Protein AF-A0A8V5G3A1-F1 (afdb_monomer)

Foldseek 3Di:
DPDCPPPVDPPLVVLLVDDDDDDPCVVDDPVPDDPVNVVVNVVSVVVRVVSVVSNVVVVVVVVVVVVVVVVVVVVVVVVVVVVVVVVVVVVVVVVVVVVVVVVVVVVVVVLVVVLVVLVVVLVVLVVVLVVLVVVLVVLVVVLVVVLVVVCVVVVVDDPVVSVVVVVVLQDDDDDDDDDDDDDPPPPPPPPVVVVVVVVVVVVVLVVCLPCVVPDPPDDPVVSVVVSVVVVVVVVVVVVVVVVVVVSNVVSVVSVVSVVVSVVSVVVSVVSVVVSVVSVVVSVCSVVDDDDDDDDDPVVDPADDDVDDDCPVPDDDDVVVVVVVVVVVVVVVVVVVVVVVVVVVVVVVVVVVVVVVVVVVVVVVVVVVVVVVVVPPDCPPVNVCCVVVDPPPDPPDPVVVVVVVVVVPPPDPPVVPVVCVVVVVVVVVVVVVVVVVVVPDPPDDDDDDDDDD

Sequence (452 aa):
DDMMGGMLEVKKEDILKMDIPPPAFISKPEHIWTDEEKKIFRDYEKKVKKLNEEKENYRMSLEDELEKLEASIQETTQNFDETVHKLSEKKVKLEMVIYQEELKIVNLVYALMLDEELGTRENGLRNFLMKKEKEKVSCHLKCSNVESSFAREFADIPADLLEELLQLYRTPVKETVLDTANPYGKCLGSAEDNKGALTLLMKAMDELDSPEHMPDGLDLSIWESFCLARREKMENEELVKWKSKTLAEMQDFLQRRVDDSDVIDSDIEGIFQELTWLREEKKKLQLNLTIQFLLKQEQVELENTEIPEYSDAILISKSIIEELNRDIMAQGEEKIASMVEYKDFSKKIFQLEWEHRKMRMQIEDLQQKARDIVSLIISKDRQLVIRNQGFAATNRFFKSSTVISFKVKGLKCPHLVSHRNNIISAQGTKIEHSYRSLTEPCSLPFVDPVAE

Structure (mmCIF, N/CA/C/O backbone):
data_AF-A0A8V5G3A1-F1
#
_entry.id   AF-A0A8V5G3A1-F1
#
loop_
_atom_site.group_PDB
_atom_site.id
_atom_site.type_symbol
_atom_site.label_atom_id
_atom_site.label_alt_id
_atom_site.label_comp_id
_atom_site.label_asym_id
_atom_site.label_entity_id
_atom_site.label_seq_id
_atom_site.pdbx_PDB_ins_code
_atom_site.Cartn_x
_atom_site.Cartn_y
_atom_site.Cartn_z
_atom_site.occupancy
_atom_site.B_iso_or_equiv
_atom_site.auth_seq_id
_atom_site.auth_comp_id
_atom_site.auth_asym_id
_atom_site.auth_atom_id
_atom_site.pdbx_PDB_model_num
ATOM 1 N N . ASP A 1 1 ? -88.680 2.026 19.646 1.00 40.47 1 ASP A N 1
ATOM 2 C CA . ASP A 1 1 ? -88.059 1.029 20.536 1.00 40.47 1 ASP A CA 1
ATOM 3 C C . ASP A 1 1 ? -86.821 1.575 21.224 1.00 40.47 1 ASP A C 1
ATOM 5 O O . ASP A 1 1 ? -85.725 1.083 21.014 1.00 40.47 1 ASP A O 1
ATOM 9 N N . ASP A 1 2 ? -87.008 2.596 22.061 1.00 46.81 2 ASP A N 1
ATOM 10 C CA . ASP A 1 2 ? -85.943 3.211 22.860 1.00 46.81 2 ASP A CA 1
ATOM 11 C C . ASP A 1 2 ? -86.482 3.485 24.270 1.00 46.81 2 ASP A C 1
ATOM 13 O O . ASP A 1 2 ? -86.840 4.605 24.612 1.00 46.81 2 ASP A O 1
ATOM 17 N N . MET A 1 3 ? -86.715 2.417 25.040 1.00 46.47 3 MET A N 1
ATOM 18 C CA . MET A 1 3 ? -87.280 2.503 26.400 1.00 46.47 3 MET A CA 1
ATOM 19 C C . MET A 1 3 ? -86.674 1.470 27.358 1.00 46.47 3 MET A C 1
ATOM 21 O O . MET A 1 3 ? -87.335 1.033 28.292 1.00 46.47 3 MET A O 1
ATOM 25 N N . MET A 1 4 ? -85.418 1.069 27.151 1.00 48.53 4 MET A N 1
ATOM 26 C CA . MET A 1 4 ? -84.688 0.226 28.108 1.00 48.53 4 MET A CA 1
ATOM 27 C C . MET A 1 4 ? -83.240 0.704 28.244 1.00 48.53 4 MET A C 1
ATOM 29 O O . MET A 1 4 ? -82.297 -0.059 28.068 1.00 48.53 4 MET A O 1
ATOM 33 N N . GLY A 1 5 ? -83.058 1.971 28.624 1.00 46.78 5 GLY A N 1
ATOM 34 C CA . GLY A 1 5 ? -81.818 2.459 29.240 1.00 46.78 5 GLY A CA 1
ATOM 35 C C . GLY A 1 5 ? -81.664 1.920 30.666 1.00 46.78 5 GLY A C 1
ATOM 36 O O . GLY A 1 5 ? -81.456 2.680 31.608 1.00 46.78 5 GLY A O 1
ATOM 37 N N . GLY A 1 6 ? -81.859 0.611 30.845 1.00 46.09 6 GLY A N 1
ATOM 38 C CA . GLY A 1 6 ? -81.594 -0.073 32.097 1.00 46.09 6 GLY A CA 1
ATOM 39 C C . GLY A 1 6 ? -80.090 -0.081 32.313 1.00 46.09 6 GLY A C 1
ATOM 40 O O . GLY A 1 6 ? -79.386 -0.902 31.734 1.00 46.09 6 GLY A O 1
ATOM 41 N N . MET A 1 7 ? -79.603 0.849 33.130 1.00 46.59 7 MET A N 1
ATOM 42 C CA . MET A 1 7 ? -78.257 0.824 33.695 1.00 46.59 7 MET A CA 1
ATOM 43 C C . MET A 1 7 ? -78.190 -0.372 34.660 1.00 46.59 7 MET A C 1
ATOM 45 O O . MET A 1 7 ? -78.400 -0.234 35.860 1.00 46.59 7 MET A O 1
ATOM 49 N N . LEU A 1 8 ? -78.049 -1.577 34.100 1.00 51.81 8 LEU A N 1
ATOM 50 C CA . LEU A 1 8 ? -78.123 -2.845 34.835 1.00 51.81 8 LEU A CA 1
ATOM 51 C C . LEU A 1 8 ? -76.788 -3.242 35.475 1.00 51.81 8 LEU A C 1
ATOM 53 O O . LEU A 1 8 ? -76.741 -4.165 36.282 1.00 51.81 8 LEU A O 1
ATOM 57 N N . GLU A 1 9 ? -75.718 -2.525 35.149 1.00 50.81 9 GLU A N 1
ATOM 58 C CA . GLU A 1 9 ? -74.418 -2.668 35.781 1.00 50.81 9 GLU A CA 1
ATOM 59 C C . GLU A 1 9 ? -74.084 -1.326 36.416 1.00 50.81 9 GLU A C 1
ATOM 61 O O . GLU A 1 9 ? -73.818 -0.347 35.717 1.00 50.81 9 GLU A O 1
ATOM 66 N N . VAL A 1 10 ? -74.147 -1.269 37.749 1.00 55.81 10 VAL A N 1
ATOM 67 C CA . VAL A 1 10 ? -73.498 -0.196 38.505 1.00 55.81 10 VAL A CA 1
ATOM 68 C C . VAL A 1 10 ? -72.042 -0.223 38.061 1.00 55.81 10 VAL A C 1
ATOM 70 O O . VAL A 1 10 ? -71.320 -1.176 38.371 1.00 55.81 10 VAL A O 1
ATOM 73 N N . LYS A 1 11 ? -71.619 0.763 37.263 1.00 60.62 11 LYS A N 1
ATOM 74 C CA . LYS A 1 11 ? -70.223 0.828 36.844 1.00 60.62 11 LYS A CA 1
ATOM 75 C C . LYS A 1 11 ? -69.410 0.999 38.114 1.00 60.62 11 LYS A C 1
ATOM 77 O O . LYS A 1 11 ? -69.785 1.767 38.996 1.00 60.62 11 LYS A O 1
ATOM 82 N N . LYS A 1 12 ? -68.287 0.294 38.233 1.00 61.19 12 LYS A N 1
ATOM 83 C CA . LYS A 1 12 ? -67.431 0.409 39.424 1.00 61.19 12 LYS A CA 1
ATOM 84 C C . LYS A 1 12 ? -66.977 1.863 39.676 1.00 61.19 12 LYS A C 1
ATOM 86 O O . LYS A 1 12 ? -66.752 2.254 40.813 1.00 61.19 12 LYS A O 1
ATOM 91 N N . GLU A 1 13 ? -66.956 2.691 38.629 1.00 61.75 13 GLU A N 1
ATOM 92 C CA . GLU A 1 13 ? -66.755 4.147 38.673 1.00 61.75 13 GLU A CA 1
ATOM 93 C C . GLU A 1 13 ? -67.818 4.917 39.482 1.00 61.75 13 GLU A C 1
ATOM 95 O O . GLU A 1 13 ? -67.515 5.959 40.066 1.00 61.75 13 GLU A O 1
ATOM 100 N N . ASP A 1 14 ? -69.055 4.419 39.547 1.00 65.06 14 ASP A N 1
ATOM 101 C CA . ASP A 1 14 ? -70.154 5.052 40.283 1.00 65.06 14 ASP A CA 1
ATOM 102 C C . ASP A 1 14 ? -70.008 4.852 41.800 1.00 65.06 14 ASP A C 1
ATOM 104 O O . ASP A 1 14 ? -70.431 5.712 42.573 1.00 65.06 14 ASP A O 1
ATOM 108 N N . ILE A 1 15 ? -69.314 3.788 42.233 1.00 65.19 15 ILE A N 1
ATOM 109 C CA . ILE A 1 15 ? -69.010 3.497 43.647 1.00 65.19 15 ILE A CA 1
ATOM 110 C C . ILE A 1 15 ? -68.185 4.631 44.264 1.00 65.19 15 ILE A C 1
ATOM 112 O O . ILE A 1 15 ? -68.433 5.012 45.404 1.00 65.19 15 ILE A O 1
ATOM 116 N N . LEU A 1 16 ? -67.263 5.235 43.503 1.00 62.47 16 LEU A N 1
ATOM 117 C CA . LEU A 1 16 ? -66.441 6.369 43.952 1.00 62.47 16 LEU A CA 1
ATOM 118 C C . LEU A 1 16 ? -67.265 7.646 44.189 1.00 62.47 16 LEU A C 1
ATOM 120 O O . LEU A 1 16 ? -66.919 8.437 45.069 1.00 62.47 16 LEU A O 1
ATOM 124 N N . LYS A 1 17 ? -68.367 7.823 43.448 1.00 71.31 17 LYS A N 1
ATOM 125 C CA . LYS A 1 17 ? -69.253 9.001 43.503 1.00 71.31 17 LYS A CA 1
ATOM 126 C C . LYS A 1 17 ? -70.402 8.864 44.504 1.00 71.31 17 LYS A C 1
ATOM 128 O O . LYS A 1 17 ? -71.098 9.843 44.761 1.00 71.31 17 LYS A O 1
ATOM 133 N N . MET A 1 18 ? -70.640 7.668 45.042 1.00 71.19 18 MET A N 1
ATOM 134 C CA . MET A 1 18 ? -71.668 7.455 46.060 1.00 71.19 18 MET A CA 1
ATOM 135 C C . MET A 1 18 ? -71.215 8.039 47.396 1.00 71.19 18 MET A C 1
ATOM 137 O O . MET A 1 18 ? -70.153 7.676 47.885 1.00 71.19 18 MET A O 1
ATOM 141 N N . ASP A 1 19 ? -72.041 8.878 48.018 1.00 67.06 19 ASP A N 1
ATOM 142 C CA . ASP A 1 19 ? -71.842 9.362 49.386 1.00 67.06 19 ASP A CA 1
ATOM 143 C C . ASP A 1 19 ? -73.101 9.077 50.211 1.00 67.06 19 ASP A C 1
ATOM 145 O O . ASP A 1 19 ? -74.227 9.324 49.773 1.00 67.06 19 ASP A O 1
ATOM 149 N N . ILE A 1 20 ? -72.925 8.524 51.413 1.00 75.00 20 ILE A N 1
ATOM 150 C CA . ILE A 1 20 ? -74.043 8.241 52.319 1.00 75.00 20 ILE A CA 1
ATOM 151 C C . ILE A 1 20 ? -74.286 9.506 53.155 1.00 75.00 20 ILE A C 1
ATOM 153 O O . ILE A 1 20 ? -73.388 9.909 53.896 1.00 75.00 20 ILE A O 1
ATOM 157 N N . PRO A 1 21 ? -75.466 10.148 53.072 1.00 73.62 21 PRO A N 1
ATOM 158 C CA . PRO A 1 21 ? -75.720 11.399 53.778 1.00 73.62 21 PRO A CA 1
ATOM 159 C C . PRO A 1 21 ? -75.754 11.186 55.301 1.00 73.62 21 PRO A C 1
ATOM 161 O O . PRO A 1 21 ? -76.332 10.194 55.765 1.00 73.62 21 PRO A O 1
ATOM 164 N N . PRO A 1 22 ? -75.183 12.112 56.096 1.00 73.38 22 PRO A N 1
ATOM 165 C CA . PRO A 1 22 ? -75.154 11.984 57.544 1.00 73.38 22 PRO A CA 1
ATOM 166 C C . PRO A 1 22 ? -76.570 12.053 58.137 1.00 73.38 22 PRO A C 1
ATOM 168 O O . PRO A 1 22 ? -77.370 12.905 57.738 1.00 73.38 22 PRO A O 1
ATOM 171 N N . PRO A 1 23 ? -76.900 11.195 59.118 1.00 75.25 23 PRO A N 1
ATOM 172 C CA . PRO A 1 23 ? -78.153 11.278 59.853 1.00 75.25 23 PRO A CA 1
ATOM 173 C C . PRO A 1 23 ? -78.359 12.664 60.484 1.00 75.25 23 PRO A C 1
ATOM 175 O O . PRO A 1 23 ? -77.461 13.208 61.126 1.00 75.25 23 PRO A O 1
ATOM 178 N N . ALA A 1 24 ? -79.566 13.223 60.359 1.00 66.50 24 ALA A N 1
ATOM 179 C CA . ALA A 1 24 ? -79.887 14.606 60.740 1.00 66.50 24 ALA A CA 1
ATOM 180 C C . ALA A 1 24 ? -79.601 14.972 62.219 1.00 66.50 24 ALA A C 1
ATOM 182 O O . ALA A 1 24 ? -79.446 16.149 62.551 1.00 66.50 24 ALA A O 1
ATOM 183 N N . PHE A 1 25 ? -79.514 13.980 63.112 1.00 66.69 25 PHE A N 1
ATOM 184 C CA . PHE A 1 25 ? -79.311 14.158 64.555 1.00 66.69 25 PHE A CA 1
ATOM 185 C C . PHE A 1 25 ? -77.835 14.258 64.995 1.00 66.69 25 PHE A C 1
ATOM 187 O O . PHE A 1 25 ? -77.587 14.601 66.149 1.00 66.69 25 PHE A O 1
ATOM 194 N N . ILE A 1 26 ? -76.861 14.052 64.093 1.00 63.81 26 ILE A N 1
ATOM 195 C CA . ILE A 1 26 ? -75.409 14.226 64.351 1.00 63.81 26 ILE A CA 1
ATOM 196 C C . ILE A 1 26 ? -75.045 15.662 64.776 1.00 63.81 26 ILE A C 1
ATOM 198 O O . ILE A 1 26 ? -74.031 15.890 65.425 1.00 63.81 26 ILE A O 1
ATOM 202 N N . SER A 1 27 ? -75.892 16.638 64.449 1.00 66.75 27 SER A N 1
ATOM 203 C CA . SER A 1 27 ? -75.748 18.041 64.859 1.00 66.75 27 SER A CA 1
ATOM 204 C C . SER A 1 27 ? -76.021 18.292 66.356 1.00 66.75 27 SER A C 1
ATOM 206 O O . SER A 1 27 ? -75.741 19.386 66.847 1.00 66.75 27 SER A O 1
ATOM 208 N N . LYS A 1 28 ? -76.558 17.305 67.095 1.00 67.31 28 LYS A N 1
ATOM 209 C CA . LYS A 1 28 ? -76.860 17.380 68.539 1.00 67.31 28 LYS A CA 1
ATOM 210 C C . LYS A 1 28 ? -75.822 16.594 69.375 1.00 67.31 28 LYS A C 1
ATOM 212 O O . LYS A 1 28 ? -75.358 15.558 68.905 1.00 67.31 28 LYS A O 1
ATOM 217 N N . PRO A 1 29 ? -75.505 17.001 70.626 1.00 61.03 29 PRO A N 1
ATOM 218 C CA . PRO A 1 29 ? -74.489 16.340 71.463 1.00 61.03 29 PRO A CA 1
ATOM 219 C C . PRO A 1 29 ? -74.817 14.870 71.800 1.00 61.03 29 PRO A C 1
ATOM 221 O O . PRO A 1 29 ? -75.952 14.568 72.171 1.00 61.03 29 PRO A O 1
ATOM 224 N N . GLU A 1 30 ? -73.811 13.983 71.776 1.00 58.22 30 GLU A N 1
ATOM 225 C CA . GLU A 1 30 ? -73.929 12.514 71.968 1.00 58.22 30 GLU A CA 1
ATOM 226 C C . GLU A 1 30 ? -74.650 12.069 73.255 1.00 58.22 30 GLU A C 1
ATOM 228 O O . GLU A 1 30 ? -75.261 11.002 73.301 1.00 58.22 30 GLU A O 1
ATOM 233 N N . HIS A 1 31 ? -74.616 12.889 74.307 1.00 59.78 31 HIS A N 1
ATOM 234 C CA . HIS A 1 31 ? -75.265 12.609 75.593 1.00 59.78 31 HIS A CA 1
ATOM 235 C C . HIS A 1 31 ? -76.807 12.579 75.510 1.00 59.78 31 HIS A C 1
ATOM 237 O O . HIS A 1 31 ? -77.455 12.000 76.378 1.00 59.78 31 HIS A O 1
ATOM 243 N N . ILE A 1 32 ? -77.411 13.197 74.486 1.00 63.25 32 ILE A N 1
ATOM 244 C CA . ILE A 1 32 ? -78.875 13.350 74.352 1.00 63.25 32 ILE A CA 1
ATOM 245 C C . ILE A 1 32 ? -79.478 12.265 73.440 1.00 63.25 32 ILE A C 1
ATOM 247 O O . ILE A 1 32 ? -80.693 12.192 73.278 1.00 63.25 32 ILE A O 1
ATOM 251 N N . TRP A 1 33 ? -78.651 11.401 72.847 1.00 65.81 33 TRP A N 1
ATOM 252 C CA . TRP A 1 33 ? -79.136 10.394 71.907 1.00 65.81 33 TRP A CA 1
ATOM 253 C C . TRP A 1 33 ? -79.909 9.283 72.619 1.00 65.81 33 TRP A C 1
ATOM 255 O O . TRP A 1 33 ? -79.411 8.661 73.565 1.00 65.81 33 TRP A O 1
ATOM 265 N N . THR A 1 34 ? -81.102 8.992 72.106 1.00 67.81 34 THR A N 1
ATOM 266 C CA . THR A 1 34 ? -81.879 7.805 72.484 1.00 67.81 34 THR A CA 1
ATOM 267 C C . THR A 1 34 ? -81.181 6.523 72.013 1.00 67.81 34 THR A C 1
ATOM 269 O O . THR A 1 34 ? -80.380 6.531 71.074 1.00 67.81 34 THR A O 1
ATOM 272 N N . ASP A 1 35 ? -81.453 5.386 72.660 1.00 69.88 35 ASP A N 1
ATOM 273 C CA . ASP A 1 35 ? -80.784 4.114 72.330 1.00 69.88 35 ASP A CA 1
ATOM 274 C C . ASP A 1 35 ? -81.058 3.639 70.887 1.00 69.88 35 ASP A C 1
ATOM 276 O O . ASP A 1 35 ? -80.229 2.950 70.283 1.00 69.88 35 ASP A O 1
ATOM 280 N N . GLU A 1 36 ? -82.178 4.069 70.300 1.00 70.25 36 GLU A N 1
ATOM 281 C CA . GLU A 1 36 ? -82.529 3.852 68.893 1.00 70.25 36 GLU A CA 1
ATOM 282 C C . GLU A 1 36 ? -81.696 4.733 67.942 1.00 70.25 36 GLU A C 1
ATOM 284 O O . GLU A 1 36 ? -81.168 4.228 66.950 1.00 70.25 36 GLU A O 1
ATOM 289 N N . GLU A 1 37 ? -81.468 6.009 68.274 1.00 71.19 37 GLU A N 1
ATOM 290 C CA . GLU A 1 37 ? -80.593 6.921 67.513 1.00 71.19 37 GLU A CA 1
ATOM 291 C C . GLU A 1 37 ? -79.128 6.454 67.543 1.00 71.19 37 GLU A C 1
ATOM 293 O O . GLU A 1 37 ? -78.451 6.451 66.511 1.00 71.19 37 GLU A O 1
ATOM 298 N N . LYS A 1 38 ? -78.657 5.928 68.686 1.00 71.88 38 LYS A N 1
ATOM 299 C CA . LYS A 1 38 ? -77.338 5.273 68.796 1.00 71.88 38 LYS A CA 1
ATOM 300 C C . LYS A 1 38 ? -77.226 4.035 67.904 1.00 71.88 38 LYS A C 1
ATOM 302 O O . LYS A 1 38 ? -76.148 3.737 67.389 1.00 71.88 38 LYS A O 1
ATOM 307 N N . LYS A 1 39 ? -78.315 3.282 67.712 1.00 77.56 39 LYS A N 1
ATOM 308 C CA . LYS A 1 39 ? -78.343 2.116 66.814 1.00 77.56 39 LYS A CA 1
ATOM 309 C C . LYS A 1 39 ? -78.286 2.543 65.343 1.00 77.56 39 LYS A C 1
ATOM 311 O O . LYS A 1 39 ? -77.481 1.987 64.601 1.00 77.56 39 LYS A O 1
ATOM 316 N N . ILE A 1 40 ? -79.054 3.564 64.958 1.00 76.19 40 ILE A N 1
ATOM 317 C CA . ILE A 1 40 ? -79.060 4.131 63.598 1.00 76.19 40 ILE A CA 1
ATOM 318 C C . ILE A 1 40 ? -77.686 4.711 63.236 1.00 76.19 40 ILE A C 1
ATOM 320 O O . ILE A 1 40 ? -77.205 4.490 62.126 1.00 76.19 40 ILE A O 1
ATOM 324 N N . PHE A 1 41 ? -77.019 5.385 64.176 1.00 75.75 41 PHE A N 1
ATOM 325 C CA . PHE A 1 41 ? -75.661 5.892 63.974 1.00 75.75 41 PHE A CA 1
ATOM 326 C C . PHE A 1 41 ? -74.638 4.762 63.785 1.00 75.75 41 PHE A C 1
ATOM 328 O O . PHE A 1 41 ? -73.862 4.801 62.835 1.00 75.75 41 PHE A O 1
ATOM 335 N N . ARG A 1 42 ? -74.687 3.698 64.604 1.00 77.88 42 ARG A N 1
ATOM 336 C CA . ARG A 1 42 ? -73.813 2.519 64.424 1.00 77.88 42 ARG A CA 1
ATOM 337 C C . ARG A 1 42 ? -74.016 1.829 63.074 1.00 77.88 42 ARG A C 1
ATOM 339 O O . ARG A 1 42 ? -73.053 1.343 62.486 1.00 77.88 42 ARG A O 1
ATOM 346 N N . ASP A 1 43 ? -75.250 1.759 62.583 1.00 80.94 43 ASP A N 1
ATOM 347 C CA . ASP A 1 43 ? -75.546 1.169 61.274 1.00 80.94 43 ASP A CA 1
ATOM 348 C C . ASP A 1 43 ? -75.121 2.091 60.118 1.00 80.94 43 ASP A C 1
ATOM 350 O O . ASP A 1 43 ? -74.638 1.603 59.095 1.00 80.94 43 ASP A O 1
ATOM 354 N N . TYR A 1 44 ? -75.227 3.413 60.291 1.00 80.00 44 TYR A N 1
ATOM 355 C CA . TYR A 1 44 ? -74.670 4.409 59.373 1.00 80.00 44 TYR A CA 1
ATOM 356 C C . TYR A 1 44 ? -73.139 4.314 59.297 1.00 80.00 44 TYR A C 1
ATOM 358 O O . TYR A 1 44 ? -72.602 4.161 58.203 1.00 80.00 44 TYR A O 1
ATOM 366 N N . GLU A 1 45 ? -72.436 4.289 60.434 1.00 79.88 45 GLU A N 1
ATOM 367 C CA . GLU A 1 45 ? -70.977 4.127 60.476 1.00 79.88 45 GLU A CA 1
ATOM 368 C C . GLU A 1 45 ? -70.521 2.835 59.798 1.00 79.88 45 GLU A C 1
ATOM 370 O O . GLU A 1 45 ? -69.541 2.834 59.057 1.00 79.88 45 GLU A O 1
ATOM 375 N N . LYS A 1 46 ? -71.236 1.724 60.016 1.00 84.69 46 LYS A N 1
ATOM 376 C CA . LYS A 1 46 ? -70.938 0.455 59.340 1.00 84.69 46 LYS A CA 1
ATOM 377 C C . LYS A 1 46 ? -71.106 0.554 57.827 1.00 84.69 46 LYS A C 1
ATOM 379 O O . LYS A 1 46 ? -70.299 -0.019 57.104 1.00 84.69 46 LYS A O 1
ATOM 384 N N . LYS A 1 47 ? -72.138 1.248 57.337 1.00 83.50 47 LYS A N 1
ATOM 385 C CA . LYS A 1 47 ? -72.355 1.435 55.894 1.00 83.50 47 LYS A CA 1
ATOM 386 C C . LYS A 1 47 ? -71.312 2.367 55.276 1.00 83.50 47 LYS A C 1
ATOM 388 O O . LYS A 1 47 ? -70.815 2.055 54.204 1.00 83.50 47 LYS A O 1
ATOM 393 N N . VAL A 1 48 ? -70.937 3.447 55.963 1.00 82.50 48 VAL A N 1
ATOM 394 C CA . VAL A 1 48 ? -69.857 4.354 55.530 1.00 82.50 48 VAL A CA 1
ATOM 395 C C . VAL A 1 48 ? -68.515 3.628 55.492 1.00 82.50 48 VAL A C 1
ATOM 397 O O . VAL A 1 48 ? -67.785 3.764 54.518 1.00 82.50 48 VAL A O 1
ATOM 400 N N . LYS A 1 49 ? -68.206 2.806 56.504 1.00 84.62 49 LYS A N 1
ATOM 401 C CA . LYS A 1 49 ? -66.990 1.979 56.514 1.00 84.62 49 LYS A CA 1
ATOM 402 C C . LYS A 1 49 ? -66.956 0.999 55.344 1.00 84.62 49 LYS A C 1
ATOM 404 O O . LYS A 1 49 ? -65.978 1.000 54.614 1.00 84.62 49 LYS A O 1
ATOM 409 N N . LYS A 1 50 ? -68.041 0.254 55.105 1.00 85.00 50 LYS A N 1
ATOM 410 C CA . LYS A 1 50 ? -68.137 -0.667 53.959 1.00 85.00 50 LYS A CA 1
ATOM 411 C C . LYS A 1 50 ? -67.993 0.039 52.611 1.00 85.00 50 LYS A C 1
ATOM 413 O O . LYS A 1 50 ? -67.272 -0.440 51.750 1.00 85.00 50 LYS A O 1
ATOM 418 N N . LEU A 1 51 ? -68.648 1.186 52.442 1.00 82.81 51 LEU A N 1
ATOM 419 C CA . LEU A 1 51 ? -68.549 1.980 51.218 1.00 82.81 51 LEU A CA 1
ATOM 420 C C . LEU A 1 51 ? -67.117 2.494 50.999 1.00 82.81 51 LEU A C 1
ATOM 422 O O . LEU A 1 51 ? -66.605 2.425 49.888 1.00 82.81 51 LEU A O 1
ATOM 426 N N . ASN A 1 52 ? -66.445 2.964 52.053 1.00 83.31 52 ASN A N 1
ATOM 427 C CA . ASN A 1 52 ? -65.040 3.366 51.969 1.00 83.31 52 ASN A CA 1
ATOM 428 C C . ASN A 1 52 ? -64.113 2.179 51.668 1.00 83.31 52 ASN A C 1
ATOM 430 O O . ASN A 1 52 ? -63.194 2.335 50.874 1.00 83.31 52 ASN A O 1
ATOM 434 N N . GLU A 1 53 ? -64.362 1.003 52.248 1.00 88.19 53 GLU A N 1
ATOM 435 C CA . GLU A 1 53 ? -63.631 -0.232 51.932 1.00 88.19 53 GLU A CA 1
ATOM 436 C C . GLU A 1 53 ? -63.819 -0.635 50.456 1.00 88.19 53 GLU A C 1
ATOM 438 O O . GLU A 1 53 ? -62.853 -0.997 49.792 1.00 88.19 53 GLU A O 1
ATOM 443 N N . GLU A 1 54 ? -65.030 -0.524 49.900 1.00 85.69 54 GLU A N 1
ATOM 444 C CA . GLU A 1 54 ? -65.307 -0.793 48.479 1.00 85.69 54 GLU A CA 1
ATOM 445 C C . GLU A 1 54 ? -64.645 0.232 47.542 1.00 85.69 54 GLU A C 1
ATOM 447 O O . GLU A 1 54 ? -64.051 -0.162 46.535 1.00 85.69 54 GLU A O 1
ATOM 452 N N . LYS A 1 55 ? -64.692 1.530 47.884 1.00 84.19 55 LYS A N 1
ATOM 453 C CA . LYS A 1 55 ? -63.986 2.597 47.149 1.00 84.19 55 LYS A CA 1
ATOM 454 C C . LYS A 1 55 ? -62.476 2.358 47.140 1.00 84.19 55 LYS A C 1
ATOM 456 O O . LYS A 1 55 ? -61.847 2.492 46.093 1.00 84.19 55 LYS A O 1
ATOM 461 N N . GLU A 1 56 ? -61.911 1.984 48.284 1.00 85.94 56 GLU A N 1
ATOM 462 C CA . GLU A 1 56 ? -60.480 1.726 48.433 1.00 85.94 56 GLU A CA 1
ATOM 463 C C . GLU A 1 56 ? -60.043 0.470 47.673 1.00 85.94 56 GLU A C 1
ATOM 465 O O . GLU A 1 56 ? -59.063 0.509 46.936 1.00 85.94 56 GLU A O 1
ATOM 470 N N . ASN A 1 57 ? -60.813 -0.618 47.753 1.00 88.06 57 ASN A N 1
ATOM 471 C CA . ASN A 1 57 ? -60.553 -1.826 46.968 1.00 88.06 57 ASN A CA 1
ATOM 472 C C . ASN A 1 57 ? -60.597 -1.552 45.458 1.00 88.06 57 ASN A C 1
ATOM 474 O O . ASN A 1 57 ? -59.791 -2.101 44.708 1.00 88.06 57 ASN A O 1
ATOM 478 N N . TYR A 1 58 ? -61.516 -0.695 45.001 1.00 85.56 58 TYR A N 1
ATOM 479 C CA . TYR A 1 58 ? -61.576 -0.306 43.595 1.00 85.56 58 TYR A CA 1
ATOM 480 C C . TYR A 1 58 ? -60.402 0.593 43.185 1.00 85.56 58 TYR A C 1
ATOM 482 O O . TYR A 1 58 ? -59.807 0.359 42.133 1.00 85.56 58 TYR A O 1
ATOM 490 N N . ARG A 1 59 ? -60.020 1.564 44.029 1.00 87.62 59 ARG A N 1
ATOM 491 C CA . ARG A 1 59 ? -58.819 2.392 43.829 1.00 87.62 59 ARG A CA 1
ATOM 492 C C . ARG A 1 59 ? -57.572 1.522 43.683 1.00 87.62 59 ARG A C 1
ATOM 494 O O . ARG A 1 59 ? -56.870 1.669 42.691 1.00 87.62 59 ARG A O 1
ATOM 501 N N . MET A 1 60 ? -57.359 0.579 44.603 1.00 90.00 60 MET A N 1
ATOM 502 C CA . MET A 1 60 ? -56.236 -0.361 44.527 1.00 90.00 60 MET A CA 1
ATOM 503 C C . MET A 1 60 ? -56.273 -1.185 43.234 1.00 90.00 60 MET A C 1
ATOM 505 O O . MET A 1 60 ? -55.254 -1.304 42.572 1.00 90.00 60 MET A O 1
ATOM 509 N N . SER A 1 61 ? -57.443 -1.679 42.805 1.00 89.50 61 SER A N 1
ATOM 510 C CA . SER A 1 61 ? -57.529 -2.435 41.544 1.00 89.50 61 SER A CA 1
ATOM 511 C C . SER A 1 61 ? -57.169 -1.611 40.301 1.00 89.50 61 SER A C 1
ATOM 513 O O . SER A 1 61 ? -56.581 -2.148 39.368 1.00 89.50 61 SER A O 1
ATOM 515 N N . LEU A 1 62 ? -57.494 -0.313 40.287 1.00 89.12 62 LEU A N 1
ATOM 516 C CA . LEU A 1 62 ? -57.113 0.593 39.200 1.00 89.12 62 LEU A CA 1
ATOM 517 C C . LEU A 1 62 ? -55.623 0.943 39.244 1.00 89.12 62 LEU A C 1
ATOM 519 O O . LEU A 1 62 ? -55.004 1.062 38.192 1.00 89.12 62 LEU A O 1
ATOM 523 N N . GLU A 1 63 ? -55.054 1.104 40.440 1.00 92.56 63 GLU A N 1
ATOM 524 C CA . GLU A 1 63 ? -53.613 1.310 40.628 1.00 92.56 63 GLU A CA 1
ATOM 525 C C . GLU A 1 63 ? -52.819 0.084 40.159 1.00 92.56 63 GLU A C 1
ATOM 527 O O . GLU A 1 63 ? -51.873 0.246 39.392 1.00 92.56 63 GLU A O 1
ATOM 532 N N . ASP A 1 64 ? -53.270 -1.129 40.490 1.00 94.19 64 ASP A N 1
ATOM 533 C CA . ASP A 1 64 ? -52.666 -2.382 40.020 1.00 94.19 64 ASP A CA 1
ATOM 534 C C . ASP A 1 64 ? -52.758 -2.533 38.487 1.00 94.19 64 ASP A C 1
ATOM 536 O O . ASP A 1 64 ? -51.811 -2.976 37.831 1.00 94.19 64 ASP A O 1
ATOM 540 N N . GLU A 1 65 ? -53.903 -2.184 37.882 1.00 94.94 65 GLU A N 1
ATOM 541 C CA . GLU A 1 65 ? -54.075 -2.210 36.422 1.00 94.94 65 GLU A CA 1
ATOM 542 C C . GLU A 1 65 ? -53.183 -1.179 35.724 1.00 94.94 65 GLU A C 1
ATOM 544 O O . GLU A 1 65 ? -52.591 -1.487 34.685 1.00 94.94 65 GLU A O 1
ATOM 549 N N . LEU A 1 66 ? -53.058 0.019 36.301 1.00 94.56 66 LEU A N 1
ATOM 550 C CA . LEU A 1 66 ? -52.180 1.072 35.805 1.00 94.56 66 LEU A CA 1
ATOM 551 C C . LEU A 1 66 ? -50.716 0.638 35.884 1.00 94.56 66 LEU A C 1
ATOM 553 O O . LEU A 1 66 ? -50.032 0.687 34.865 1.00 94.56 66 LEU A O 1
ATOM 557 N N . GLU A 1 67 ? -50.258 0.134 37.032 1.00 95.94 67 GLU A N 1
ATOM 558 C CA . GLU A 1 67 ? -48.882 -0.348 37.210 1.00 95.94 67 GLU A CA 1
ATOM 559 C C . GLU A 1 67 ? -48.568 -1.491 36.232 1.00 95.94 67 GLU A C 1
ATOM 561 O O . GLU A 1 67 ? -47.516 -1.514 35.589 1.00 95.94 67 GLU A O 1
ATOM 566 N N . LYS A 1 68 ? -49.516 -2.414 36.029 1.00 97.06 68 LYS A N 1
ATOM 567 C CA . LYS A 1 68 ? -49.366 -3.507 35.061 1.00 97.06 68 LYS A CA 1
ATOM 568 C C . LYS A 1 68 ? -49.282 -3.011 33.615 1.00 97.06 68 LYS A C 1
ATOM 570 O O . LYS A 1 68 ? -48.510 -3.562 32.827 1.00 97.06 68 LYS A O 1
ATOM 575 N N . LEU A 1 69 ? -50.080 -2.008 33.244 1.00 96.31 69 LEU A N 1
ATOM 576 C CA . LEU A 1 69 ? -50.034 -1.401 31.913 1.00 96.31 69 LEU A CA 1
ATOM 577 C C . LEU A 1 69 ? -48.729 -0.631 31.698 1.00 96.31 69 LEU A C 1
ATOM 579 O O . LEU A 1 69 ? -48.109 -0.794 30.649 1.00 96.31 69 LEU A O 1
ATOM 583 N N . GLU A 1 70 ? -48.281 0.147 32.683 1.00 96.69 70 GLU A N 1
ATOM 584 C CA . GLU A 1 70 ? -46.998 0.855 32.636 1.00 96.69 70 GLU A CA 1
ATOM 585 C C . GLU A 1 70 ? -45.829 -0.120 32.473 1.00 96.69 70 GLU A C 1
ATOM 587 O O . GLU A 1 70 ? -45.004 0.060 31.574 1.00 96.69 70 GLU A O 1
ATOM 592 N N . ALA A 1 71 ? -45.807 -1.209 33.248 1.00 96.56 71 ALA A N 1
ATOM 593 C CA . ALA A 1 71 ? -44.802 -2.261 33.116 1.00 96.56 71 ALA A CA 1
ATOM 594 C C . ALA A 1 71 ? -44.830 -2.915 31.723 1.00 96.56 71 ALA A C 1
ATOM 596 O O . ALA A 1 71 ? -43.783 -3.104 31.102 1.00 96.56 71 ALA A O 1
ATOM 597 N N . SER A 1 72 ? -46.022 -3.207 31.188 1.00 97.88 72 SER A N 1
ATOM 598 C CA . SER A 1 72 ? -46.169 -3.779 29.844 1.00 97.88 72 SER A CA 1
ATOM 599 C C . SER A 1 72 ? -45.700 -2.820 28.742 1.00 97.88 72 SER A C 1
ATOM 601 O O . SER A 1 72 ? -45.076 -3.256 27.770 1.00 97.88 72 SER A O 1
ATOM 603 N N . ILE A 1 73 ? -45.973 -1.519 28.869 1.00 96.94 73 ILE A N 1
ATOM 604 C CA . ILE A 1 73 ? -45.504 -0.498 27.922 1.00 96.94 73 ILE A CA 1
ATOM 605 C C . ILE A 1 73 ? -43.981 -0.374 27.993 1.00 96.94 73 ILE A C 1
ATOM 607 O O . ILE A 1 73 ? -43.317 -0.312 26.957 1.00 96.94 73 ILE A O 1
ATOM 611 N N . GLN A 1 74 ? -43.410 -0.376 29.196 1.00 97.12 74 GLN A N 1
ATOM 612 C CA . GLN A 1 74 ? -41.966 -0.306 29.378 1.00 97.12 74 GLN A CA 1
ATOM 613 C C . GLN A 1 74 ? -41.261 -1.522 28.763 1.00 97.12 74 GLN A C 1
ATOM 615 O O . GLN A 1 74 ? -40.307 -1.349 28.007 1.00 97.12 74 GLN A O 1
ATOM 620 N N . GLU A 1 75 ? -41.758 -2.735 29.019 1.00 97.50 75 GLU A N 1
ATOM 621 C CA . GLU A 1 75 ? -41.209 -3.969 28.447 1.00 97.50 75 GLU A CA 1
ATOM 622 C C . GLU A 1 75 ? -41.301 -3.974 26.913 1.00 97.50 75 GLU A C 1
ATOM 624 O O . GLU A 1 75 ? -40.331 -4.288 26.223 1.00 97.50 75 GLU A O 1
ATOM 629 N N . THR A 1 76 ? -42.450 -3.589 26.351 1.00 96.88 76 THR A N 1
ATOM 630 C CA . THR A 1 76 ? -42.626 -3.538 24.888 1.00 96.88 76 THR A CA 1
ATOM 631 C C . THR A 1 76 ? -41.743 -2.482 24.229 1.00 96.88 76 THR A C 1
ATOM 633 O O . THR A 1 76 ? -41.178 -2.751 23.169 1.00 96.88 76 THR A O 1
ATOM 636 N N . THR A 1 77 ? -41.564 -1.324 24.868 1.00 97.31 77 THR A N 1
ATOM 637 C CA . THR A 1 77 ? -40.665 -0.263 24.391 1.00 97.31 77 THR A CA 1
ATOM 638 C C . THR A 1 77 ? -39.211 -0.727 24.417 1.00 97.31 77 THR A C 1
ATOM 640 O O . THR A 1 77 ? -38.522 -0.619 23.408 1.00 97.31 77 THR A O 1
ATOM 643 N N . GLN A 1 78 ? -38.759 -1.333 25.520 1.00 97.19 78 GLN A N 1
ATOM 644 C CA . GLN A 1 78 ? -37.401 -1.878 25.625 1.00 97.19 78 GLN A CA 1
ATOM 645 C C . GLN A 1 78 ? -37.142 -2.967 24.580 1.00 97.19 78 GLN A C 1
ATOM 647 O O . GLN A 1 78 ? -36.122 -2.937 23.893 1.00 97.19 78 GLN A O 1
ATOM 652 N N . ASN A 1 79 ? -38.092 -3.888 24.396 1.00 97.56 79 ASN A N 1
ATOM 653 C CA . ASN A 1 79 ? -37.993 -4.921 23.368 1.00 97.56 79 ASN A CA 1
ATOM 654 C C . ASN A 1 79 ? -37.902 -4.313 21.960 1.00 97.56 79 ASN A C 1
ATOM 656 O O . ASN A 1 79 ? -37.101 -4.768 21.140 1.00 97.56 79 ASN A O 1
ATOM 660 N N . PHE A 1 80 ? -38.691 -3.277 21.671 1.00 97.81 80 PHE A N 1
ATOM 661 C CA . PHE A 1 80 ? -38.621 -2.570 20.396 1.00 97.81 80 PHE A CA 1
ATOM 662 C C . PHE A 1 80 ? -37.254 -1.904 20.197 1.00 97.81 80 PHE A C 1
ATOM 664 O O . PHE A 1 80 ? -36.600 -2.166 19.185 1.00 97.81 80 PHE A O 1
ATOM 671 N N . ASP A 1 81 ? -36.777 -1.132 21.173 1.00 98.00 81 ASP A N 1
ATOM 672 C CA . ASP A 1 81 ? -35.483 -0.447 21.110 1.00 98.00 81 ASP A CA 1
ATOM 673 C C . ASP A 1 81 ? -34.329 -1.437 20.912 1.00 98.00 81 ASP A C 1
ATOM 675 O O . ASP A 1 81 ? -33.463 -1.231 20.059 1.00 98.00 81 ASP A O 1
ATOM 679 N N . GLU A 1 82 ? -34.353 -2.574 21.613 1.00 97.81 82 GLU A N 1
ATOM 680 C CA . GLU A 1 82 ? -33.385 -3.648 21.407 1.00 97.81 82 GLU A CA 1
ATOM 681 C C . GLU A 1 82 ? -33.423 -4.213 19.984 1.00 97.81 82 GLU A C 1
ATOM 683 O O . GLU A 1 82 ? -32.373 -4.503 19.401 1.00 97.81 82 GLU A O 1
ATOM 688 N N . THR A 1 83 ? -34.615 -4.414 19.411 1.00 97.69 83 THR A N 1
ATOM 689 C CA . THR A 1 83 ? -34.729 -4.918 18.035 1.00 97.69 83 THR A CA 1
ATOM 690 C C . THR A 1 83 ? -34.211 -3.909 17.017 1.00 97.69 83 THR A C 1
ATOM 692 O O . THR A 1 83 ? -33.482 -4.301 16.103 1.00 97.69 83 THR A O 1
ATOM 695 N N . VAL A 1 84 ? -34.514 -2.621 17.198 1.00 98.06 84 VAL A N 1
ATOM 696 C CA . VAL A 1 84 ? -34.020 -1.538 16.340 1.00 98.06 84 VAL A CA 1
ATOM 697 C C . VAL A 1 84 ? -32.505 -1.418 16.450 1.00 98.06 84 VAL A C 1
ATOM 699 O O . VAL A 1 84 ? -31.836 -1.339 15.423 1.00 98.06 84 VAL A O 1
ATOM 702 N N . HIS A 1 85 ? -31.948 -1.497 17.660 1.00 97.12 85 HIS A N 1
ATOM 703 C CA . HIS A 1 85 ? -30.503 -1.491 17.882 1.00 97.12 85 HIS A CA 1
ATOM 704 C C . HIS A 1 85 ? -29.818 -2.685 17.202 1.00 97.12 85 HIS A C 1
ATOM 706 O O . HIS A 1 85 ? -28.853 -2.528 16.458 1.00 97.12 85 HIS A O 1
ATOM 712 N N . LYS A 1 86 ? -30.344 -3.903 17.380 1.00 97.38 86 LYS A N 1
ATOM 713 C CA . LYS A 1 86 ? -29.806 -5.102 16.709 1.00 97.38 86 LYS A CA 1
ATOM 714 C C . LYS A 1 86 ? -29.891 -4.979 15.183 1.00 97.38 86 LYS A C 1
ATOM 716 O O . LYS A 1 86 ? -29.025 -5.494 14.472 1.00 97.38 86 LYS A O 1
ATOM 721 N N . LEU A 1 87 ? -30.932 -4.332 14.658 1.00 97.88 87 LEU A N 1
ATOM 722 C CA . LEU A 1 87 ? -31.102 -4.113 13.223 1.00 97.88 87 LEU A CA 1
ATOM 723 C C . LEU A 1 87 ? -30.160 -3.025 12.690 1.00 97.88 87 LEU A C 1
ATOM 725 O O . LEU A 1 87 ? -29.585 -3.213 11.618 1.00 97.88 87 LEU A O 1
ATOM 729 N N . SER A 1 88 ? -29.945 -1.936 13.431 1.00 96.88 88 SER A N 1
ATOM 730 C CA . SER A 1 88 ? -29.007 -0.877 13.051 1.00 96.88 88 SER A CA 1
ATOM 731 C C . SER A 1 88 ? -27.563 -1.384 13.046 1.00 96.88 88 SER A C 1
ATOM 733 O O . SER A 1 88 ? -26.846 -1.158 12.074 1.00 96.88 88 SER A O 1
ATOM 735 N N . GLU A 1 89 ? -27.159 -2.178 14.041 1.00 96.44 89 GLU A N 1
ATOM 736 C CA . GLU A 1 89 ? -25.848 -2.836 14.052 1.00 96.44 89 GLU A CA 1
ATOM 737 C C . GLU A 1 89 ? -25.657 -3.760 12.845 1.00 96.44 89 GLU A C 1
ATOM 739 O O . GLU A 1 89 ? -24.586 -3.785 12.236 1.00 96.44 89 GLU A O 1
ATOM 744 N N . LYS A 1 90 ? -26.690 -4.534 12.484 1.00 96.69 90 LYS A N 1
ATOM 745 C CA . LYS A 1 90 ? -26.655 -5.388 11.289 1.00 96.69 90 LYS A CA 1
ATOM 746 C C . LYS A 1 90 ? -26.539 -4.559 10.016 1.00 96.69 90 LYS A C 1
ATOM 748 O O . LYS A 1 90 ? -25.747 -4.924 9.153 1.00 96.69 90 LYS A O 1
ATOM 753 N N . LYS A 1 91 ? -27.288 -3.459 9.909 1.00 97.44 91 LYS A N 1
ATOM 754 C CA . LYS A 1 91 ? -27.227 -2.540 8.767 1.00 97.44 91 LYS A CA 1
ATOM 755 C C . LYS A 1 91 ? -25.811 -1.996 8.585 1.00 97.44 91 LYS A C 1
ATOM 757 O O . LYS A 1 91 ? -25.249 -2.169 7.512 1.00 97.44 91 LYS A O 1
ATOM 762 N N . VAL A 1 92 ? -25.212 -1.440 9.640 1.00 95.62 92 VAL A N 1
ATOM 763 C CA . VAL A 1 92 ? -23.852 -0.876 9.584 1.00 95.62 92 VAL A CA 1
ATOM 764 C C . VAL A 1 92 ? -22.823 -1.942 9.202 1.00 95.62 92 VAL A C 1
ATOM 766 O O . VAL A 1 92 ? -21.962 -1.696 8.362 1.00 95.62 92 VAL A O 1
ATOM 769 N N . LYS A 1 93 ? -22.922 -3.156 9.762 1.00 94.38 93 LYS A N 1
ATOM 770 C CA . LYS A 1 93 ? -22.020 -4.267 9.403 1.00 94.38 93 LYS A CA 1
ATOM 771 C C . LYS A 1 93 ? -22.168 -4.688 7.941 1.00 94.38 93 LYS A C 1
ATOM 773 O O . LYS A 1 93 ? -21.163 -4.975 7.301 1.00 94.38 93 LYS A O 1
ATOM 778 N N . LEU A 1 94 ? -23.394 -4.738 7.421 1.00 95.88 94 LEU A N 1
ATOM 779 C CA . LEU A 1 94 ? -23.652 -5.072 6.020 1.00 95.88 94 LEU A CA 1
ATOM 780 C C . LEU A 1 94 ? -23.130 -3.984 5.083 1.00 95.88 94 LEU A C 1
ATOM 782 O O . LEU A 1 94 ? -22.415 -4.308 4.144 1.00 95.88 94 LEU A O 1
ATOM 786 N N . GLU A 1 95 ? -23.428 -2.715 5.363 1.00 95.94 95 GLU A N 1
ATOM 787 C CA . GLU A 1 95 ? -22.920 -1.574 4.593 1.00 95.94 95 GLU A CA 1
ATOM 788 C C . GLU A 1 95 ? -21.389 -1.556 4.579 1.00 95.94 95 GLU A C 1
ATOM 790 O O . GLU A 1 95 ? -20.792 -1.432 3.517 1.00 95.94 95 GLU A O 1
ATOM 795 N N . MET A 1 96 ? -20.740 -1.792 5.724 1.00 92.00 96 MET A N 1
ATOM 796 C CA . MET A 1 96 ? -19.282 -1.912 5.804 1.00 92.00 96 MET A CA 1
ATOM 797 C C . MET A 1 96 ? -18.735 -2.997 4.864 1.00 92.00 96 MET A C 1
ATOM 799 O O . MET A 1 96 ? -17.755 -2.755 4.167 1.00 92.00 96 MET A O 1
ATOM 803 N N . VAL A 1 97 ? -19.351 -4.185 4.831 1.00 93.88 97 VAL A N 1
ATOM 804 C CA . VAL A 1 97 ? -18.920 -5.279 3.941 1.00 93.88 97 VAL A CA 1
ATOM 805 C C . VAL A 1 97 ? -19.188 -4.937 2.475 1.00 93.88 97 VAL A C 1
ATOM 807 O O . VAL A 1 97 ? -18.335 -5.196 1.633 1.00 93.88 97 VAL A O 1
ATOM 810 N N . ILE A 1 98 ? -20.331 -4.321 2.165 1.00 96.12 98 ILE A N 1
ATOM 811 C CA . ILE A 1 98 ? -20.650 -3.864 0.806 1.00 96.12 98 ILE A CA 1
ATOM 812 C C . ILE A 1 98 ? -19.581 -2.883 0.326 1.00 96.12 98 ILE A C 1
ATOM 814 O O . ILE A 1 98 ? -18.971 -3.127 -0.708 1.00 96.12 98 ILE A O 1
ATOM 818 N N . TYR A 1 99 ? -19.271 -1.848 1.110 1.00 93.31 99 TYR A N 1
ATOM 819 C CA . TYR A 1 99 ? -18.246 -0.869 0.746 1.00 93.31 99 TYR A CA 1
ATOM 820 C C . TYR A 1 99 ? -16.849 -1.487 0.617 1.00 93.31 99 TYR A C 1
ATOM 822 O O . TYR A 1 99 ? -16.068 -1.069 -0.236 1.00 93.31 99 TYR A O 1
ATOM 830 N N . GLN A 1 100 ? -16.517 -2.502 1.423 1.00 91.75 100 GLN A N 1
ATOM 831 C CA . GLN A 1 100 ? -15.268 -3.251 1.257 1.00 91.75 100 GLN A CA 1
ATOM 832 C C . GLN A 1 100 ? -15.212 -3.972 -0.092 1.00 91.75 100 GLN A C 1
ATOM 834 O O . GLN A 1 100 ? -14.208 -3.874 -0.795 1.00 91.75 100 GLN A O 1
ATOM 839 N N . GLU A 1 101 ? -16.275 -4.680 -0.470 1.00 93.00 101 GLU A N 1
ATOM 840 C CA . GLU A 1 101 ? -16.330 -5.384 -1.754 1.00 93.00 101 GLU A CA 1
ATOM 841 C C . GLU A 1 101 ? -16.382 -4.417 -2.943 1.00 93.00 101 GLU A C 1
ATOM 843 O O . GLU A 1 101 ? -15.695 -4.637 -3.939 1.00 93.00 101 GLU A O 1
ATOM 848 N N . GLU A 1 102 ? -17.113 -3.307 -2.833 1.00 94.69 102 GLU A N 1
ATOM 849 C CA . GLU A 1 102 ? -17.125 -2.247 -3.846 1.00 94.69 102 GLU A CA 1
ATOM 850 C C . GLU A 1 102 ? -15.728 -1.657 -4.051 1.00 94.69 102 GLU A C 1
ATOM 852 O O . GLU A 1 102 ? -15.276 -1.536 -5.189 1.00 94.69 102 GLU A O 1
ATOM 857 N N . LEU A 1 103 ? -14.995 -1.371 -2.970 1.00 91.19 103 LEU A N 1
ATOM 858 C CA . LEU A 1 103 ? -13.622 -0.878 -3.069 1.00 91.19 103 LEU A CA 1
ATOM 859 C C . LEU A 1 103 ? -12.691 -1.908 -3.724 1.00 91.19 103 LEU A C 1
ATOM 861 O O . LEU A 1 103 ? -11.855 -1.542 -4.549 1.00 91.19 103 LEU A O 1
ATOM 865 N N . LYS A 1 104 ? -12.845 -3.203 -3.412 1.00 91.19 104 LYS A N 1
ATOM 866 C CA . LYS A 1 104 ? -12.090 -4.272 -4.088 1.00 91.19 104 LYS A CA 1
ATOM 867 C C . LYS A 1 104 ? -12.393 -4.315 -5.579 1.00 91.19 104 LYS A C 1
ATOM 869 O O . LYS A 1 104 ? -11.461 -4.423 -6.372 1.00 91.19 104 LYS A O 1
ATOM 874 N N . ILE A 1 105 ? -13.665 -4.211 -5.964 1.00 93.31 105 ILE A N 1
ATOM 875 C CA . ILE A 1 105 ? -14.069 -4.168 -7.372 1.00 93.31 105 ILE A CA 1
ATOM 876 C C . ILE A 1 105 ? -13.420 -2.967 -8.063 1.00 93.31 105 ILE A C 1
ATOM 878 O O . ILE A 1 105 ? -12.800 -3.144 -9.108 1.00 93.31 105 ILE A O 1
ATOM 882 N N . VAL A 1 106 ? -13.499 -1.771 -7.473 1.00 92.94 106 VAL A N 1
ATOM 883 C CA . VAL A 1 106 ? -12.889 -0.554 -8.034 1.00 92.94 106 VAL A CA 1
ATOM 884 C C . VAL A 1 106 ? -11.378 -0.716 -8.201 1.00 92.94 106 VAL A C 1
ATOM 886 O O . VAL A 1 106 ? -10.852 -0.419 -9.272 1.00 92.94 106 VAL A O 1
ATOM 889 N N . ASN A 1 107 ? -10.684 -1.254 -7.196 1.00 90.44 107 ASN A N 1
ATOM 890 C CA . ASN A 1 107 ? -9.241 -1.495 -7.266 1.00 90.44 107 ASN A CA 1
ATOM 891 C C . ASN A 1 107 ? -8.868 -2.512 -8.353 1.00 90.44 107 ASN A C 1
ATOM 893 O O . ASN A 1 107 ? -7.894 -2.309 -9.075 1.00 90.44 107 ASN A O 1
ATOM 897 N N . LEU A 1 108 ? -9.645 -3.590 -8.506 1.00 89.88 108 LEU A N 1
ATOM 898 C CA . LEU A 1 108 ? -9.433 -4.576 -9.568 1.00 89.88 108 LEU A CA 1
ATOM 899 C C . LEU A 1 108 ? -9.671 -3.970 -10.951 1.00 89.88 108 LEU A C 1
ATOM 901 O O . LEU A 1 108 ? -8.869 -4.179 -11.855 1.00 89.88 108 LEU A O 1
ATOM 905 N N . VAL A 1 109 ? -10.744 -3.194 -11.115 1.00 92.62 109 VAL A N 1
ATOM 906 C CA . VAL A 1 109 ? -11.041 -2.491 -12.370 1.00 92.62 109 VAL A CA 1
ATOM 907 C C . VAL A 1 109 ? -9.919 -1.509 -12.708 1.00 92.62 109 VAL A C 1
ATOM 909 O O . VAL A 1 109 ? -9.463 -1.480 -13.847 1.00 92.62 109 VAL A O 1
ATOM 912 N N . TYR A 1 110 ? -9.414 -0.764 -11.723 1.00 90.81 110 TYR A N 1
ATOM 913 C CA . TYR A 1 110 ? -8.261 0.119 -11.895 1.00 90.81 110 TYR A CA 1
ATOM 914 C C . TYR A 1 110 ? -7.000 -0.641 -12.327 1.00 90.81 110 TYR A C 1
ATOM 916 O O . TYR A 1 110 ? -6.354 -0.251 -13.298 1.00 90.81 110 TYR A O 1
ATOM 924 N N . ALA A 1 111 ? -6.685 -1.764 -11.676 1.00 89.31 111 ALA A N 1
ATOM 925 C CA . ALA A 1 111 ? -5.545 -2.600 -12.045 1.00 89.31 111 ALA A CA 1
ATOM 926 C C . ALA A 1 111 ? -5.662 -3.164 -13.473 1.00 89.31 111 ALA A C 1
ATOM 928 O O . ALA A 1 111 ? -4.673 -3.192 -14.203 1.00 89.31 111 ALA A O 1
ATOM 929 N N . LEU A 1 112 ? -6.866 -3.570 -13.894 1.00 90.50 112 LEU A N 1
ATOM 930 C CA . LEU A 1 112 ? -7.124 -4.033 -15.261 1.00 90.50 112 LEU A CA 1
ATOM 931 C C . LEU A 1 112 ? -6.951 -2.907 -16.288 1.00 90.50 112 LEU A C 1
ATOM 933 O O . LEU A 1 112 ? -6.296 -3.119 -17.304 1.00 90.50 112 LEU A O 1
ATOM 937 N N . MET A 1 113 ? -7.474 -1.707 -16.008 1.00 92.62 113 MET A N 1
ATOM 938 C CA . MET A 1 113 ? -7.289 -0.543 -16.885 1.00 92.62 113 MET A CA 1
ATOM 939 C C . MET A 1 113 ? -5.808 -0.183 -17.044 1.00 92.62 113 MET A C 1
ATOM 941 O O . MET A 1 113 ? -5.358 0.080 -18.158 1.00 92.62 113 MET A O 1
ATOM 945 N N . LEU A 1 114 ? -5.034 -0.226 -15.955 1.00 91.12 114 LEU A N 1
ATOM 946 C CA . LEU A 1 114 ? -3.587 -0.013 -16.011 1.00 91.12 114 LEU A CA 1
ATOM 947 C C . LEU A 1 114 ? -2.865 -1.099 -16.827 1.00 91.12 114 LEU A C 1
ATOM 949 O O . LEU A 1 114 ? -1.972 -0.772 -17.609 1.00 91.12 114 LEU A O 1
ATOM 953 N N . ASP A 1 115 ? -3.230 -2.380 -16.684 1.00 90.62 115 ASP A N 1
ATOM 954 C CA . ASP A 1 115 ? -2.625 -3.466 -17.479 1.00 90.62 115 ASP A CA 1
ATOM 955 C C . ASP A 1 115 ? -2.919 -3.301 -18.978 1.00 90.62 115 ASP A C 1
ATOM 957 O O . ASP A 1 115 ? -2.022 -3.486 -19.809 1.00 90.62 115 ASP A O 1
ATOM 961 N N . GLU A 1 116 ? -4.142 -2.889 -19.327 1.00 92.50 116 GLU A N 1
AT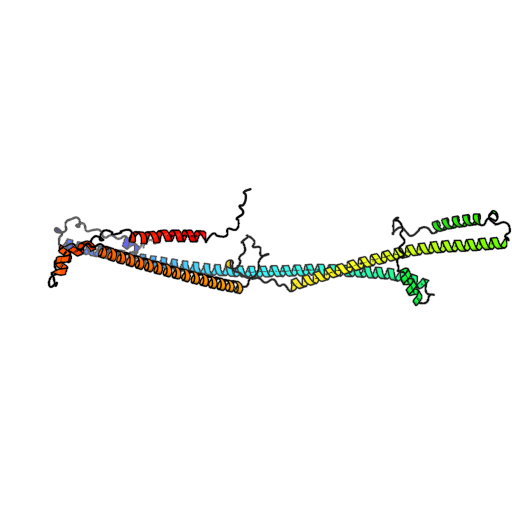OM 962 C CA . GLU A 1 116 ? -4.530 -2.566 -20.701 1.00 92.50 116 GLU A CA 1
ATOM 963 C C . GLU A 1 116 ? -3.742 -1.370 -21.250 1.00 92.50 116 GLU A C 1
ATOM 965 O O . GLU A 1 116 ? -3.197 -1.452 -22.354 1.00 92.50 116 GLU A O 1
ATOM 970 N N . GLU A 1 117 ? -3.611 -0.280 -20.488 1.00 93.44 117 GLU A N 1
ATOM 971 C CA . GLU A 1 117 ? -2.820 0.889 -20.886 1.00 93.44 117 GLU A CA 1
ATOM 972 C C . GLU A 1 117 ? -1.353 0.509 -21.139 1.00 93.44 117 GLU A C 1
ATOM 974 O O . GLU A 1 117 ? -0.801 0.797 -22.206 1.00 93.44 117 GLU A O 1
ATOM 979 N N . LEU A 1 118 ? -0.735 -0.230 -20.214 1.00 92.06 118 LEU A N 1
ATOM 980 C CA . LEU A 1 118 ? 0.631 -0.723 -20.383 1.00 92.06 118 LEU A CA 1
ATOM 981 C C . LEU A 1 118 ? 0.751 -1.669 -21.580 1.00 92.06 118 LEU A C 1
ATOM 983 O O . LEU A 1 118 ? 1.731 -1.596 -22.322 1.00 92.06 118 LEU A O 1
ATOM 987 N N . GLY A 1 119 ? -0.248 -2.521 -21.815 1.00 92.25 119 GLY A N 1
ATOM 988 C CA . GLY A 1 119 ? -0.305 -3.405 -22.977 1.00 92.25 119 GLY A CA 1
ATOM 989 C C . GLY A 1 119 ? -0.398 -2.648 -24.304 1.00 92.25 119 GLY A C 1
ATOM 990 O O . GLY A 1 119 ? 0.321 -2.977 -25.252 1.00 92.25 119 GLY A O 1
ATOM 991 N N . THR A 1 120 ? -1.235 -1.610 -24.391 1.00 93.94 120 THR A N 1
ATOM 992 C CA . THR A 1 120 ? -1.331 -0.776 -25.602 1.00 93.94 120 THR A CA 1
ATOM 993 C C . THR A 1 120 ? -0.034 -0.018 -25.864 1.00 93.94 120 THR A C 1
ATOM 995 O O . THR A 1 120 ? 0.434 0.003 -27.006 1.00 93.94 120 THR A O 1
ATOM 998 N N . ARG A 1 121 ? 0.603 0.518 -24.815 1.00 93.25 121 ARG A N 1
ATOM 999 C CA . ARG A 1 121 ? 1.908 1.179 -24.915 1.00 93.25 121 ARG A CA 1
ATOM 1000 C C . ARG A 1 121 ? 3.003 0.213 -25.364 1.00 93.25 121 ARG A C 1
ATOM 1002 O O . ARG A 1 121 ? 3.760 0.536 -26.278 1.00 93.25 121 ARG A O 1
ATOM 1009 N N . GLU A 1 122 ? 3.062 -0.983 -24.780 1.00 93.31 122 GLU A N 1
ATOM 1010 C CA . GLU A 1 122 ? 4.033 -2.012 -25.160 1.00 93.31 122 GLU A CA 1
ATOM 1011 C C . GLU A 1 122 ? 3.856 -2.420 -26.633 1.00 93.31 122 GLU A C 1
ATOM 1013 O O . GLU A 1 122 ? 4.832 -2.495 -27.380 1.00 93.31 122 GLU A O 1
ATOM 1018 N N . ASN A 1 123 ? 2.614 -2.616 -27.087 1.00 93.44 123 ASN A N 1
ATOM 1019 C CA . ASN A 1 123 ? 2.316 -2.909 -28.491 1.00 93.44 123 ASN A CA 1
ATOM 1020 C C . ASN A 1 123 ? 2.696 -1.748 -29.424 1.00 93.44 123 ASN A C 1
ATOM 1022 O O . ASN A 1 123 ? 3.233 -1.985 -30.507 1.00 93.44 123 ASN A O 1
ATOM 1026 N N . GLY A 1 124 ? 2.464 -0.501 -29.005 1.00 93.94 124 GLY A N 1
ATOM 1027 C CA . GLY A 1 124 ? 2.890 0.694 -29.734 1.00 93.94 124 GLY A CA 1
ATOM 1028 C C . GLY A 1 124 ? 4.404 0.732 -29.948 1.00 93.94 124 GLY A C 1
ATOM 1029 O O . GLY A 1 124 ? 4.862 0.905 -31.079 1.00 93.94 124 GLY A O 1
ATOM 1030 N N . LEU A 1 125 ? 5.180 0.475 -28.892 1.00 93.12 125 LEU A N 1
ATOM 1031 C CA . LEU A 1 125 ? 6.639 0.404 -28.977 1.00 93.12 125 LEU A CA 1
ATOM 1032 C C . LEU A 1 125 ? 7.119 -0.776 -29.825 1.00 93.12 125 LEU A C 1
ATOM 1034 O O . LEU A 1 125 ? 8.027 -0.601 -30.631 1.00 93.12 125 LEU A O 1
ATOM 1038 N N . ARG A 1 126 ? 6.486 -1.955 -29.733 1.00 92.69 126 ARG A N 1
ATOM 1039 C CA . ARG A 1 126 ? 6.806 -3.089 -30.624 1.00 92.69 126 ARG A CA 1
ATOM 1040 C C . ARG A 1 126 ? 6.572 -2.755 -32.097 1.00 92.69 126 ARG A C 1
ATOM 1042 O O . ARG A 1 126 ? 7.382 -3.120 -32.944 1.00 92.69 126 ARG A O 1
ATOM 1049 N N . ASN A 1 127 ? 5.485 -2.052 -32.409 1.00 93.81 127 ASN A N 1
ATOM 1050 C CA . ASN A 1 127 ? 5.201 -1.610 -33.774 1.00 93.81 127 ASN A CA 1
ATOM 1051 C C . ASN A 1 127 ? 6.238 -0.590 -34.262 1.00 93.81 127 ASN A C 1
ATOM 1053 O O . ASN A 1 127 ? 6.658 -0.639 -35.420 1.00 93.81 127 ASN A O 1
ATOM 1057 N N . PHE A 1 128 ? 6.666 0.322 -33.387 1.00 92.50 128 PHE A N 1
ATOM 1058 C CA . PHE A 1 128 ? 7.705 1.297 -33.706 1.00 92.50 128 PHE A CA 1
ATOM 1059 C C . PHE A 1 128 ? 9.072 0.630 -33.914 1.00 92.50 128 PHE A C 1
ATOM 1061 O O . PHE A 1 128 ? 9.741 0.926 -34.903 1.00 92.50 128 PHE A O 1
ATOM 1068 N N . LEU A 1 129 ? 9.426 -0.346 -33.072 1.00 92.75 129 LEU A N 1
ATOM 1069 C CA . LEU A 1 129 ? 10.612 -1.190 -33.225 1.00 92.75 129 LEU A CA 1
ATOM 1070 C C . LEU A 1 129 ? 10.614 -1.897 -34.587 1.00 92.75 129 LEU A C 1
ATOM 1072 O O . LEU A 1 129 ? 11.544 -1.724 -35.365 1.00 92.75 129 LEU A O 1
ATOM 1076 N N . MET A 1 130 ? 9.529 -2.601 -34.927 1.00 91.62 130 MET A N 1
ATOM 1077 C CA . MET A 1 130 ? 9.368 -3.277 -36.223 1.00 91.62 130 MET A CA 1
ATOM 1078 C C . MET A 1 130 ? 9.540 -2.319 -37.412 1.00 91.62 130 MET A C 1
ATOM 1080 O O . MET A 1 130 ? 10.115 -2.676 -38.444 1.00 91.62 130 MET A O 1
ATOM 1084 N N . LYS A 1 131 ? 9.045 -1.081 -37.290 1.00 92.38 131 LYS A N 1
ATOM 1085 C CA . LYS A 1 131 ? 9.221 -0.050 -38.319 1.00 92.38 131 LYS A CA 1
ATOM 1086 C C . LYS A 1 131 ? 10.692 0.358 -38.451 1.00 92.38 131 LYS A C 1
ATOM 1088 O O . LYS A 1 131 ? 11.191 0.417 -39.575 1.00 92.38 131 LYS A O 1
ATOM 1093 N N . LYS A 1 132 ? 11.380 0.589 -37.332 1.00 90.06 132 LYS A N 1
ATOM 1094 C CA . LYS A 1 132 ? 12.802 0.960 -37.292 1.00 90.06 132 LYS A CA 1
ATOM 1095 C C . LYS A 1 132 ? 13.712 -0.163 -37.791 1.00 90.06 132 LYS A C 1
ATOM 1097 O O . LYS A 1 132 ? 14.600 0.092 -38.595 1.00 90.06 132 LYS A O 1
ATOM 1102 N N . GLU A 1 133 ? 13.431 -1.416 -37.443 1.00 88.00 133 GLU A N 1
ATOM 1103 C CA . GLU A 1 133 ? 14.141 -2.587 -37.977 1.00 88.00 133 GLU A CA 1
ATOM 1104 C C . GLU A 1 133 ? 13.979 -2.706 -39.499 1.00 88.00 133 GLU A C 1
ATOM 1106 O O . GLU A 1 133 ? 14.940 -2.977 -40.222 1.00 88.00 133 GLU A O 1
ATOM 1111 N N . LYS A 1 134 ? 12.782 -2.427 -40.028 1.00 89.56 134 LYS A N 1
ATOM 1112 C CA . LYS A 1 134 ? 12.553 -2.387 -41.479 1.00 89.56 134 LYS A CA 1
ATOM 1113 C C . LYS A 1 134 ? 13.319 -1.244 -42.155 1.00 89.56 134 LYS A C 1
ATOM 1115 O O . LYS A 1 134 ? 13.852 -1.433 -43.252 1.00 89.56 134 LYS A O 1
ATOM 1120 N N . GLU A 1 135 ? 13.381 -0.073 -41.522 1.00 87.12 135 GLU A N 1
ATOM 1121 C CA . GLU A 1 135 ? 14.191 1.064 -41.979 1.00 87.12 135 GLU A CA 1
ATOM 1122 C C . GLU A 1 135 ? 15.686 0.708 -41.989 1.00 87.12 135 GLU A C 1
ATOM 1124 O O . GLU A 1 135 ? 16.347 0.944 -43.003 1.00 87.12 135 GLU A O 1
ATOM 1129 N N . LYS A 1 136 ? 16.184 0.028 -40.946 1.00 85.75 136 LYS A N 1
ATOM 1130 C CA . LYS A 1 136 ? 17.556 -0.498 -40.860 1.00 85.75 136 LYS A CA 1
ATOM 1131 C C . LYS A 1 136 ? 17.875 -1.452 -42.009 1.00 85.75 136 LYS A C 1
ATOM 1133 O O . LYS A 1 136 ? 18.853 -1.247 -42.726 1.00 85.75 136 LYS A O 1
ATOM 1138 N N . VAL A 1 137 ? 17.025 -2.453 -42.250 1.00 84.12 137 VAL A N 1
ATOM 1139 C CA . VAL A 1 137 ? 17.206 -3.421 -43.351 1.00 84.12 137 VAL A CA 1
ATOM 1140 C C . VAL A 1 137 ? 17.204 -2.717 -44.711 1.00 84.12 137 VAL A C 1
ATOM 1142 O O . VAL A 1 137 ? 18.058 -2.989 -45.555 1.00 84.12 137 VAL A O 1
ATOM 1145 N N . SER A 1 138 ? 16.296 -1.759 -44.918 1.00 82.62 138 SER A N 1
ATOM 1146 C CA . SER A 1 138 ? 16.270 -0.917 -46.122 1.00 82.62 138 SER A CA 1
ATOM 1147 C C . SER A 1 138 ? 17.556 -0.096 -46.278 1.00 82.62 138 SER A C 1
ATOM 1149 O O . SER A 1 138 ? 18.076 0.039 -47.390 1.00 82.62 138 SER A O 1
ATOM 1151 N N . CYS A 1 139 ? 18.099 0.443 -45.185 1.00 73.06 139 CYS A N 1
ATOM 1152 C CA . CYS A 1 139 ? 19.350 1.186 -45.225 1.00 73.06 139 CYS A CA 1
ATOM 1153 C C . CYS A 1 139 ? 20.556 0.298 -45.541 1.00 73.06 139 CYS A C 1
ATOM 1155 O O . CYS A 1 139 ? 21.390 0.692 -46.362 1.00 73.06 139 CYS A O 1
ATOM 1157 N N . HIS A 1 140 ? 20.590 -0.907 -44.974 1.00 70.75 140 HIS A N 1
ATOM 1158 C CA . HIS A 1 140 ? 21.635 -1.895 -45.201 1.00 70.75 140 HIS A CA 1
ATOM 1159 C C . HIS A 1 140 ? 21.640 -2.426 -46.644 1.00 70.75 140 HIS A C 1
ATOM 1161 O O . HIS A 1 140 ? 22.689 -2.448 -47.280 1.00 70.75 140 HIS A O 1
ATOM 1167 N N . LEU A 1 141 ? 20.471 -2.743 -47.216 1.00 72.00 141 LEU A N 1
ATOM 1168 C CA . LEU A 1 141 ? 20.327 -3.139 -48.629 1.00 72.00 141 LEU A CA 1
ATOM 1169 C C . LEU A 1 141 ? 20.879 -2.079 -49.591 1.00 72.00 141 LEU A C 1
ATOM 1171 O O . LEU A 1 141 ? 21.543 -2.400 -50.575 1.00 72.00 141 LEU A O 1
ATOM 1175 N N . LYS A 1 142 ? 20.628 -0.798 -49.300 1.00 67.25 142 LYS A N 1
ATOM 1176 C CA . LYS A 1 142 ? 21.162 0.312 -50.099 1.00 67.25 142 LYS A CA 1
ATOM 1177 C C . LYS A 1 142 ? 22.683 0.433 -49.975 1.00 67.25 142 LYS A C 1
ATOM 1179 O O . LYS A 1 142 ? 23.315 0.754 -50.969 1.00 67.25 142 LYS A O 1
ATOM 1184 N N . CYS A 1 143 ? 23.257 0.164 -48.800 1.00 62.19 143 CYS A N 1
ATOM 1185 C CA . CYS A 1 143 ? 24.708 0.176 -48.588 1.00 62.19 143 CYS A CA 1
ATOM 1186 C C . CYS A 1 143 ? 25.393 -1.006 -49.299 1.00 62.19 143 CYS A C 1
ATOM 1188 O O . CYS A 1 143 ? 26.307 -0.811 -50.095 1.00 62.19 143 CYS A O 1
ATOM 1190 N N . SER A 1 144 ? 24.863 -2.220 -49.123 1.00 60.19 144 SER A N 1
ATOM 1191 C CA . SER A 1 144 ? 25.375 -3.437 -49.766 1.00 60.19 144 SER A CA 1
ATOM 1192 C C . SER A 1 144 ? 25.326 -3.360 -51.296 1.00 60.19 144 SER A C 1
ATOM 1194 O O . SER A 1 144 ? 26.250 -3.816 -51.964 1.00 60.19 144 SER A O 1
ATOM 1196 N N . ASN A 1 145 ? 24.307 -2.715 -51.876 1.00 62.09 145 ASN A N 1
ATOM 1197 C CA . ASN A 1 145 ? 24.270 -2.482 -53.320 1.00 62.09 145 ASN A CA 1
ATOM 1198 C C . ASN A 1 145 ? 25.455 -1.636 -53.810 1.00 62.09 145 ASN A C 1
ATOM 1200 O O . ASN A 1 145 ? 26.016 -1.970 -54.853 1.00 62.09 145 ASN A O 1
ATOM 1204 N N . VAL A 1 146 ? 25.861 -0.604 -53.061 1.00 61.91 146 VAL A N 1
ATOM 1205 C CA . VAL A 1 146 ? 27.010 0.256 -53.400 1.00 61.91 146 VAL A CA 1
ATOM 1206 C C . VAL A 1 146 ? 28.326 -0.523 -53.292 1.00 61.91 146 VAL A C 1
ATOM 1208 O O . VAL A 1 146 ? 29.159 -0.469 -54.199 1.00 61.91 146 VAL A O 1
ATOM 1211 N N . GLU A 1 147 ? 28.482 -1.334 -52.247 1.00 62.88 147 GLU A N 1
ATOM 1212 C CA . GLU A 1 147 ? 29.655 -2.203 -52.081 1.00 62.88 147 GLU A CA 1
ATOM 1213 C C . GLU A 1 147 ? 29.712 -3.310 -53.149 1.00 62.88 147 GLU A C 1
ATOM 1215 O O . GLU A 1 147 ? 30.780 -3.628 -53.665 1.00 62.88 147 GLU A O 1
ATOM 1220 N N . SER A 1 148 ? 28.564 -3.854 -53.566 1.00 61.62 148 SER A N 1
ATOM 1221 C CA . SER A 1 148 ? 28.481 -4.848 -54.644 1.00 61.62 148 SER A CA 1
ATOM 1222 C C . SER A 1 148 ? 28.756 -4.259 -56.032 1.00 61.62 148 SER A C 1
ATOM 1224 O O . SER A 1 148 ? 29.225 -4.973 -56.920 1.00 61.62 148 SER A O 1
ATOM 1226 N N . SER A 1 149 ? 28.451 -2.973 -56.256 1.00 60.19 149 SER A N 1
ATOM 1227 C CA . SER A 1 149 ? 28.874 -2.273 -57.473 1.00 60.19 149 SER A CA 1
ATOM 1228 C C . SER A 1 149 ? 30.379 -2.039 -57.474 1.00 60.19 149 SER A C 1
ATOM 1230 O O . SER A 1 149 ? 31.005 -2.304 -58.493 1.00 60.19 149 SER A O 1
ATOM 1232 N N . PHE A 1 150 ? 30.966 -1.669 -56.331 1.00 66.44 150 PHE A N 1
ATOM 1233 C CA . PHE A 1 150 ? 32.417 -1.545 -56.185 1.00 66.44 150 PHE A CA 1
ATOM 1234 C C . PHE A 1 150 ? 33.117 -2.889 -56.436 1.00 66.44 150 PHE A C 1
ATOM 1236 O O . PHE A 1 150 ? 33.964 -2.996 -57.316 1.00 66.44 150 PHE A O 1
ATOM 1243 N N . ALA A 1 151 ? 32.690 -3.965 -55.770 1.00 63.12 151 ALA A N 1
ATOM 1244 C CA . ALA A 1 151 ? 33.266 -5.299 -55.959 1.00 63.12 151 ALA A CA 1
ATOM 1245 C C . ALA A 1 151 ? 33.159 -5.816 -57.408 1.00 63.12 151 ALA A C 1
ATOM 1247 O O . ALA A 1 151 ? 33.988 -6.606 -57.850 1.00 63.12 151 ALA A O 1
ATOM 1248 N N . ARG A 1 152 ? 32.153 -5.362 -58.167 1.00 70.88 152 ARG A N 1
ATOM 1249 C CA . ARG A 1 152 ? 31.971 -5.711 -59.583 1.00 70.88 152 ARG A CA 1
ATOM 1250 C C . ARG A 1 152 ? 32.903 -4.939 -60.510 1.00 70.88 152 ARG A C 1
ATOM 1252 O O . ARG A 1 152 ? 33.317 -5.493 -61.520 1.00 70.88 152 ARG A O 1
ATOM 1259 N N . GLU A 1 153 ? 33.224 -3.691 -60.177 1.00 64.19 153 GLU A N 1
ATOM 1260 C CA . GLU A 1 153 ? 34.210 -2.888 -60.912 1.00 64.19 153 GLU A CA 1
ATOM 1261 C C . GLU A 1 153 ? 35.644 -3.401 -60.709 1.00 64.19 153 GLU A C 1
ATOM 1263 O O . GLU A 1 153 ? 36.479 -3.235 -61.592 1.00 64.19 153 GLU A O 1
ATOM 1268 N N . PHE A 1 154 ? 35.909 -4.089 -59.594 1.00 68.00 154 PHE A N 1
ATOM 1269 C CA . PHE A 1 154 ? 37.216 -4.664 -59.250 1.00 68.00 154 PHE A CA 1
ATOM 1270 C C . PHE A 1 154 ? 37.243 -6.202 -59.288 1.00 68.00 154 PHE A C 1
ATOM 1272 O O . PHE A 1 154 ? 38.087 -6.827 -58.648 1.00 68.00 154 PHE A O 1
ATOM 1279 N N . ALA A 1 155 ? 36.343 -6.825 -60.057 1.00 66.62 155 ALA A N 1
ATOM 1280 C CA . ALA A 1 155 ? 36.195 -8.284 -60.131 1.00 66.62 155 ALA A CA 1
ATOM 1281 C C . ALA A 1 155 ? 37.440 -9.026 -60.666 1.00 66.62 155 ALA A C 1
ATOM 1283 O O . ALA A 1 155 ? 37.567 -10.233 -60.469 1.00 66.62 155 ALA A O 1
ATOM 1284 N N . ASP A 1 156 ? 38.356 -8.306 -61.316 1.00 72.56 156 ASP A N 1
ATOM 1285 C CA . ASP A 1 156 ? 39.597 -8.844 -61.882 1.00 72.56 156 ASP A CA 1
ATOM 1286 C C . ASP A 1 156 ? 40.737 -8.969 -60.844 1.00 72.56 156 ASP A C 1
ATOM 1288 O O . ASP A 1 156 ? 41.808 -9.495 -61.156 1.00 72.56 156 ASP A O 1
ATOM 1292 N N . ILE A 1 157 ? 40.531 -8.490 -59.609 1.00 71.31 157 ILE A N 1
ATOM 1293 C CA . ILE A 1 157 ? 41.534 -8.460 -58.532 1.00 71.31 157 ILE A CA 1
ATOM 1294 C C . ILE A 1 157 ? 41.366 -9.678 -57.595 1.00 71.31 157 ILE A C 1
ATOM 1296 O O . ILE A 1 157 ? 40.238 -10.028 -57.243 1.00 71.31 157 ILE A O 1
ATOM 1300 N N . PRO A 1 158 ? 42.461 -10.332 -57.144 1.00 75.69 158 PRO A N 1
ATOM 1301 C CA . PRO A 1 158 ? 42.400 -11.411 -56.153 1.00 75.69 158 PRO A CA 1
ATOM 1302 C C . PRO A 1 158 ? 41.674 -11.001 -54.859 1.00 75.69 158 PRO A C 1
ATOM 1304 O O . PRO A 1 158 ? 41.885 -9.901 -54.351 1.00 75.69 158 PRO A O 1
ATOM 1307 N N . ALA A 1 159 ? 40.863 -11.908 -54.301 1.00 67.56 159 ALA A N 1
ATOM 1308 C CA . ALA A 1 159 ? 39.953 -11.633 -53.181 1.00 67.56 159 ALA A CA 1
ATOM 1309 C C . ALA A 1 159 ? 40.630 -11.018 -51.938 1.00 67.56 159 ALA A C 1
ATOM 1311 O O . ALA A 1 159 ? 40.055 -10.129 -51.315 1.00 67.56 159 ALA A O 1
ATOM 1312 N N . ASP A 1 160 ? 41.864 -11.426 -51.632 1.00 71.00 160 ASP A N 1
ATOM 1313 C CA . ASP A 1 160 ? 42.610 -10.940 -50.463 1.00 71.00 160 ASP A CA 1
ATOM 1314 C C . ASP A 1 160 ? 42.971 -9.442 -50.576 1.00 71.00 160 ASP A C 1
ATOM 1316 O O . ASP A 1 160 ? 42.941 -8.711 -49.590 1.00 71.00 160 ASP A O 1
ATOM 1320 N N . LEU A 1 161 ? 43.251 -8.952 -51.793 1.00 64.31 161 LEU A N 1
ATOM 1321 C CA . LEU A 1 161 ? 43.550 -7.535 -52.060 1.00 64.31 161 LEU A CA 1
ATOM 1322 C C . LEU A 1 161 ? 42.274 -6.690 -52.176 1.00 64.31 161 LEU A C 1
ATOM 1324 O O . LEU A 1 161 ? 42.286 -5.495 -51.884 1.00 64.31 161 LEU A O 1
ATOM 1328 N N . LEU A 1 162 ? 41.163 -7.304 -52.590 1.00 69.50 162 LEU A N 1
ATOM 1329 C CA . LEU A 1 162 ? 39.859 -6.647 -52.647 1.00 69.50 162 LEU A CA 1
ATOM 1330 C C . LEU A 1 162 ? 39.351 -6.286 -51.242 1.00 69.50 162 LEU A C 1
ATOM 1332 O O . LEU A 1 162 ? 38.756 -5.226 -51.060 1.00 69.50 162 LEU A O 1
ATOM 1336 N N . GLU A 1 163 ? 39.612 -7.134 -50.246 1.00 65.56 163 GLU A N 1
ATOM 1337 C CA . GLU A 1 163 ? 39.234 -6.888 -48.850 1.00 65.56 163 GLU A CA 1
ATOM 1338 C C . GLU A 1 163 ? 40.055 -5.748 -48.219 1.00 65.56 163 GLU A C 1
ATOM 1340 O O . GLU A 1 163 ? 39.500 -4.890 -47.529 1.00 65.56 163 GLU A O 1
ATOM 1345 N N . GLU A 1 164 ? 41.350 -5.666 -48.540 1.00 69.06 164 GLU A N 1
ATOM 1346 C CA . GLU A 1 164 ? 42.228 -4.561 -48.132 1.00 69.06 164 GLU A CA 1
ATOM 1347 C C . GLU A 1 164 ? 41.822 -3.233 -48.805 1.00 69.06 164 GLU A C 1
ATOM 1349 O O . GLU A 1 164 ? 41.731 -2.196 -48.146 1.00 69.06 164 GLU A O 1
ATOM 1354 N N . LEU A 1 165 ? 41.456 -3.259 -50.094 1.00 63.00 165 LEU A N 1
ATOM 1355 C CA . LEU A 1 165 ? 40.913 -2.096 -50.811 1.00 63.00 165 LEU A CA 1
ATOM 1356 C C . LEU A 1 165 ? 39.548 -1.645 -50.268 1.00 63.00 165 LEU A C 1
ATOM 1358 O O . LEU A 1 165 ? 39.299 -0.444 -50.178 1.00 63.00 165 LEU A O 1
ATOM 1362 N N . LEU A 1 166 ? 38.677 -2.576 -49.868 1.00 65.62 166 LEU A N 1
ATOM 1363 C CA . LEU A 1 166 ? 37.405 -2.262 -49.208 1.00 65.62 166 LEU A CA 1
ATOM 1364 C C . LEU A 1 166 ? 37.618 -1.652 -47.816 1.00 65.62 166 LEU A C 1
ATOM 1366 O O . LEU A 1 166 ? 36.891 -0.732 -47.440 1.00 65.62 166 LEU A O 1
ATOM 1370 N N . GLN A 1 167 ? 38.618 -2.111 -47.056 1.00 67.25 167 GLN A N 1
ATOM 1371 C CA . GLN A 1 167 ? 39.004 -1.464 -45.798 1.00 67.25 167 GLN A CA 1
ATOM 1372 C C . GLN A 1 167 ? 39.517 -0.041 -46.028 1.00 67.25 167 GLN A C 1
ATOM 1374 O O . GLN A 1 167 ? 39.091 0.873 -45.323 1.00 67.25 167 GLN A O 1
ATOM 1379 N N . LEU A 1 168 ? 40.366 0.179 -47.035 1.00 63.53 168 LEU A N 1
ATOM 1380 C CA . LEU A 1 168 ? 40.840 1.519 -47.393 1.00 63.53 168 LEU A CA 1
ATOM 1381 C C . LEU A 1 168 ? 39.692 2.426 -47.857 1.00 63.53 168 LEU A C 1
ATOM 1383 O O . LEU A 1 168 ? 39.617 3.572 -47.425 1.00 63.53 168 LEU A O 1
ATOM 1387 N N . TYR A 1 169 ? 38.753 1.902 -48.650 1.00 61.88 169 TYR A N 1
ATOM 1388 C CA . TYR A 1 169 ? 37.547 2.617 -49.085 1.00 61.88 169 TYR A CA 1
ATOM 1389 C C . TYR A 1 169 ? 36.639 3.022 -47.911 1.00 61.88 169 TYR A C 1
ATOM 1391 O O . TYR A 1 169 ? 36.047 4.100 -47.917 1.00 61.88 169 TYR A O 1
ATOM 1399 N N . ARG A 1 170 ? 36.567 2.189 -46.865 1.00 57.38 170 ARG A N 1
ATOM 1400 C CA . ARG A 1 170 ? 35.827 2.476 -45.625 1.00 57.38 170 ARG A CA 1
ATOM 1401 C C . ARG A 1 170 ? 36.570 3.413 -44.666 1.00 57.38 170 ARG A C 1
ATOM 1403 O O . ARG A 1 170 ? 35.939 3.957 -43.765 1.00 57.38 170 ARG A O 1
ATOM 1410 N N . THR A 1 171 ? 37.881 3.605 -44.816 1.00 51.50 171 THR A N 1
ATOM 1411 C CA . THR A 1 171 ? 38.679 4.395 -43.867 1.00 51.50 171 THR A CA 1
ATOM 1412 C C . THR A 1 171 ? 38.621 5.887 -44.231 1.00 51.50 171 THR A C 1
ATOM 1414 O O . THR A 1 171 ? 39.128 6.257 -45.289 1.00 51.50 171 THR A O 1
ATOM 1417 N N . PRO A 1 172 ? 38.034 6.768 -43.394 1.00 45.34 172 PRO A N 1
ATOM 1418 C CA . PRO A 1 172 ? 37.864 8.188 -43.710 1.00 45.34 172 PRO A CA 1
ATOM 1419 C C . PRO A 1 172 ? 39.209 8.909 -43.863 1.00 45.34 172 PRO A C 1
ATOM 1421 O O . PRO A 1 172 ? 39.995 8.982 -42.913 1.00 45.34 172 PRO A O 1
ATOM 1424 N N . VAL A 1 173 ? 39.459 9.499 -45.037 1.00 42.94 173 VAL A N 1
ATOM 1425 C CA . VAL A 1 173 ? 40.550 10.466 -45.216 1.00 42.94 173 VAL A CA 1
ATOM 1426 C C . VAL A 1 173 ? 40.093 11.786 -44.599 1.00 42.94 173 VAL A C 1
ATOM 1428 O O . VAL A 1 173 ? 39.172 12.433 -45.086 1.00 42.94 173 VAL A O 1
ATOM 1431 N N . LYS A 1 174 ? 40.705 12.182 -43.477 1.00 37.41 174 LYS A N 1
ATOM 1432 C CA . LYS A 1 174 ? 40.416 13.468 -42.830 1.00 37.41 174 LYS A CA 1
ATOM 1433 C C . LYS A 1 174 ? 41.060 14.600 -43.625 1.00 37.41 174 LYS A C 1
ATOM 1435 O O . LYS A 1 174 ? 42.164 15.026 -43.298 1.00 37.41 174 LYS A O 1
ATOM 1440 N N . GLU A 1 175 ? 40.361 15.098 -44.636 1.00 37.66 175 GLU A N 1
ATOM 1441 C CA . GLU A 1 175 ? 40.687 16.367 -45.281 1.00 37.66 175 GLU A CA 1
ATOM 1442 C C . GLU A 1 175 ? 39.674 17.435 -44.857 1.00 37.66 175 GLU A C 1
ATOM 1444 O O . GLU A 1 175 ? 38.468 17.319 -45.054 1.00 37.66 175 GLU A O 1
ATOM 1449 N N . THR A 1 176 ? 40.176 18.479 -44.200 1.00 35.38 176 THR A N 1
ATOM 1450 C CA . THR A 1 176 ? 39.416 19.676 -43.838 1.00 35.38 176 THR A CA 1
ATOM 1451 C C . THR A 1 176 ? 38.963 20.404 -45.100 1.00 35.38 176 THR A C 1
ATOM 1453 O O . THR A 1 176 ? 39.795 20.997 -45.787 1.00 35.38 176 THR A O 1
ATOM 1456 N N . VAL A 1 177 ? 37.657 20.423 -45.370 1.00 36.50 177 VAL A N 1
ATOM 1457 C CA . VAL A 1 177 ? 37.052 21.270 -46.405 1.00 36.50 177 VAL A CA 1
ATOM 1458 C C . VAL A 1 177 ? 36.021 22.201 -45.770 1.00 36.50 177 VAL A C 1
ATOM 1460 O O . VAL A 1 177 ? 35.193 21.790 -44.961 1.00 36.50 177 VAL A O 1
ATOM 1463 N N . LEU A 1 178 ? 36.136 23.481 -46.127 1.00 37.38 178 LEU A N 1
ATOM 1464 C CA . LEU A 1 178 ? 35.226 24.566 -45.780 1.00 37.38 178 LEU A CA 1
ATOM 1465 C C . LEU A 1 178 ? 33.829 24.328 -46.369 1.00 37.38 178 LEU A C 1
ATOM 1467 O O . LEU A 1 178 ? 33.687 23.999 -47.545 1.00 37.38 178 LEU A O 1
ATOM 1471 N N . ASP A 1 179 ? 32.819 24.570 -45.536 1.00 40.28 179 ASP A N 1
ATOM 1472 C CA . ASP A 1 179 ? 31.396 24.579 -45.866 1.00 40.28 179 ASP A CA 1
ATOM 1473 C C . ASP A 1 179 ? 31.079 25.308 -47.176 1.00 40.28 179 ASP A C 1
ATOM 1475 O O . ASP A 1 179 ? 31.367 26.498 -47.300 1.00 40.28 179 ASP A O 1
ATOM 1479 N N . THR A 1 180 ? 30.351 24.657 -48.091 1.00 34.44 180 THR A N 1
ATOM 1480 C CA . THR A 1 180 ? 29.253 25.301 -48.840 1.00 34.44 180 THR A CA 1
ATOM 1481 C C . THR A 1 180 ? 28.231 24.263 -49.353 1.00 34.44 180 THR A C 1
ATOM 1483 O O . THR A 1 180 ? 28.453 23.572 -50.336 1.00 34.44 180 THR A O 1
ATOM 1486 N N . ALA A 1 181 ? 27.092 24.215 -48.656 1.00 39.19 181 ALA A N 1
ATOM 1487 C CA . ALA A 1 181 ? 25.697 24.007 -49.083 1.00 39.19 181 ALA A CA 1
ATOM 1488 C C . ALA A 1 181 ? 25.235 22.879 -50.058 1.00 39.19 181 ALA A C 1
ATOM 1490 O O . ALA A 1 181 ? 25.501 22.882 -51.254 1.00 39.19 181 ALA A O 1
ATOM 1491 N N . ASN A 1 182 ? 24.254 22.129 -49.522 1.00 43.25 182 ASN A N 1
ATOM 1492 C CA . ASN A 1 182 ? 23.088 21.452 -50.130 1.00 43.25 182 ASN A CA 1
ATOM 1493 C C . ASN A 1 182 ? 23.254 20.037 -50.758 1.00 43.25 182 ASN A C 1
ATOM 1495 O O . ASN A 1 182 ? 23.555 19.914 -51.944 1.00 43.25 182 ASN A O 1
ATOM 1499 N N . PRO A 1 183 ? 22.897 18.960 -50.018 1.00 50.12 183 PRO A N 1
ATOM 1500 C CA . PRO A 1 183 ? 23.064 17.561 -50.430 1.00 50.12 183 PRO A CA 1
ATOM 1501 C C . PRO A 1 183 ? 21.866 16.950 -51.193 1.00 50.12 183 PRO A C 1
ATOM 1503 O O . PRO A 1 183 ? 21.891 15.762 -51.500 1.00 50.12 183 PRO A O 1
ATOM 1506 N N . TYR A 1 184 ? 20.826 17.730 -51.520 1.00 43.25 184 TYR A N 1
ATOM 1507 C CA . TYR A 1 184 ? 19.714 17.301 -52.396 1.00 43.25 184 TYR A CA 1
ATOM 1508 C C . TYR A 1 184 ? 19.663 18.058 -53.731 1.00 43.25 184 TYR A C 1
ATOM 1510 O O . TYR A 1 184 ? 18.746 17.864 -54.536 1.00 43.25 184 TYR A O 1
ATOM 1518 N N . GLY A 1 185 ? 20.657 18.906 -54.005 1.00 35.50 185 GLY A N 1
ATOM 1519 C CA . GLY A 1 185 ? 20.871 19.425 -55.347 1.00 35.50 185 GLY A CA 1
ATOM 1520 C C . GLY A 1 185 ? 21.220 18.267 -56.271 1.00 35.50 185 GLY A C 1
ATOM 1521 O O . GLY A 1 185 ? 22.196 17.564 -56.033 1.00 35.50 185 GLY A O 1
ATOM 1522 N N . LYS A 1 186 ? 20.396 18.053 -57.302 1.00 33.00 186 LYS A N 1
ATOM 1523 C CA . LYS A 1 186 ? 20.699 17.236 -58.484 1.00 33.00 186 LYS A CA 1
ATOM 1524 C C . LYS A 1 186 ? 22.211 17.250 -58.733 1.00 33.00 186 LYS A C 1
ATOM 1526 O O . LYS A 1 186 ? 22.757 18.296 -59.069 1.00 33.00 186 LYS A O 1
ATOM 1531 N N . CYS A 1 187 ? 22.859 16.106 -58.532 1.00 40.44 187 CYS A N 1
ATOM 1532 C CA . CYS A 1 187 ? 24.232 15.874 -58.946 1.00 40.44 187 CYS A CA 1
ATOM 1533 C C . CYS A 1 187 ? 24.313 16.198 -60.443 1.00 40.44 187 CYS A C 1
ATOM 1535 O O . CYS A 1 187 ? 23.794 15.458 -61.273 1.00 40.44 187 CYS A O 1
ATOM 1537 N N . LEU A 1 188 ? 24.814 17.392 -60.739 1.00 38.78 188 LEU A N 1
ATOM 1538 C CA . LEU A 1 188 ? 25.107 17.957 -62.050 1.00 38.78 188 LEU A CA 1
ATOM 1539 C C . LEU A 1 188 ? 25.964 19.205 -61.782 1.00 38.78 188 LEU A C 1
ATOM 1541 O O . LEU A 1 188 ? 25.632 20.316 -62.179 1.00 38.78 188 LEU A O 1
ATOM 1545 N N . GLY A 1 189 ? 27.092 19.014 -61.088 1.00 42.03 189 GLY A N 1
ATOM 1546 C CA . GLY A 1 189 ? 28.288 19.750 -61.490 1.00 42.03 189 GLY A CA 1
ATOM 1547 C C . GLY A 1 189 ? 28.563 19.264 -62.904 1.00 42.03 189 GLY A C 1
ATOM 1548 O O . GLY A 1 189 ? 28.933 18.103 -63.090 1.00 42.03 189 GLY A O 1
ATOM 1549 N N . SER A 1 190 ? 28.147 20.059 -63.887 1.00 46.75 190 SER A N 1
ATOM 1550 C CA . SER A 1 190 ? 27.883 19.576 -65.233 1.00 46.75 190 SER A CA 1
ATOM 1551 C C . SER A 1 190 ? 29.152 18.943 -65.796 1.00 46.75 190 SER A C 1
ATOM 1553 O O . SER A 1 190 ? 30.247 19.494 -65.678 1.00 46.75 190 SER A O 1
ATOM 1555 N N . ALA A 1 191 ? 29.019 17.806 -66.481 1.00 47.53 191 ALA A N 1
ATOM 1556 C CA . ALA A 1 191 ? 30.078 17.323 -67.363 1.00 47.53 191 ALA A CA 1
ATOM 1557 C C . ALA A 1 191 ? 30.535 18.429 -68.348 1.00 47.53 191 ALA A C 1
ATOM 1559 O O . ALA A 1 191 ? 31.630 18.345 -68.896 1.00 47.53 191 ALA A O 1
ATOM 1560 N N . GLU A 1 192 ? 29.719 19.471 -68.554 1.00 49.34 192 GLU A N 1
ATOM 1561 C CA . GLU A 1 192 ? 30.031 20.677 -69.322 1.00 49.34 192 GLU A CA 1
ATOM 1562 C C . GLU A 1 192 ? 31.006 21.636 -68.616 1.00 49.34 192 GLU A C 1
ATOM 1564 O O . GLU A 1 192 ? 31.866 22.186 -69.299 1.00 49.34 192 GLU A O 1
ATOM 1569 N N . ASP A 1 193 ? 30.963 21.786 -67.286 1.00 54.34 193 ASP A N 1
ATOM 1570 C CA . ASP A 1 193 ? 31.881 22.671 -66.544 1.00 54.34 193 ASP A CA 1
ATOM 1571 C C . ASP A 1 193 ? 33.308 22.099 -66.542 1.00 54.34 193 ASP A C 1
ATOM 1573 O O . ASP A 1 193 ? 34.286 22.810 -66.782 1.00 54.34 193 ASP A O 1
ATOM 1577 N N . ASN A 1 194 ? 33.423 20.775 -66.386 1.00 59.28 194 ASN A N 1
ATOM 1578 C CA . ASN A 1 194 ? 34.699 20.066 -66.501 1.00 59.28 194 ASN A CA 1
ATOM 1579 C C . ASN A 1 194 ? 35.212 20.043 -67.948 1.00 59.28 194 ASN A C 1
ATOM 1581 O O . ASN A 1 194 ? 36.406 20.225 -68.172 1.00 59.28 194 ASN A O 1
ATOM 1585 N N . LYS A 1 195 ? 34.331 19.887 -68.949 1.00 62.00 195 LYS A N 1
ATOM 1586 C CA . LYS A 1 195 ? 34.716 20.025 -70.367 1.00 62.00 195 LYS A CA 1
ATOM 158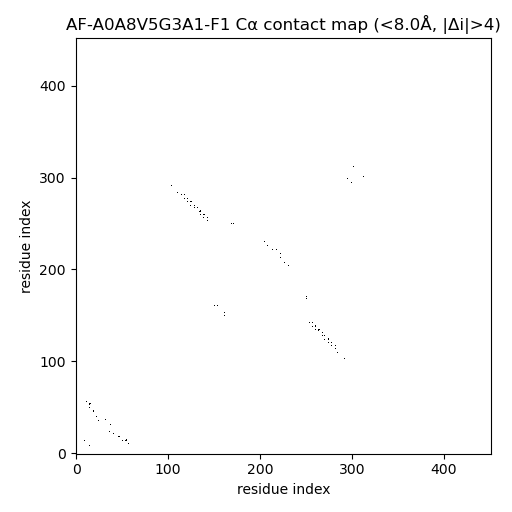7 C C . LYS A 1 195 ? 35.225 21.431 -70.682 1.00 62.00 195 LYS A C 1
ATOM 1589 O O . LYS A 1 195 ? 36.182 21.567 -71.442 1.00 62.00 195 LYS A O 1
ATOM 1594 N N . GLY A 1 196 ? 34.618 22.465 -70.097 1.00 64.88 196 GLY A N 1
ATOM 1595 C CA . GLY A 1 196 ? 35.052 23.854 -70.238 1.00 64.88 196 GLY A CA 1
ATOM 1596 C C . GLY A 1 196 ? 36.445 24.098 -69.655 1.00 64.88 196 GLY A C 1
ATOM 1597 O O . GLY A 1 196 ? 37.307 24.641 -70.346 1.00 64.88 196 GLY A O 1
ATOM 1598 N N . ALA A 1 197 ? 36.697 23.632 -68.428 1.00 66.62 197 ALA A N 1
ATOM 1599 C CA . ALA A 1 197 ? 38.008 23.723 -67.780 1.00 66.62 197 ALA A CA 1
ATOM 1600 C C . ALA A 1 197 ? 39.096 22.941 -68.541 1.00 66.62 197 ALA A C 1
ATOM 1602 O O . ALA A 1 197 ? 40.189 23.458 -68.764 1.00 66.62 197 ALA A O 1
ATOM 1603 N N . LEU A 1 198 ? 38.766 21.741 -69.026 1.00 69.44 198 LEU A N 1
ATOM 1604 C CA . LEU A 1 198 ? 39.669 20.894 -69.807 1.00 69.44 198 LEU A CA 1
ATOM 1605 C C . LEU A 1 198 ? 39.992 21.525 -71.175 1.00 69.44 198 LEU A C 1
ATOM 1607 O O . LEU A 1 198 ? 41.139 21.509 -71.609 1.00 69.44 198 LEU A O 1
ATOM 1611 N N . THR A 1 199 ? 39.023 22.194 -71.811 1.00 74.75 199 THR A N 1
ATOM 1612 C CA . THR A 1 199 ? 39.245 22.941 -73.065 1.00 74.75 199 THR A CA 1
ATOM 1613 C C . THR A 1 199 ? 40.168 24.150 -72.866 1.00 74.75 199 THR A C 1
ATOM 1615 O O . THR A 1 199 ? 40.993 24.447 -73.730 1.00 74.75 199 THR A O 1
ATOM 1618 N N . LEU A 1 200 ? 40.043 24.866 -71.743 1.00 76.75 200 LEU A N 1
ATOM 1619 C CA . LEU A 1 200 ? 40.932 25.985 -71.405 1.00 76.75 200 LEU A CA 1
ATOM 1620 C C . LEU A 1 200 ? 42.358 25.505 -71.100 1.00 76.75 200 LEU A C 1
ATOM 1622 O O . LEU A 1 200 ? 43.320 26.130 -71.542 1.00 76.75 200 LEU A O 1
ATOM 1626 N N . LEU A 1 201 ? 42.489 24.373 -70.410 1.00 76.19 201 LEU A N 1
ATOM 1627 C CA . LEU A 1 201 ? 43.770 23.741 -70.103 1.00 76.19 201 LEU A CA 1
ATOM 1628 C C . LEU A 1 201 ? 44.494 23.251 -71.369 1.00 76.19 201 LEU A C 1
ATOM 1630 O O . LEU A 1 201 ? 45.691 23.485 -71.520 1.00 76.19 201 LEU A O 1
ATOM 1634 N N . MET A 1 202 ? 43.767 22.638 -72.311 1.00 78.12 202 MET A N 1
ATOM 1635 C CA . MET A 1 202 ? 44.324 22.215 -73.604 1.00 78.12 202 MET A CA 1
ATOM 1636 C C . MET A 1 202 ? 44.840 23.406 -74.426 1.00 78.12 202 MET A C 1
ATOM 1638 O O . MET A 1 202 ? 45.926 23.325 -74.989 1.00 78.12 202 MET A O 1
ATOM 1642 N N . LYS A 1 203 ? 44.129 24.544 -74.426 1.00 80.31 203 LYS A N 1
ATOM 1643 C CA . LYS A 1 203 ? 44.592 25.771 -75.100 1.00 80.31 203 LYS A CA 1
ATOM 1644 C C . LYS A 1 203 ? 45.868 26.347 -74.481 1.00 80.31 203 LYS A C 1
ATOM 1646 O O . LYS A 1 203 ? 46.773 26.729 -75.213 1.00 80.31 203 LYS A O 1
ATOM 1651 N N . ALA A 1 204 ? 45.969 26.367 -73.151 1.00 77.88 204 ALA A N 1
ATOM 1652 C CA . ALA A 1 204 ? 47.189 26.797 -72.463 1.00 77.88 204 ALA A CA 1
ATOM 1653 C C . ALA A 1 204 ? 48.385 25.871 -72.763 1.00 77.88 204 ALA A C 1
ATOM 1655 O O . ALA A 1 204 ? 49.533 26.314 -72.786 1.00 77.88 204 ALA A O 1
ATOM 1656 N N . MET A 1 205 ? 48.132 24.585 -73.030 1.00 75.94 205 MET A N 1
ATOM 1657 C CA . MET A 1 205 ? 49.179 23.648 -73.444 1.00 75.94 205 MET A CA 1
ATOM 1658 C C . MET A 1 205 ? 49.669 23.895 -74.862 1.00 75.94 205 MET A C 1
ATOM 1660 O O . MET A 1 205 ? 50.871 23.823 -75.103 1.00 75.94 205 MET A O 1
ATOM 1664 N N . ASP A 1 206 ? 48.764 24.241 -75.775 1.00 79.06 206 ASP A N 1
ATOM 1665 C CA . ASP A 1 206 ? 49.122 24.596 -77.148 1.00 79.06 206 ASP A CA 1
ATOM 1666 C C . ASP A 1 206 ? 50.012 25.850 -77.207 1.00 79.06 206 ASP A C 1
ATOM 1668 O O . ASP A 1 206 ? 50.945 25.900 -78.006 1.00 79.06 206 ASP A O 1
ATOM 1672 N N . GLU A 1 207 ? 49.799 26.825 -76.316 1.00 79.44 207 GLU A N 1
ATOM 1673 C CA . GLU A 1 207 ? 50.673 28.001 -76.169 1.00 79.44 207 GLU A CA 1
ATOM 1674 C C . GLU A 1 207 ? 52.073 27.624 -75.644 1.00 79.44 207 GLU A C 1
ATOM 1676 O O . GLU A 1 207 ? 53.090 28.115 -76.139 1.00 79.44 207 GLU A O 1
ATOM 1681 N N . LEU A 1 208 ? 52.144 26.708 -74.672 1.00 73.44 208 LEU A N 1
ATOM 1682 C CA . LEU A 1 208 ? 53.398 26.255 -74.058 1.00 73.44 208 LEU A CA 1
ATOM 1683 C C . LEU A 1 208 ? 54.214 25.300 -74.940 1.00 73.44 208 LEU A C 1
ATOM 1685 O O . LEU A 1 208 ? 55.426 25.192 -74.744 1.00 73.44 208 LEU A O 1
ATOM 1689 N N . ASP A 1 209 ? 53.574 24.571 -75.854 1.00 78.69 209 ASP A N 1
ATOM 1690 C CA . ASP A 1 209 ? 54.225 23.674 -76.820 1.00 78.69 209 ASP A CA 1
ATOM 1691 C C . ASP A 1 209 ? 54.687 24.402 -78.098 1.00 78.69 209 ASP A C 1
ATOM 1693 O O . ASP A 1 209 ? 55.292 23.779 -78.973 1.00 78.69 209 ASP A O 1
ATOM 1697 N N . SER A 1 210 ? 54.450 25.719 -78.202 1.00 78.50 210 SER A N 1
ATOM 1698 C CA . SER A 1 210 ? 54.941 26.548 -79.309 1.00 78.50 210 SER A CA 1
ATOM 1699 C C . SER A 1 210 ? 56.468 26.420 -79.474 1.00 78.50 210 SER A C 1
ATOM 1701 O O . SER A 1 210 ? 57.194 26.479 -78.474 1.00 78.50 210 SER A O 1
ATOM 1703 N N . PRO A 1 211 ? 56.989 26.300 -80.714 1.00 68.00 211 PRO A N 1
ATOM 1704 C CA . PRO A 1 211 ? 58.425 26.156 -80.986 1.00 68.00 211 PRO A CA 1
ATOM 1705 C C . PRO A 1 211 ? 59.258 27.367 -80.537 1.00 68.00 211 PRO A C 1
ATOM 1707 O O . PRO A 1 211 ? 60.477 27.273 -80.455 1.00 68.00 211 PRO A O 1
ATOM 1710 N N . GLU A 1 212 ? 58.615 28.490 -80.207 1.00 71.12 212 GLU A N 1
ATOM 1711 C CA . GLU A 1 212 ? 59.250 29.681 -79.626 1.00 71.12 212 GLU A CA 1
ATOM 1712 C C . GLU A 1 212 ? 59.823 29.435 -78.218 1.00 71.12 212 GLU A C 1
ATOM 1714 O O . GLU A 1 212 ? 60.729 30.144 -77.789 1.00 71.12 212 GLU A O 1
ATOM 1719 N N . HIS A 1 213 ? 59.327 28.418 -77.505 1.00 70.06 213 HIS A N 1
ATOM 1720 C CA . HIS A 1 213 ? 59.788 28.045 -76.162 1.00 70.06 213 HIS A CA 1
ATOM 1721 C C . HIS A 1 213 ? 60.859 26.936 -76.172 1.00 70.06 213 HIS A C 1
ATOM 1723 O O . HIS A 1 213 ? 61.255 26.450 -75.108 1.00 70.06 213 HIS A O 1
ATOM 1729 N N . MET A 1 214 ? 61.318 26.521 -77.357 1.00 74.44 214 MET A N 1
ATOM 1730 C CA . MET A 1 214 ? 62.311 25.464 -77.537 1.00 74.44 214 MET A CA 1
ATOM 1731 C C . MET A 1 214 ? 63.731 25.983 -77.228 1.00 74.44 214 MET A C 1
ATOM 1733 O O . MET A 1 214 ? 64.133 27.008 -77.774 1.00 74.44 214 MET A O 1
ATOM 1737 N N . PRO A 1 215 ? 64.528 25.297 -76.386 1.00 72.94 215 PRO A N 1
ATOM 1738 C CA . PRO A 1 215 ? 65.898 25.717 -76.088 1.00 72.94 215 PRO A CA 1
ATOM 1739 C C . PRO A 1 215 ? 66.844 25.593 -77.295 1.00 72.94 215 PRO A C 1
ATOM 1741 O O . PRO A 1 215 ? 66.827 24.584 -78.006 1.00 72.94 215 PRO A O 1
ATOM 1744 N N . ASP A 1 216 ? 67.729 26.578 -77.473 1.00 65.44 216 ASP A N 1
ATOM 1745 C CA . ASP A 1 216 ? 68.691 26.618 -78.581 1.00 65.44 216 ASP A CA 1
ATOM 1746 C C . ASP A 1 216 ? 69.637 25.398 -78.565 1.00 65.44 216 ASP A C 1
ATOM 1748 O O . ASP A 1 216 ? 70.444 25.224 -77.649 1.00 65.44 216 ASP A O 1
ATOM 1752 N N . GLY A 1 217 ? 69.553 24.553 -79.603 1.00 67.06 217 GLY A N 1
ATOM 1753 C CA . GLY A 1 217 ? 70.432 23.391 -79.818 1.00 67.06 217 GLY A CA 1
ATOM 1754 C C . GLY A 1 217 ? 69.782 22.007 -79.672 1.00 67.06 217 GLY A C 1
ATOM 1755 O O . GLY A 1 217 ? 70.473 21.004 -79.858 1.00 67.06 217 GLY A O 1
ATOM 1756 N N . LEU A 1 218 ? 68.485 21.926 -79.360 1.00 68.75 218 LEU A N 1
ATOM 1757 C CA . LEU A 1 218 ? 67.726 20.667 -79.350 1.00 68.75 218 LEU A CA 1
ATOM 1758 C C . LEU A 1 218 ? 67.231 20.271 -80.754 1.00 68.75 218 LEU A C 1
ATOM 1760 O O . LEU A 1 218 ? 66.959 21.126 -81.593 1.00 68.75 218 LEU A O 1
ATOM 1764 N N . ASP A 1 219 ? 67.097 18.965 -81.003 1.00 76.00 219 ASP A N 1
ATOM 1765 C CA . ASP A 1 219 ? 66.470 18.437 -82.222 1.00 76.00 219 ASP A CA 1
ATOM 1766 C C . ASP A 1 219 ? 64.937 18.480 -82.115 1.00 76.00 219 ASP A C 1
ATOM 1768 O O . ASP A 1 219 ? 64.371 18.230 -81.045 1.00 76.00 219 ASP A O 1
ATOM 1772 N N . LEU A 1 220 ? 64.263 18.760 -83.235 1.00 76.56 220 LEU A N 1
ATOM 1773 C CA . LEU A 1 220 ? 62.807 18.930 -83.296 1.00 76.56 220 LEU A CA 1
ATOM 1774 C C . LEU A 1 220 ? 62.072 17.655 -82.841 1.00 76.56 220 LEU A C 1
ATOM 1776 O O . LEU A 1 220 ? 61.068 17.735 -82.139 1.00 76.56 220 LEU A O 1
ATOM 1780 N N . SER A 1 221 ? 62.626 16.477 -83.156 1.00 78.00 221 SER A N 1
ATOM 1781 C CA . SER A 1 221 ? 62.044 15.175 -82.788 1.00 78.00 221 SER A CA 1
ATOM 1782 C C . SER A 1 221 ? 62.023 14.923 -81.272 1.00 78.00 221 SER A C 1
ATOM 1784 O O . SER A 1 221 ? 61.102 14.299 -80.733 1.00 78.00 221 SER A O 1
ATOM 1786 N N . ILE A 1 222 ? 63.028 15.442 -80.560 1.00 78.31 222 ILE A N 1
ATOM 1787 C CA . ILE A 1 222 ? 63.157 15.311 -79.106 1.00 78.31 222 ILE A CA 1
ATOM 1788 C C . ILE A 1 222 ? 62.198 16.284 -78.412 1.00 78.31 222 ILE A C 1
ATOM 1790 O O . ILE A 1 222 ? 61.587 15.924 -77.406 1.00 78.31 222 ILE A O 1
ATOM 1794 N N . TRP A 1 223 ? 62.020 17.487 -78.969 1.00 80.94 223 TRP A N 1
ATOM 1795 C CA . TRP A 1 223 ? 61.037 18.460 -78.485 1.00 80.94 223 TRP A CA 1
ATOM 1796 C C . TRP A 1 223 ? 59.602 17.952 -78.641 1.00 80.94 223 TRP A C 1
ATOM 1798 O O . TRP A 1 223 ? 58.854 17.968 -77.669 1.00 80.94 223 TRP A O 1
ATOM 1808 N N . GLU A 1 224 ? 59.242 17.389 -79.797 1.00 79.81 224 GLU A N 1
ATOM 1809 C CA . GLU A 1 224 ? 57.926 16.766 -80.009 1.00 79.81 224 GLU A CA 1
ATOM 1810 C C . GLU A 1 224 ? 57.663 15.622 -79.016 1.00 79.81 224 GLU A C 1
ATOM 1812 O O . GLU A 1 224 ? 56.590 15.546 -78.416 1.00 79.81 224 GLU A O 1
ATOM 1817 N N . SER A 1 225 ? 58.667 14.775 -78.765 1.00 81.88 225 SER A N 1
ATOM 1818 C CA . SER A 1 225 ? 58.572 13.694 -77.772 1.00 81.88 225 SER A CA 1
ATOM 1819 C C . SER A 1 225 ? 58.390 14.226 -76.342 1.00 81.88 225 SER A C 1
ATOM 1821 O O . SER A 1 225 ? 57.628 13.659 -75.559 1.00 81.88 225 SER A O 1
ATOM 1823 N N . PHE A 1 226 ? 59.051 15.336 -75.994 1.00 80.94 226 PHE A N 1
ATOM 1824 C CA . PHE A 1 226 ? 58.891 16.010 -74.703 1.00 80.94 226 PHE A CA 1
ATOM 1825 C C . PHE A 1 226 ? 57.503 16.647 -74.547 1.00 80.94 226 PHE A C 1
ATOM 1827 O O . PHE A 1 226 ? 56.875 16.481 -73.501 1.00 80.94 226 PHE A O 1
ATOM 1834 N N . CYS A 1 227 ? 56.998 17.328 -75.579 1.00 81.25 227 CYS A N 1
ATOM 1835 C CA . CYS A 1 227 ? 55.646 17.888 -75.613 1.00 81.25 227 CYS A CA 1
ATOM 1836 C C . CYS A 1 227 ? 54.584 16.798 -75.408 1.00 81.25 227 CYS A C 1
ATOM 1838 O O . CYS A 1 227 ? 53.668 16.970 -74.602 1.00 81.25 227 CYS A O 1
ATOM 1840 N N . LEU A 1 228 ? 54.745 15.644 -76.067 1.00 82.88 228 LEU A N 1
ATOM 1841 C CA . LEU A 1 228 ? 53.866 14.485 -75.894 1.00 82.88 228 LEU A CA 1
ATOM 1842 C C . LEU A 1 228 ? 53.908 13.937 -74.462 1.00 82.88 228 LEU A C 1
ATOM 1844 O O . LEU A 1 228 ? 52.859 13.806 -73.834 1.00 82.88 228 LEU A O 1
ATOM 1848 N N . ALA A 1 229 ? 55.100 13.701 -73.908 1.00 82.06 229 ALA A N 1
ATOM 1849 C CA . ALA A 1 229 ? 55.249 13.222 -72.531 1.00 82.06 229 ALA A CA 1
ATOM 1850 C C . ALA A 1 229 ? 54.693 14.222 -71.496 1.00 82.06 229 ALA A C 1
ATOM 1852 O O . ALA A 1 229 ? 54.134 13.829 -70.471 1.00 82.06 229 ALA A O 1
ATOM 1853 N N . ARG A 1 230 ? 54.815 15.530 -71.759 1.00 81.44 230 ARG A N 1
ATOM 1854 C CA . ARG A 1 230 ? 54.244 16.593 -70.920 1.00 81.44 230 ARG A CA 1
ATOM 1855 C C . ARG A 1 230 ? 52.715 16.579 -70.939 1.00 81.44 230 ARG A C 1
ATOM 1857 O O . ARG A 1 230 ? 52.114 16.698 -69.872 1.00 81.44 230 ARG A O 1
ATOM 1864 N N . ARG A 1 231 ? 52.095 16.420 -72.114 1.00 81.06 231 ARG A N 1
ATOM 1865 C CA . ARG A 1 231 ? 50.632 16.300 -72.243 1.00 81.06 231 ARG A CA 1
ATOM 1866 C C . ARG A 1 231 ? 50.117 15.038 -71.564 1.00 81.06 231 ARG A C 1
ATOM 1868 O O . ARG A 1 231 ? 49.204 15.142 -70.758 1.00 81.06 231 ARG A O 1
ATOM 1875 N N . GLU A 1 232 ? 50.761 13.894 -71.787 1.00 82.94 232 GLU A N 1
ATOM 1876 C CA . GLU A 1 232 ? 50.404 12.629 -71.131 1.00 82.94 232 G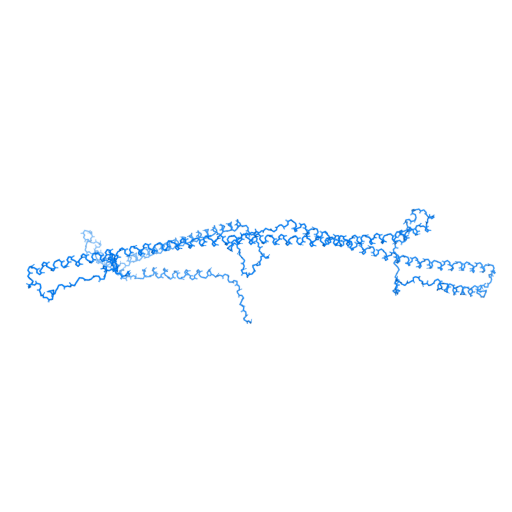LU A CA 1
ATOM 1877 C C . GLU A 1 232 ? 50.495 12.739 -69.601 1.00 82.94 232 GLU A C 1
ATOM 1879 O O . GLU A 1 232 ? 49.602 12.300 -68.876 1.00 82.94 232 GLU A O 1
ATOM 1884 N N . LYS A 1 233 ? 51.548 13.381 -69.079 1.00 84.50 233 LYS A N 1
ATOM 1885 C CA . LYS A 1 233 ? 51.669 13.650 -67.643 1.00 84.50 233 LYS A CA 1
ATOM 1886 C C . LYS A 1 233 ? 50.513 14.513 -67.127 1.00 84.50 233 LYS A C 1
ATOM 1888 O O . LYS A 1 233 ? 49.941 14.187 -66.092 1.00 84.50 233 LYS A O 1
ATOM 1893 N N . MET A 1 234 ? 50.176 15.594 -67.827 1.00 80.88 234 MET A N 1
ATOM 1894 C CA . MET A 1 234 ? 49.096 16.496 -67.425 1.00 80.88 234 MET A CA 1
ATOM 1895 C C . MET A 1 234 ? 47.724 15.806 -67.474 1.00 80.88 234 MET A C 1
ATOM 1897 O O . MET A 1 234 ? 46.956 15.918 -66.522 1.00 80.88 234 MET A O 1
ATOM 1901 N N . GLU A 1 235 ? 47.438 15.041 -68.529 1.00 81.31 235 GLU A N 1
ATOM 1902 C CA . GLU A 1 235 ? 46.204 14.259 -68.654 1.00 81.31 235 GLU A CA 1
ATOM 1903 C C . GLU A 1 235 ? 46.062 13.257 -67.503 1.00 81.31 235 GLU A C 1
ATOM 1905 O O . GLU A 1 235 ? 44.990 13.139 -66.907 1.00 81.31 235 GLU A O 1
ATOM 1910 N N . ASN A 1 236 ? 47.159 12.593 -67.129 1.00 80.12 236 ASN A N 1
ATOM 1911 C CA . ASN A 1 236 ? 47.189 11.698 -65.978 1.00 80.12 236 ASN A CA 1
ATOM 1912 C C . ASN A 1 236 ? 46.991 12.446 -64.647 1.00 80.12 236 ASN A C 1
ATOM 1914 O O . ASN A 1 236 ? 46.255 11.965 -63.788 1.00 80.12 236 ASN A O 1
ATOM 1918 N N . GLU A 1 237 ? 47.592 13.624 -64.461 1.00 83.19 237 GLU A N 1
ATOM 1919 C CA . GLU A 1 237 ? 47.395 14.448 -63.258 1.00 83.19 237 GLU A CA 1
ATOM 1920 C C . GLU A 1 237 ? 45.941 14.929 -63.117 1.00 83.19 237 GLU A C 1
ATOM 1922 O O . GLU A 1 237 ? 45.372 14.847 -62.027 1.00 83.19 237 GLU A O 1
ATOM 1927 N N . GLU A 1 238 ? 45.306 15.382 -64.201 1.00 78.44 238 GLU A N 1
ATOM 1928 C CA . GLU A 1 238 ? 43.891 15.777 -64.202 1.00 78.44 238 GLU A CA 1
ATOM 1929 C C . GLU A 1 238 ? 42.956 14.582 -63.995 1.00 78.44 238 GLU A C 1
ATOM 1931 O O . GLU A 1 238 ? 41.981 14.679 -63.246 1.00 78.44 238 GLU A O 1
ATOM 1936 N N . LEU A 1 239 ? 43.275 13.425 -64.581 1.00 84.44 239 LEU A N 1
ATOM 1937 C CA . LEU A 1 239 ? 42.536 12.191 -64.334 1.00 84.44 239 LEU A CA 1
ATOM 1938 C C . LEU A 1 239 ? 42.615 11.788 -62.856 1.00 84.44 239 LEU A C 1
ATOM 1940 O O . LEU A 1 239 ? 41.590 11.453 -62.262 1.00 84.44 239 LEU A O 1
ATOM 1944 N N . VAL A 1 240 ? 43.801 11.862 -62.244 1.00 81.94 240 VAL A N 1
ATOM 1945 C CA . VAL A 1 240 ? 43.996 11.591 -60.811 1.00 81.94 240 VAL A CA 1
ATOM 1946 C C . VAL A 1 240 ? 43.215 12.589 -59.957 1.00 81.94 240 VAL A C 1
ATOM 1948 O O . VAL A 1 240 ? 42.531 12.168 -59.025 1.00 81.94 240 VAL A O 1
ATOM 1951 N N . LYS A 1 241 ? 43.234 13.888 -60.286 1.00 84.00 241 LYS A N 1
ATOM 1952 C CA . LYS A 1 241 ? 42.425 14.902 -59.584 1.00 84.00 241 LYS A CA 1
ATOM 1953 C C . LYS A 1 241 ? 40.931 14.609 -59.687 1.00 84.00 241 LYS A C 1
ATOM 1955 O O . LYS A 1 241 ? 40.227 14.684 -58.683 1.00 84.00 241 LYS A O 1
ATOM 1960 N N . TRP A 1 242 ? 40.445 14.247 -60.874 1.00 74.50 242 TRP A N 1
ATOM 1961 C CA . TRP A 1 242 ? 39.037 13.918 -61.082 1.00 74.50 242 TRP A CA 1
ATOM 1962 C C . TRP A 1 242 ? 38.626 12.676 -60.290 1.00 74.50 242 TRP A C 1
ATOM 1964 O O . TRP A 1 242 ? 37.641 12.714 -59.557 1.00 74.50 242 TRP A O 1
ATOM 1974 N N . LYS A 1 243 ? 39.420 11.602 -60.366 1.00 81.12 243 LYS A N 1
ATOM 1975 C CA . LYS A 1 243 ? 39.186 10.373 -59.597 1.00 81.12 243 LYS A CA 1
ATOM 1976 C C . LYS A 1 243 ? 39.248 10.619 -58.090 1.00 81.12 243 LYS A C 1
ATOM 1978 O O . LYS A 1 243 ? 38.401 10.092 -57.379 1.00 81.12 243 LYS A O 1
ATOM 1983 N N . SER A 1 244 ? 40.181 11.449 -57.622 1.00 79.19 244 SER A N 1
ATOM 1984 C CA . SER A 1 244 ? 40.279 11.865 -56.218 1.00 79.19 244 SER A CA 1
ATOM 1985 C C . SER A 1 244 ? 39.019 12.608 -55.763 1.00 79.19 244 SER A C 1
ATOM 1987 O O . SER A 1 244 ? 38.424 12.253 -54.749 1.00 79.19 244 SER A O 1
ATOM 1989 N N . LYS A 1 245 ? 3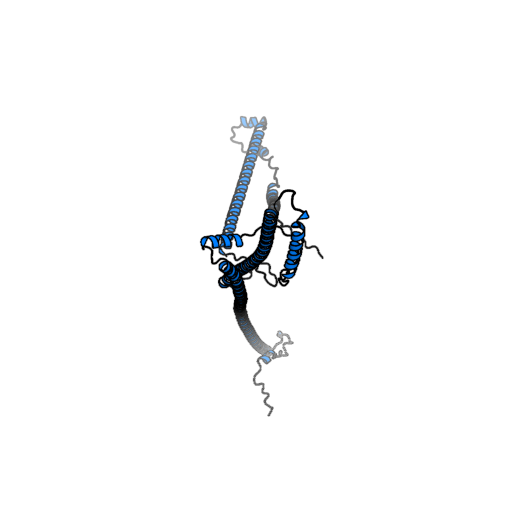8.528 13.562 -56.567 1.00 81.25 245 LYS A N 1
ATOM 1990 C CA . LYS A 1 245 ? 37.282 14.285 -56.279 1.00 81.25 245 LYS A CA 1
ATOM 1991 C C . LYS A 1 245 ? 36.066 13.355 -56.241 1.00 81.25 245 LYS A C 1
ATOM 1993 O O . LYS A 1 245 ? 35.268 13.436 -55.314 1.00 81.25 245 LYS A O 1
ATOM 1998 N N . THR A 1 246 ? 35.926 12.459 -57.218 1.00 81.31 246 THR A N 1
ATOM 1999 C CA . THR A 1 246 ? 34.831 11.476 -57.232 1.00 81.31 246 THR A CA 1
ATOM 2000 C C . THR A 1 246 ? 34.912 10.525 -56.036 1.00 81.31 246 THR A C 1
ATOM 2002 O O . THR A 1 246 ? 33.883 10.217 -55.443 1.00 81.31 246 THR A O 1
ATOM 2005 N N . LEU A 1 247 ? 36.114 10.093 -55.639 1.00 80.19 247 LEU A N 1
ATOM 2006 C CA . LEU A 1 247 ? 36.308 9.258 -54.453 1.00 80.19 247 LEU A CA 1
ATOM 2007 C C . LEU A 1 247 ? 35.876 9.999 -53.184 1.00 80.19 247 LEU A C 1
ATOM 2009 O O . LEU A 1 247 ? 35.124 9.427 -52.400 1.00 80.19 247 LEU A O 1
ATOM 2013 N N . ALA A 1 248 ? 36.264 11.267 -53.022 1.00 80.44 248 ALA A N 1
ATOM 2014 C CA . ALA A 1 248 ? 35.840 12.094 -51.891 1.00 80.44 248 ALA A CA 1
ATOM 2015 C C . ALA A 1 248 ? 34.307 12.231 -51.821 1.00 80.44 248 ALA A C 1
ATOM 2017 O O . ALA A 1 248 ? 33.713 12.011 -50.769 1.00 80.44 248 ALA A O 1
ATOM 2018 N N . GLU A 1 249 ? 33.639 12.485 -52.952 1.00 83.12 249 GLU A N 1
ATOM 2019 C CA . GLU A 1 249 ? 32.169 12.551 -53.017 1.00 83.12 249 GLU A CA 1
ATOM 2020 C C . GLU A 1 249 ? 31.502 11.214 -52.633 1.00 83.12 249 GLU A C 1
ATOM 2022 O O . GLU A 1 249 ? 30.491 11.192 -51.924 1.00 83.12 249 GLU A O 1
ATOM 2027 N N . MET A 1 250 ? 32.065 10.085 -53.079 1.00 82.25 250 MET A N 1
ATOM 2028 C CA . MET A 1 250 ? 31.574 8.749 -52.718 1.00 82.25 250 MET A CA 1
ATOM 2029 C C . MET A 1 250 ? 31.818 8.428 -51.239 1.00 82.25 250 MET A C 1
ATOM 2031 O O . MET A 1 250 ? 30.970 7.798 -50.605 1.00 82.25 250 MET A O 1
ATOM 2035 N N . GLN A 1 251 ? 32.945 8.871 -50.685 1.00 80.88 251 GLN A N 1
ATOM 2036 C CA . GLN A 1 251 ? 33.304 8.679 -49.284 1.00 80.88 251 GLN A CA 1
ATOM 2037 C C . GLN A 1 251 ? 32.397 9.493 -48.353 1.00 80.88 251 GLN A C 1
ATOM 2039 O O . GLN A 1 251 ? 31.859 8.940 -47.394 1.00 80.88 251 GLN A O 1
ATOM 2044 N N . ASP A 1 252 ? 32.123 10.755 -48.688 1.00 83.25 252 ASP A N 1
ATOM 2045 C CA . ASP A 1 252 ? 31.146 11.589 -47.978 1.00 83.25 252 ASP A CA 1
ATOM 2046 C C . ASP A 1 252 ? 29.743 10.970 -48.004 1.00 83.25 252 ASP A C 1
ATOM 2048 O O . ASP A 1 252 ? 29.006 11.008 -47.014 1.00 83.25 252 ASP A O 1
ATOM 2052 N N . PHE A 1 253 ? 29.348 10.392 -49.143 1.00 84.44 253 PHE A N 1
ATOM 2053 C CA . PHE A 1 253 ? 28.071 9.697 -49.259 1.00 84.44 253 PHE A CA 1
ATOM 2054 C C . PHE A 1 253 ? 28.015 8.467 -48.351 1.00 84.44 253 PHE A C 1
ATOM 2056 O O . PHE A 1 253 ? 27.026 8.293 -47.639 1.00 84.44 253 PHE A O 1
ATOM 2063 N N . LEU A 1 254 ? 29.057 7.631 -48.346 1.00 83.31 254 LEU A N 1
ATOM 2064 C CA . LEU A 1 254 ? 29.127 6.479 -47.450 1.00 83.31 254 LEU A CA 1
ATOM 2065 C C . LEU A 1 254 ? 29.069 6.890 -45.983 1.00 83.31 254 LEU A C 1
ATOM 2067 O O . LEU A 1 254 ? 28.282 6.306 -45.242 1.00 83.31 254 LEU A O 1
ATOM 2071 N N . GLN A 1 255 ? 29.835 7.907 -45.582 1.00 84.81 255 GLN A N 1
ATOM 2072 C CA . GLN A 1 255 ? 29.857 8.377 -44.200 1.00 84.81 255 GLN A CA 1
ATOM 2073 C C . GLN A 1 255 ? 28.454 8.777 -43.731 1.00 84.81 255 GLN A C 1
ATOM 2075 O O . GLN A 1 255 ? 27.993 8.280 -42.711 1.00 84.81 255 GLN A O 1
ATOM 2080 N N . ARG A 1 256 ? 27.706 9.548 -44.533 1.00 86.44 256 ARG A N 1
ATOM 2081 C CA . ARG A 1 256 ? 26.313 9.906 -44.200 1.00 86.44 256 ARG A CA 1
ATOM 2082 C C . ARG A 1 256 ? 25.411 8.683 -44.026 1.00 86.44 256 ARG A C 1
ATOM 2084 O O . ARG A 1 256 ? 24.527 8.685 -43.181 1.00 86.44 256 ARG A O 1
ATOM 2091 N N . ARG A 1 257 ? 25.607 7.631 -44.829 1.00 82.31 257 ARG A N 1
ATOM 2092 C CA . ARG A 1 257 ? 24.814 6.391 -44.733 1.00 82.31 257 ARG A CA 1
ATOM 2093 C C . ARG A 1 257 ? 25.159 5.579 -43.486 1.00 82.31 257 ARG A C 1
ATOM 2095 O O . ARG A 1 257 ? 24.269 4.912 -42.960 1.00 82.31 257 ARG A O 1
ATOM 2102 N N . VAL A 1 258 ? 26.420 5.611 -43.059 1.00 85.75 258 VAL A N 1
ATOM 2103 C CA . VAL A 1 258 ? 26.873 5.025 -41.791 1.00 85.75 258 VAL A CA 1
ATOM 2104 C C . VAL A 1 258 ? 26.255 5.797 -40.629 1.00 85.75 258 VAL A C 1
ATOM 2106 O O . VAL A 1 258 ? 25.573 5.184 -39.815 1.00 85.75 258 VAL A O 1
ATOM 2109 N N . ASP A 1 259 ? 26.354 7.127 -40.638 1.00 87.88 259 ASP A N 1
ATOM 2110 C CA . ASP A 1 259 ? 25.769 7.988 -39.605 1.00 87.88 259 ASP A CA 1
ATOM 2111 C C . ASP A 1 259 ? 24.241 7.779 -39.493 1.00 87.88 259 ASP A C 1
ATOM 2113 O O . ASP A 1 259 ? 23.710 7.612 -38.396 1.00 87.88 259 ASP A O 1
ATOM 2117 N N . ASP A 1 260 ? 23.524 7.701 -40.624 1.00 88.38 260 ASP A N 1
ATOM 2118 C CA . ASP A 1 260 ? 22.088 7.376 -40.661 1.00 88.38 260 ASP A CA 1
ATOM 2119 C C . ASP A 1 260 ? 21.783 6.006 -40.016 1.00 88.38 260 ASP A C 1
ATOM 2121 O O . ASP A 1 260 ? 20.744 5.832 -39.376 1.00 88.38 260 ASP A O 1
ATOM 2125 N N . SER A 1 261 ? 22.655 5.011 -40.216 1.00 86.94 261 SER A N 1
ATOM 2126 C CA . SER A 1 261 ? 22.502 3.671 -39.635 1.00 86.94 261 SER A CA 1
ATOM 2127 C C . SER A 1 261 ? 22.739 3.685 -38.128 1.00 86.94 261 SER A C 1
ATOM 2129 O O . SER A 1 261 ? 21.980 3.052 -37.397 1.00 86.94 261 SER A O 1
ATOM 2131 N N . ASP A 1 262 ? 23.744 4.426 -37.664 1.00 90.12 262 ASP A N 1
ATOM 2132 C CA . ASP A 1 262 ? 24.068 4.558 -36.242 1.00 90.12 262 ASP A CA 1
ATOM 2133 C C . ASP A 1 262 ? 22.940 5.267 -35.478 1.00 90.12 262 ASP A C 1
ATOM 2135 O O . ASP A 1 262 ? 22.590 4.871 -34.364 1.00 90.12 262 ASP A O 1
ATOM 2139 N N . VAL A 1 263 ? 22.300 6.266 -36.098 1.00 92.69 263 VAL A N 1
ATOM 2140 C CA . VAL A 1 263 ? 21.105 6.918 -35.539 1.00 92.69 263 VAL A CA 1
ATOM 2141 C C . VAL A 1 263 ? 19.950 5.924 -35.396 1.00 92.69 263 VAL A C 1
ATOM 2143 O O . VAL A 1 263 ? 19.314 5.876 -34.345 1.00 92.69 263 VAL A O 1
ATOM 2146 N N . ILE A 1 264 ? 19.690 5.100 -36.417 1.00 91.06 264 ILE A N 1
ATOM 2147 C CA . ILE A 1 264 ? 18.643 4.067 -36.348 1.00 91.06 264 ILE A CA 1
ATOM 2148 C C . ILE A 1 264 ? 18.962 3.035 -35.256 1.00 91.06 264 ILE A C 1
ATOM 2150 O O . ILE A 1 264 ? 18.054 2.598 -34.551 1.00 91.06 264 ILE A O 1
ATOM 2154 N N . ASP A 1 265 ? 20.228 2.662 -35.088 1.00 91.69 265 ASP A N 1
ATOM 2155 C CA . ASP A 1 265 ? 20.652 1.696 -34.072 1.00 91.69 265 ASP A CA 1
ATOM 2156 C C . ASP A 1 265 ? 20.513 2.249 -32.652 1.00 91.69 265 ASP A C 1
ATOM 2158 O O . ASP A 1 265 ? 20.017 1.548 -31.770 1.00 91.69 265 ASP A O 1
ATOM 2162 N N . SER A 1 266 ? 20.850 3.524 -32.452 1.00 94.00 266 SER A N 1
ATOM 2163 C CA . SER A 1 266 ? 20.602 4.240 -31.197 1.00 94.00 266 SER A CA 1
ATOM 2164 C C . SER A 1 266 ? 19.103 4.325 -30.873 1.00 94.00 266 SER A C 1
ATOM 2166 O O . SER A 1 266 ? 18.696 4.044 -29.744 1.00 94.00 266 SER A O 1
ATOM 2168 N N . ASP A 1 267 ? 18.260 4.631 -31.868 1.00 94.38 267 ASP A N 1
ATOM 2169 C CA . ASP A 1 267 ? 16.800 4.644 -31.706 1.00 94.38 267 ASP A CA 1
ATOM 2170 C C . ASP A 1 267 ? 16.270 3.258 -31.298 1.00 94.38 267 ASP A C 1
ATOM 2172 O O . ASP A 1 267 ? 15.437 3.147 -30.397 1.00 94.38 267 ASP A O 1
ATOM 2176 N N . ILE A 1 268 ? 16.743 2.193 -31.956 1.00 94.38 268 ILE A N 1
ATOM 2177 C CA . ILE A 1 268 ? 16.362 0.805 -31.658 1.00 94.38 268 ILE A CA 1
ATOM 2178 C C . ILE A 1 268 ? 16.739 0.438 -30.220 1.00 94.38 268 ILE A C 1
ATOM 2180 O O . ILE A 1 268 ? 15.904 -0.100 -29.489 1.00 94.38 268 ILE A O 1
ATOM 2184 N N . GLU A 1 269 ? 17.962 0.757 -29.800 1.00 95.19 269 GLU A N 1
ATOM 2185 C CA . GLU A 1 269 ? 18.439 0.513 -28.438 1.00 95.19 269 GLU A CA 1
ATOM 2186 C C . GLU A 1 269 ? 17.596 1.274 -27.400 1.00 95.19 269 GLU A C 1
ATOM 2188 O O . GLU A 1 269 ? 17.158 0.688 -26.407 1.00 95.19 269 GLU A O 1
ATOM 2193 N N . GLY A 1 270 ? 17.263 2.543 -27.662 1.00 96.06 270 GLY A N 1
ATOM 2194 C CA . GLY A 1 270 ? 16.368 3.328 -26.807 1.00 96.06 270 GLY A CA 1
ATOM 2195 C C . GLY A 1 270 ? 14.988 2.680 -26.640 1.00 96.06 270 GLY A C 1
ATOM 2196 O O . GLY A 1 270 ? 14.497 2.526 -25.519 1.00 96.06 270 GLY A O 1
ATOM 2197 N N . ILE A 1 271 ? 14.388 2.202 -27.735 1.00 95.00 271 ILE A N 1
ATOM 2198 C CA . ILE A 1 271 ? 13.097 1.494 -27.698 1.00 95.00 271 ILE A CA 1
ATOM 2199 C C . ILE A 1 271 ? 13.205 0.185 -26.901 1.00 95.00 271 ILE A C 1
ATOM 2201 O O . ILE A 1 271 ? 12.281 -0.163 -26.160 1.00 95.00 271 ILE A O 1
ATOM 2205 N N . PHE A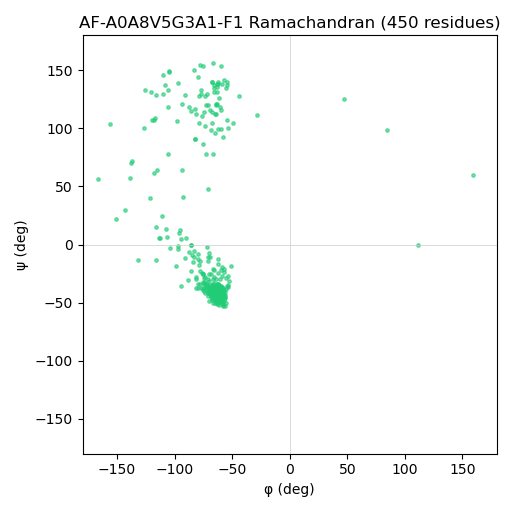 1 272 ? 14.312 -0.553 -27.023 1.00 94.50 272 PHE A N 1
ATOM 2206 C CA . PHE A 1 272 ? 14.533 -1.783 -26.256 1.00 94.50 272 PHE A CA 1
ATOM 2207 C C . PHE A 1 272 ? 14.642 -1.525 -24.753 1.00 94.50 272 PHE A C 1
ATOM 2209 O O . PHE A 1 272 ? 14.077 -2.288 -23.959 1.00 94.50 272 PHE A O 1
ATOM 2216 N N . GLN A 1 273 ? 15.323 -0.453 -24.354 1.00 95.94 273 GLN A N 1
ATOM 2217 C CA . GLN A 1 273 ? 15.421 -0.051 -22.952 1.00 95.94 273 GLN A CA 1
ATOM 2218 C C . GLN A 1 273 ? 14.045 0.322 -22.391 1.00 95.94 273 GLN A C 1
ATOM 2220 O O . GLN A 1 273 ? 13.660 -0.187 -21.335 1.00 95.94 273 GLN A O 1
ATOM 2225 N N . GLU A 1 274 ? 13.255 1.108 -23.128 1.00 95.50 274 GLU A N 1
ATOM 2226 C CA . GLU A 1 274 ? 11.883 1.447 -22.734 1.00 95.50 274 GLU A CA 1
ATOM 2227 C C . GLU A 1 274 ? 10.973 0.215 -22.635 1.00 95.50 274 GLU A C 1
ATOM 2229 O O . GLU A 1 274 ? 10.223 0.070 -21.667 1.00 95.50 274 GLU A O 1
ATOM 2234 N N . LEU A 1 275 ? 11.051 -0.708 -23.598 1.00 95.19 275 LEU A N 1
ATOM 2235 C CA . LEU A 1 275 ? 10.301 -1.968 -23.564 1.00 95.19 275 LEU A CA 1
ATOM 2236 C C . LEU A 1 275 ? 10.681 -2.825 -22.356 1.00 95.19 275 LEU A C 1
ATOM 2238 O O . LEU A 1 275 ? 9.815 -3.449 -21.741 1.00 95.19 275 LEU A O 1
ATOM 2242 N N . THR A 1 276 ? 11.967 -2.873 -22.016 1.00 95.56 276 THR A N 1
ATOM 2243 C CA . THR A 1 276 ? 12.458 -3.623 -20.856 1.00 95.56 276 THR A CA 1
ATOM 2244 C C . THR A 1 276 ? 11.951 -3.000 -19.559 1.00 95.56 276 THR A C 1
ATOM 2246 O O . THR A 1 276 ? 11.443 -3.719 -18.699 1.00 95.56 276 THR A O 1
ATOM 2249 N N . TRP A 1 277 ? 12.000 -1.670 -19.450 1.00 95.50 277 TRP A N 1
ATOM 2250 C CA . TRP A 1 277 ? 11.449 -0.938 -18.312 1.00 95.50 277 TRP A CA 1
ATOM 2251 C C . TRP A 1 277 ? 9.941 -1.177 -18.149 1.00 95.50 277 TRP A C 1
ATOM 2253 O O . TRP A 1 277 ? 9.496 -1.548 -17.064 1.00 95.50 277 TRP A O 1
ATOM 2263 N N . LEU A 1 278 ? 9.160 -1.065 -19.231 1.00 94.25 278 LEU A N 1
ATOM 2264 C CA . LEU A 1 278 ? 7.714 -1.322 -19.199 1.00 94.25 278 LEU A CA 1
ATOM 2265 C C . LEU A 1 278 ? 7.379 -2.756 -18.788 1.00 94.25 278 LEU A C 1
ATOM 2267 O O . LEU A 1 278 ? 6.415 -2.971 -18.057 1.00 94.25 278 LEU A O 1
ATOM 2271 N N . ARG A 1 279 ? 8.158 -3.744 -19.242 1.00 91.38 279 ARG A N 1
ATOM 2272 C CA . ARG A 1 279 ? 7.969 -5.147 -18.843 1.00 91.38 279 ARG A CA 1
ATOM 2273 C C . ARG A 1 279 ? 8.209 -5.352 -17.354 1.00 91.38 279 ARG A C 1
ATOM 2275 O O . ARG A 1 279 ? 7.447 -6.080 -16.722 1.00 91.38 279 ARG A O 1
ATOM 2282 N N . GLU A 1 280 ? 9.241 -4.721 -16.802 1.00 93.12 280 GLU A N 1
ATOM 2283 C CA . GLU A 1 280 ? 9.519 -4.793 -15.368 1.00 93.12 280 GLU A CA 1
ATOM 2284 C C . GLU A 1 280 ? 8.400 -4.120 -14.565 1.00 93.12 280 GLU A C 1
ATOM 2286 O O . GLU A 1 280 ? 7.925 -4.681 -13.581 1.00 93.12 280 GLU A O 1
ATOM 2291 N N . GLU A 1 281 ? 7.908 -2.965 -15.017 1.00 90.69 281 GLU A N 1
ATOM 2292 C CA . GLU A 1 281 ? 6.818 -2.256 -14.343 1.00 90.69 281 GLU A CA 1
ATOM 2293 C C . GLU A 1 281 ? 5.500 -3.038 -14.398 1.00 90.69 281 GLU A C 1
ATOM 2295 O O . GLU A 1 281 ? 4.829 -3.216 -13.380 1.00 90.69 281 GLU A O 1
ATOM 2300 N N . LYS A 1 282 ? 5.185 -3.630 -15.555 1.00 90.44 282 LYS A N 1
ATOM 2301 C CA . LYS A 1 282 ? 4.055 -4.550 -15.710 1.00 90.44 282 LYS A CA 1
ATOM 2302 C C . LYS A 1 282 ? 4.169 -5.742 -14.758 1.00 90.44 282 LYS A C 1
ATOM 2304 O O . LYS A 1 282 ? 3.201 -6.104 -14.096 1.00 90.44 282 LYS A O 1
ATOM 2309 N N . LYS A 1 283 ? 5.359 -6.336 -14.644 1.00 90.38 283 LYS A N 1
ATOM 2310 C CA . LYS A 1 283 ? 5.614 -7.453 -13.727 1.00 90.38 283 LYS A CA 1
ATOM 2311 C C . LYS A 1 283 ? 5.422 -7.043 -12.266 1.00 90.38 283 LYS A C 1
ATOM 2313 O O . LYS A 1 283 ? 4.815 -7.800 -11.514 1.00 90.38 283 LYS A O 1
ATOM 2318 N N . LYS A 1 284 ? 5.901 -5.862 -11.857 1.00 90.06 284 LYS A N 1
ATOM 2319 C CA . LYS A 1 284 ? 5.668 -5.343 -10.500 1.00 90.06 284 LYS A CA 1
ATOM 2320 C C . LYS A 1 284 ? 4.181 -5.205 -10.217 1.00 90.06 284 LYS A C 1
ATOM 2322 O O . LYS A 1 284 ? 3.736 -5.703 -9.196 1.00 90.06 284 LYS A O 1
ATOM 2327 N N . LEU A 1 285 ? 3.412 -4.600 -11.121 1.00 87.00 285 LEU A N 1
ATOM 2328 C CA . LEU A 1 285 ? 1.963 -4.443 -10.956 1.00 87.00 285 LEU A CA 1
ATOM 2329 C C . LEU A 1 285 ? 1.235 -5.789 -10.855 1.00 87.00 285 LEU A C 1
ATOM 2331 O O . LEU A 1 285 ? 0.345 -5.943 -10.028 1.00 87.00 285 LEU A O 1
ATOM 2335 N N . GLN A 1 286 ? 1.648 -6.786 -11.640 1.00 84.25 286 GLN A N 1
ATOM 2336 C CA . GLN A 1 286 ? 1.054 -8.126 -11.599 1.00 84.25 286 GLN A CA 1
ATOM 2337 C C . GLN A 1 286 ? 1.381 -8.901 -10.315 1.00 84.25 286 GLN A C 1
ATOM 2339 O O . GLN A 1 286 ? 0.581 -9.725 -9.875 1.00 84.25 286 GLN A O 1
ATOM 2344 N N . LEU A 1 287 ? 2.556 -8.668 -9.723 1.00 86.62 287 LEU A N 1
ATOM 2345 C CA . LEU A 1 287 ? 2.984 -9.329 -8.486 1.00 86.62 287 LEU A CA 1
ATOM 2346 C C . LEU A 1 287 ? 2.538 -8.574 -7.224 1.00 86.62 287 LEU A C 1
ATOM 2348 O O . LEU A 1 287 ? 2.297 -9.199 -6.190 1.00 86.62 287 LEU A O 1
ATOM 2352 N N . ASN A 1 288 ? 2.423 -7.248 -7.298 1.00 86.19 288 ASN A N 1
ATOM 2353 C CA . ASN A 1 288 ? 2.028 -6.388 -6.191 1.00 86.19 288 ASN A CA 1
ATOM 2354 C C . ASN A 1 288 ? 0.507 -6.374 -6.064 1.00 86.19 288 ASN A C 1
ATOM 2356 O O . ASN A 1 288 ? -0.191 -5.556 -6.658 1.00 86.19 288 ASN A O 1
ATOM 2360 N N . LEU A 1 289 ? -0.008 -7.290 -5.252 1.00 78.50 289 LEU A N 1
ATOM 2361 C CA . LEU A 1 289 ? -1.428 -7.352 -4.943 1.00 78.50 289 LEU A CA 1
ATOM 2362 C C . LEU A 1 289 ? -1.789 -6.303 -3.890 1.00 78.50 289 LEU A C 1
ATOM 2364 O O . LEU A 1 289 ? -1.202 -6.258 -2.808 1.00 78.50 289 LEU A O 1
ATOM 2368 N N . THR A 1 290 ? -2.801 -5.491 -4.181 1.00 82.19 290 THR A N 1
ATOM 2369 C CA . THR A 1 290 ? -3.405 -4.605 -3.186 1.00 82.19 290 THR A CA 1
ATOM 2370 C C . THR A 1 290 ? -4.195 -5.438 -2.181 1.00 82.19 290 THR A C 1
ATOM 2372 O O . THR A 1 290 ? -5.146 -6.132 -2.541 1.00 82.19 290 THR A O 1
ATOM 2375 N N . ILE A 1 291 ? -3.812 -5.359 -0.907 1.00 83.56 291 ILE A N 1
ATOM 2376 C CA . ILE A 1 291 ? -4.503 -6.032 0.196 1.00 83.56 291 ILE A CA 1
ATOM 2377 C C . ILE A 1 291 ? -5.187 -4.971 1.049 1.00 83.56 291 ILE A C 1
ATOM 2379 O O . ILE A 1 291 ? -4.566 -3.999 1.472 1.00 83.56 291 ILE A O 1
ATOM 2383 N N . GLN A 1 292 ? -6.474 -5.172 1.314 1.00 85.31 292 GLN A N 1
ATOM 2384 C CA . GLN A 1 292 ? -7.247 -4.303 2.190 1.00 85.31 292 GLN A CA 1
ATOM 2385 C C . GLN A 1 292 ? -7.183 -4.815 3.631 1.00 85.31 292 GLN A C 1
ATOM 2387 O O . GLN A 1 292 ? -7.497 -5.977 3.895 1.00 85.31 292 GLN A O 1
ATOM 2392 N N . PHE A 1 293 ? -6.838 -3.932 4.566 1.00 83.88 293 PHE A N 1
ATOM 2393 C CA . PHE A 1 293 ? -6.887 -4.206 6.000 1.00 83.88 293 PHE A CA 1
ATOM 2394 C C . PHE A 1 293 ? -8.030 -3.432 6.651 1.00 83.88 293 PHE A C 1
ATOM 2396 O O . PHE A 1 293 ? -8.244 -2.258 6.359 1.00 83.88 293 PHE A O 1
ATOM 2403 N N . LEU A 1 294 ? -8.755 -4.094 7.554 1.00 83.44 294 LEU A N 1
ATOM 2404 C CA . LEU A 1 294 ? -9.743 -3.446 8.409 1.00 83.44 294 LEU A CA 1
ATOM 2405 C C . LEU A 1 294 ? -9.103 -3.176 9.769 1.00 83.44 294 LEU A C 1
ATOM 2407 O O . LEU A 1 294 ? -8.902 -4.098 10.560 1.00 83.44 294 LEU A O 1
ATOM 2411 N N . LEU A 1 295 ? -8.787 -1.911 10.020 1.00 84.06 295 LEU A N 1
ATOM 2412 C CA . LEU A 1 295 ? -8.221 -1.442 11.280 1.00 84.06 295 LEU A CA 1
ATOM 2413 C C . LEU A 1 295 ? -9.256 -0.593 12.016 1.00 84.06 295 LEU A C 1
ATOM 2415 O O . LEU A 1 295 ? -10.061 0.106 11.401 1.00 84.06 295 LEU A O 1
ATOM 2419 N N . LYS A 1 296 ? -9.254 -0.667 13.347 1.00 83.19 296 LYS A N 1
ATOM 2420 C CA . LYS A 1 296 ? -10.038 0.256 14.175 1.00 83.19 296 LYS A CA 1
ATOM 2421 C C . LYS A 1 296 ? -9.347 1.619 14.205 1.00 83.19 296 LYS A C 1
ATOM 2423 O O . LYS A 1 296 ? -8.127 1.676 14.104 1.00 83.19 296 LYS A O 1
ATOM 2428 N N . GLN A 1 297 ? -10.110 2.693 14.415 1.00 75.06 297 GLN A N 1
ATOM 2429 C CA . GLN A 1 297 ? -9.576 4.062 14.461 1.00 75.06 297 GLN A CA 1
ATOM 2430 C C . GLN A 1 297 ? -8.421 4.214 15.467 1.00 75.06 297 GLN A C 1
ATOM 2432 O O . GLN A 1 297 ? -7.436 4.870 15.174 1.00 75.06 297 GLN A O 1
ATOM 2437 N N . GLU A 1 298 ? -8.485 3.527 16.608 1.00 78.44 298 GLU A N 1
ATOM 2438 C CA . GLU A 1 298 ? -7.431 3.537 17.638 1.00 78.44 298 GLU A CA 1
ATOM 2439 C C . GLU A 1 298 ? -6.128 2.827 17.225 1.00 78.44 298 GLU A C 1
ATOM 2441 O O . GLU A 1 298 ? -5.136 2.899 17.938 1.00 78.44 298 GLU A O 1
ATOM 2446 N N . GLN A 1 299 ? -6.127 2.093 16.111 1.00 81.19 299 GLN A N 1
ATOM 2447 C CA . GLN A 1 299 ? -4.946 1.400 15.584 1.00 81.19 299 GLN A CA 1
ATOM 2448 C C . GLN A 1 299 ? -4.237 2.209 14.492 1.00 81.19 299 GLN A C 1
ATOM 2450 O O . GLN A 1 299 ? -3.247 1.738 13.937 1.00 81.19 299 GLN A O 1
ATOM 2455 N N . VAL A 1 300 ? -4.766 3.385 14.153 1.00 81.69 300 VAL A N 1
ATOM 2456 C CA . VAL A 1 300 ? -4.221 4.280 13.137 1.00 81.69 300 VAL A CA 1
ATOM 2457 C C . VAL A 1 300 ? -3.809 5.571 13.835 1.00 81.69 300 VAL A C 1
ATOM 2459 O O . VAL A 1 300 ? -4.653 6.344 14.273 1.00 81.69 300 VAL A O 1
ATOM 2462 N N . GLU A 1 301 ? -2.503 5.798 13.941 1.00 79.62 301 GLU A N 1
ATOM 2463 C CA . GLU A 1 301 ? -1.913 6.969 14.608 1.00 79.62 301 GLU A CA 1
ATOM 2464 C C . GLU A 1 301 ? -1.643 8.120 13.620 1.00 79.62 301 GLU A C 1
ATOM 2466 O O . GLU A 1 301 ? -0.594 8.754 13.663 1.00 79.62 301 GLU A O 1
ATOM 2471 N N . LEU A 1 302 ? -2.565 8.368 12.684 1.00 78.00 302 LEU A N 1
ATOM 2472 C CA . LEU A 1 302 ? -2.443 9.448 11.698 1.00 78.00 302 LEU A CA 1
ATOM 2473 C C . LEU A 1 302 ? -3.370 10.610 12.044 1.00 78.00 302 LEU A C 1
ATOM 2475 O O . LEU A 1 302 ? -4.445 10.418 12.619 1.00 78.00 302 LEU A O 1
ATOM 2479 N N . GLU A 1 303 ? -2.955 11.821 11.674 1.00 72.69 303 GLU A N 1
ATOM 2480 C CA . GLU A 1 303 ? -3.802 13.002 11.802 1.00 72.69 303 GLU A CA 1
ATOM 2481 C C . GLU A 1 303 ? -5.044 12.852 10.916 1.00 72.69 303 GLU A C 1
ATOM 2483 O O . GLU A 1 303 ? -4.970 12.483 9.744 1.00 72.69 303 GLU A O 1
ATOM 2488 N N . ASN A 1 304 ? -6.212 13.108 11.502 1.00 63.47 304 ASN A N 1
ATOM 2489 C CA . ASN A 1 304 ? -7.487 12.912 10.829 1.00 63.47 304 ASN A CA 1
ATOM 2490 C C . ASN A 1 304 ? -7.789 14.128 9.937 1.00 63.47 304 ASN A C 1
ATOM 2492 O O . ASN A 1 304 ? -8.399 15.102 10.380 1.00 63.47 304 ASN A O 1
ATOM 2496 N N . THR A 1 305 ? -7.368 14.077 8.678 1.00 67.25 305 THR A N 1
ATOM 2497 C CA . THR A 1 305 ? -7.914 14.928 7.613 1.00 67.25 305 THR A CA 1
ATOM 2498 C C . THR A 1 305 ? -9.266 14.373 7.140 1.00 67.25 305 THR A C 1
ATOM 2500 O O . THR A 1 305 ? -9.532 13.179 7.268 1.00 67.25 305 THR A O 1
ATOM 2503 N N . GLU A 1 306 ? -10.146 15.219 6.581 1.00 67.38 306 GLU A N 1
ATOM 2504 C CA . GLU A 1 306 ? -11.460 14.786 6.045 1.00 67.38 306 GLU A CA 1
ATOM 2505 C C . GLU A 1 306 ? -11.331 13.665 4.997 1.00 67.38 306 GLU A C 1
ATOM 2507 O O . GLU A 1 306 ? -12.213 12.817 4.869 1.00 67.38 306 GLU A O 1
ATOM 2512 N N . ILE A 1 307 ? -10.199 13.641 4.288 1.00 68.19 307 ILE A N 1
ATOM 2513 C CA . ILE A 1 307 ? -9.744 12.531 3.454 1.00 68.19 307 ILE A CA 1
ATOM 2514 C C . ILE A 1 307 ? -8.420 12.052 4.054 1.00 68.19 307 ILE A C 1
ATOM 2516 O O . ILE A 1 307 ? -7.429 12.776 3.935 1.00 68.19 307 ILE A O 1
ATOM 2520 N N . PRO A 1 308 ? -8.382 10.883 4.712 1.00 67.00 308 PRO A N 1
ATOM 2521 C CA . PRO A 1 308 ? -7.155 10.365 5.299 1.00 67.00 308 PRO A CA 1
ATOM 2522 C C . PRO A 1 308 ? -6.110 10.079 4.214 1.00 67.00 308 PRO A C 1
ATOM 2524 O O . PRO A 1 308 ? -6.353 9.279 3.306 1.00 67.00 308 PRO A O 1
ATOM 2527 N N . GLU A 1 309 ? -4.949 10.723 4.304 1.00 72.75 309 GLU A N 1
ATOM 2528 C CA . GLU A 1 309 ? -3.818 10.450 3.422 1.00 72.75 309 GLU A CA 1
ATOM 2529 C C . GLU A 1 309 ? -2.892 9.413 4.072 1.00 72.75 309 GLU A C 1
ATOM 2531 O O . GLU A 1 309 ? -2.378 9.613 5.170 1.00 72.75 309 GLU A O 1
ATOM 2536 N N . TYR A 1 310 ? -2.693 8.278 3.397 1.00 77.19 310 TYR A N 1
ATOM 2537 C CA . TYR A 1 310 ? -1.897 7.151 3.904 1.00 77.19 310 TYR A CA 1
ATOM 2538 C C . TYR A 1 310 ? -0.542 7.003 3.197 1.00 77.19 310 TYR A C 1
ATOM 2540 O O . TYR A 1 310 ? 0.101 5.963 3.324 1.00 77.19 310 TYR A O 1
ATOM 2548 N N . SER A 1 311 ? -0.109 8.016 2.441 1.00 79.12 311 SER A N 1
ATOM 2549 C CA . SER A 1 311 ? 1.136 7.996 1.658 1.00 79.12 311 SER A CA 1
ATOM 2550 C C . SER A 1 311 ? 2.368 7.725 2.533 1.00 79.12 311 SER A C 1
ATOM 2552 O O . SER A 1 311 ? 3.227 6.929 2.161 1.00 79.12 311 SER A O 1
ATOM 2554 N N . ASP A 1 312 ? 2.392 8.312 3.733 1.00 80.62 312 ASP A N 1
ATOM 2555 C CA . ASP A 1 312 ? 3.478 8.170 4.711 1.00 80.62 312 ASP A CA 1
ATOM 2556 C C . ASP A 1 312 ? 3.199 7.085 5.770 1.00 80.62 312 ASP A C 1
ATOM 2558 O O . ASP A 1 312 ? 3.911 6.965 6.770 1.00 80.62 312 ASP A O 1
ATOM 2562 N N . ALA A 1 313 ? 2.148 6.280 5.581 1.00 84.44 313 ALA A N 1
ATOM 2563 C CA . ALA A 1 313 ? 1.746 5.277 6.556 1.00 84.44 313 ALA A CA 1
ATOM 2564 C C . ALA A 1 313 ? 2.661 4.043 6.511 1.00 84.44 313 ALA A C 1
ATOM 2566 O O . ALA A 1 313 ? 2.909 3.455 5.458 1.00 84.44 313 ALA A O 1
ATOM 2567 N N . ILE A 1 314 ? 3.105 3.592 7.686 1.00 86.81 314 ILE A N 1
ATOM 2568 C CA . ILE A 1 314 ? 3.938 2.394 7.842 1.00 86.81 314 ILE A CA 1
ATOM 2569 C C . ILE A 1 314 ? 3.170 1.354 8.656 1.00 86.81 314 ILE A C 1
ATOM 2571 O O . ILE A 1 314 ? 2.682 1.634 9.751 1.00 86.81 314 ILE A O 1
ATOM 2575 N N . LEU A 1 315 ? 3.092 0.124 8.142 1.00 86.88 315 LEU A N 1
ATOM 2576 C CA . LEU A 1 315 ? 2.484 -0.989 8.867 1.00 86.88 315 LEU A CA 1
ATOM 2577 C C . LEU A 1 315 ? 3.486 -1.582 9.865 1.00 86.88 315 LEU A C 1
ATOM 2579 O O . LEU A 1 315 ? 4.469 -2.211 9.474 1.00 86.88 315 LEU A O 1
ATOM 2583 N N . ILE A 1 316 ? 3.208 -1.420 11.158 1.00 88.25 316 ILE A N 1
ATOM 2584 C CA . ILE A 1 316 ? 4.035 -1.953 12.245 1.00 88.25 316 ILE A CA 1
ATOM 2585 C C . ILE A 1 316 ? 3.342 -3.165 12.870 1.00 88.25 316 ILE A C 1
ATOM 2587 O O . ILE A 1 316 ? 2.154 -3.136 13.191 1.00 88.25 316 ILE A O 1
ATOM 2591 N N . SER A 1 317 ? 4.094 -4.251 13.073 1.00 90.00 317 SER A N 1
ATOM 2592 C CA . SER A 1 317 ? 3.581 -5.414 13.798 1.00 90.00 317 SER A CA 1
ATOM 2593 C C . SER A 1 317 ? 3.309 -5.060 15.258 1.00 90.00 317 SER A C 1
ATOM 2595 O O . SER A 1 317 ? 4.194 -4.576 15.968 1.00 90.00 317 SER A O 1
ATOM 2597 N N . LYS A 1 318 ? 2.116 -5.418 15.745 1.00 88.31 318 LYS A N 1
ATOM 2598 C CA . LYS A 1 318 ? 1.720 -5.257 17.151 1.00 88.31 318 LYS A CA 1
ATOM 2599 C C . LYS A 1 318 ? 2.727 -5.881 18.126 1.00 88.31 318 LYS A C 1
ATOM 2601 O O . LYS A 1 318 ? 2.912 -5.359 19.219 1.00 88.31 318 LYS A O 1
ATOM 2606 N N . SER A 1 319 ? 3.402 -6.961 17.727 1.00 93.44 319 SER A N 1
ATOM 2607 C CA . SER A 1 319 ? 4.396 -7.644 18.565 1.00 93.44 319 SER A CA 1
ATOM 2608 C C . SER A 1 319 ? 5.536 -6.725 19.004 1.00 93.44 319 SER A C 1
ATOM 2610 O O . SER A 1 319 ? 5.978 -6.823 20.142 1.00 93.44 319 SER A O 1
ATOM 2612 N N . ILE A 1 320 ? 5.973 -5.820 18.122 1.00 93.25 320 ILE A N 1
ATOM 2613 C CA . ILE A 1 320 ? 7.067 -4.877 18.384 1.00 93.25 320 ILE A CA 1
ATOM 2614 C C . ILE A 1 320 ? 6.619 -3.845 19.424 1.00 93.25 320 ILE A C 1
ATOM 2616 O O . ILE A 1 320 ? 7.348 -3.546 20.364 1.00 93.25 320 ILE A O 1
ATOM 2620 N N . ILE A 1 321 ? 5.385 -3.351 19.296 1.00 89.31 321 ILE A N 1
ATOM 2621 C CA . ILE A 1 321 ? 4.795 -2.389 20.237 1.00 89.31 321 ILE A CA 1
ATOM 2622 C C . ILE A 1 321 ? 4.593 -3.043 21.610 1.00 89.31 321 ILE A C 1
ATOM 2624 O O . ILE A 1 321 ? 4.912 -2.457 22.640 1.00 89.31 321 ILE A O 1
ATOM 2628 N N . GLU A 1 322 ? 4.087 -4.277 21.645 1.00 93.00 322 GLU A N 1
ATOM 2629 C CA . GLU A 1 322 ? 3.908 -5.027 22.891 1.00 93.00 322 GLU A CA 1
ATOM 2630 C C . GLU A 1 322 ? 5.237 -5.347 23.581 1.00 93.00 322 GLU A C 1
ATOM 2632 O O . GLU A 1 322 ? 5.302 -5.327 24.808 1.00 93.00 322 GLU A O 1
ATOM 2637 N N . GLU A 1 323 ? 6.287 -5.645 22.818 1.00 96.62 323 GLU A N 1
ATOM 2638 C CA . GLU A 1 323 ? 7.637 -5.846 23.343 1.00 96.62 323 GLU A CA 1
ATOM 2639 C C . GLU A 1 323 ? 8.199 -4.561 23.945 1.00 96.62 323 GLU A C 1
ATOM 2641 O O . GLU A 1 323 ? 8.561 -4.556 25.119 1.00 96.62 323 GLU A O 1
ATOM 2646 N N . LEU A 1 324 ? 8.135 -3.452 23.207 1.00 95.00 324 LEU A N 1
ATOM 2647 C CA . LEU A 1 324 ? 8.571 -2.150 23.701 1.00 95.00 324 LEU A CA 1
ATOM 2648 C C . LEU A 1 324 ? 7.808 -1.734 24.968 1.00 95.00 324 LEU A C 1
ATOM 2650 O O . LEU A 1 324 ? 8.408 -1.260 25.928 1.00 95.00 324 LEU A O 1
ATOM 2654 N N . ASN A 1 325 ? 6.493 -1.958 25.015 1.00 94.94 325 ASN A N 1
ATOM 2655 C CA . ASN A 1 325 ? 5.686 -1.658 26.198 1.00 94.94 325 ASN A CA 1
ATOM 2656 C C . ASN A 1 325 ? 6.083 -2.513 27.408 1.00 94.94 325 ASN A C 1
ATOM 2658 O O . ASN A 1 325 ? 6.086 -2.009 28.531 1.00 94.94 325 ASN A O 1
ATOM 2662 N N . ARG A 1 326 ? 6.441 -3.789 27.204 1.00 96.94 326 ARG A N 1
ATOM 2663 C CA . ARG A 1 326 ? 6.976 -4.631 28.285 1.00 96.94 326 ARG A CA 1
ATOM 2664 C C . ARG A 1 326 ? 8.307 -4.091 28.797 1.00 96.94 326 ARG A C 1
ATOM 2666 O O . ARG A 1 326 ? 8.478 -4.002 30.011 1.00 96.94 326 ARG A O 1
ATOM 2673 N N . ASP A 1 327 ? 9.198 -3.682 27.903 1.00 97.31 327 ASP A N 1
ATOM 2674 C CA . ASP A 1 327 ? 10.503 -3.132 28.277 1.00 97.31 327 ASP A CA 1
ATOM 2675 C C . ASP A 1 327 ? 10.364 -1.802 29.029 1.00 97.31 327 ASP A C 1
ATOM 2677 O O . ASP A 1 327 ? 11.007 -1.600 30.061 1.00 97.31 327 ASP A O 1
ATOM 2681 N N . ILE A 1 328 ? 9.468 -0.918 28.576 1.00 96.88 328 ILE A N 1
ATOM 2682 C CA . ILE A 1 328 ? 9.146 0.343 29.261 1.00 96.88 328 ILE A CA 1
ATOM 2683 C C . ILE A 1 328 ? 8.610 0.069 30.670 1.00 96.88 328 ILE A C 1
ATOM 2685 O O . ILE A 1 328 ? 9.025 0.727 31.627 1.00 96.88 328 ILE A O 1
ATOM 2689 N N . MET A 1 329 ? 7.711 -0.908 30.820 1.00 96.69 329 MET A N 1
ATOM 2690 C CA . MET A 1 329 ? 7.171 -1.289 32.127 1.00 96.69 329 MET A CA 1
ATOM 2691 C C . MET A 1 329 ? 8.259 -1.843 33.050 1.00 96.69 329 MET A C 1
ATOM 2693 O O . MET A 1 329 ? 8.344 -1.413 34.199 1.00 96.69 329 MET A O 1
ATOM 2697 N N . ALA A 1 330 ? 9.131 -2.719 32.547 1.00 97.12 330 ALA A N 1
ATOM 2698 C CA . ALA A 1 330 ? 10.242 -3.273 33.318 1.00 97.12 330 ALA A CA 1
ATOM 2699 C C . ALA A 1 330 ? 11.215 -2.179 33.796 1.00 97.12 330 ALA A C 1
ATOM 2701 O O . ALA A 1 330 ? 11.576 -2.137 34.973 1.00 97.12 330 ALA A O 1
ATOM 2702 N N . GLN A 1 331 ? 11.576 -1.235 32.921 1.00 96.94 331 GLN A N 1
ATOM 2703 C CA . GLN A 1 331 ? 12.404 -0.081 33.296 1.00 96.94 331 GLN A CA 1
ATOM 2704 C C . GLN A 1 331 ? 11.691 0.841 34.297 1.00 96.94 331 GLN A C 1
ATOM 2706 O O . GLN A 1 331 ? 12.315 1.396 35.206 1.00 96.94 331 GLN A O 1
ATOM 2711 N N . GLY A 1 332 ? 10.374 1.009 34.156 1.00 97.31 332 GLY A N 1
ATOM 2712 C CA . GLY A 1 332 ? 9.546 1.749 35.104 1.00 97.31 332 GLY A CA 1
ATOM 2713 C C . GLY A 1 332 ? 9.567 1.121 36.499 1.00 97.31 332 GLY A C 1
ATOM 2714 O O . GLY A 1 332 ? 9.768 1.828 37.490 1.00 97.31 332 GLY A O 1
ATOM 2715 N N . GLU A 1 333 ? 9.425 -0.201 36.582 1.00 96.88 333 GLU A N 1
ATOM 2716 C CA . GLU A 1 333 ? 9.509 -0.960 37.832 1.00 96.88 333 GLU A CA 1
ATOM 2717 C C . GLU A 1 333 ? 10.897 -0.862 38.472 1.00 96.88 333 GLU A C 1
ATOM 2719 O O . GLU A 1 333 ? 10.994 -0.597 39.671 1.00 96.88 333 GLU A O 1
ATOM 2724 N N . GLU A 1 334 ? 11.969 -0.979 37.686 1.00 97.00 334 GLU A N 1
ATOM 2725 C CA . GLU A 1 334 ? 13.347 -0.816 38.166 1.00 97.00 334 GLU A CA 1
ATOM 2726 C C . GLU A 1 334 ? 13.594 0.596 38.722 1.00 97.00 334 GLU A C 1
ATOM 2728 O O . GLU A 1 334 ? 14.174 0.770 39.803 1.00 97.00 334 GLU A O 1
ATOM 2733 N N . LYS A 1 335 ? 13.080 1.624 38.035 1.00 97.38 335 LYS A N 1
ATOM 2734 C CA . LYS A 1 335 ? 13.143 3.011 38.507 1.00 97.38 335 LYS A CA 1
ATOM 2735 C C . LYS A 1 335 ? 12.383 3.184 39.819 1.00 97.38 335 LYS A C 1
ATOM 2737 O O . LYS A 1 335 ? 12.880 3.847 40.729 1.00 97.38 335 LYS A O 1
ATOM 2742 N N . ILE A 1 336 ? 11.195 2.593 39.946 1.00 96.81 336 ILE A N 1
ATOM 2743 C CA . ILE A 1 336 ? 10.404 2.647 41.182 1.00 96.81 336 ILE A CA 1
ATOM 2744 C C . ILE A 1 336 ? 11.122 1.914 42.316 1.00 96.81 336 ILE A C 1
ATOM 2746 O O . ILE A 1 336 ? 11.218 2.467 43.413 1.00 96.81 336 ILE A O 1
ATOM 2750 N N . ALA A 1 337 ? 11.673 0.727 42.064 1.00 97.00 337 ALA A N 1
ATOM 2751 C CA . ALA A 1 337 ? 12.456 -0.023 43.041 1.00 97.00 337 ALA A CA 1
ATOM 2752 C C . ALA A 1 337 ? 13.642 0.808 43.553 1.00 97.00 337 ALA A C 1
ATOM 2754 O O . ALA A 1 337 ? 13.770 1.019 44.760 1.00 97.00 337 ALA A O 1
ATOM 2755 N N . SER A 1 338 ? 14.409 1.408 42.641 1.00 96.19 338 SER A N 1
ATOM 2756 C CA . SER A 1 338 ? 15.515 2.317 42.972 1.00 96.19 338 SER A CA 1
ATOM 2757 C C . SER A 1 338 ? 15.054 3.523 43.804 1.00 96.19 338 SER A C 1
ATOM 2759 O O . SER A 1 338 ? 15.700 3.905 44.784 1.00 96.19 338 SER A O 1
ATOM 2761 N N . MET A 1 339 ? 13.904 4.122 43.467 1.00 94.69 339 MET A N 1
ATOM 2762 C CA . MET A 1 339 ? 13.331 5.231 44.242 1.00 94.69 339 MET A CA 1
ATOM 2763 C C . MET A 1 339 ? 12.915 4.803 45.657 1.00 94.69 339 MET A C 1
ATOM 2765 O O . MET A 1 339 ? 13.093 5.564 46.614 1.00 94.69 339 MET A O 1
ATOM 2769 N N . VAL A 1 340 ? 12.363 3.597 45.815 1.00 96.25 340 VAL A N 1
ATOM 2770 C CA . VAL A 1 340 ? 11.973 3.048 47.122 1.00 96.25 340 VAL A CA 1
ATOM 2771 C C . VAL A 1 340 ? 13.205 2.751 47.972 1.00 96.25 340 VAL A C 1
ATOM 2773 O O . VAL A 1 340 ? 13.239 3.141 49.142 1.00 96.25 340 VAL A O 1
ATOM 2776 N N . GLU A 1 341 ? 14.238 2.148 47.385 1.00 95.94 341 GLU A N 1
ATOM 2777 C CA . GLU A 1 341 ? 15.512 1.899 48.061 1.00 95.94 341 GLU A CA 1
ATOM 2778 C C . GLU A 1 341 ? 16.154 3.198 48.550 1.00 95.94 341 GLU A C 1
ATOM 2780 O O . GLU A 1 341 ? 16.545 3.294 49.717 1.00 95.94 341 GLU A O 1
ATOM 2785 N N . TYR A 1 342 ? 16.184 4.233 47.705 1.00 95.19 342 TYR A N 1
ATOM 2786 C CA . TYR A 1 342 ? 16.693 5.548 48.090 1.00 95.19 342 TYR A CA 1
ATOM 2787 C C . TYR A 1 342 ? 15.890 6.151 49.248 1.00 95.19 342 TYR A C 1
ATOM 2789 O O . TYR A 1 342 ? 16.463 6.595 50.246 1.00 95.19 342 TYR A O 1
ATOM 2797 N N . LYS A 1 343 ? 14.555 6.117 49.164 1.00 95.81 343 LYS A N 1
ATOM 2798 C CA . LYS A 1 343 ? 13.667 6.596 50.233 1.00 95.81 343 LYS A CA 1
ATOM 2799 C C . LYS A 1 343 ? 13.953 5.889 51.559 1.00 95.81 343 LYS A C 1
ATOM 2801 O O . LYS A 1 343 ? 14.010 6.543 52.603 1.00 95.81 343 LYS A O 1
ATOM 2806 N N . ASP A 1 344 ? 14.117 4.571 51.547 1.00 94.44 344 ASP A N 1
ATOM 2807 C CA . ASP A 1 344 ? 14.379 3.799 52.762 1.00 94.44 344 ASP A CA 1
ATOM 2808 C C . ASP A 1 344 ? 15.804 3.999 53.288 1.00 94.44 344 ASP A C 1
ATOM 2810 O O . ASP A 1 344 ? 16.009 4.045 54.505 1.00 94.44 344 ASP A O 1
ATOM 2814 N N . PHE A 1 345 ? 16.776 4.215 52.402 1.00 95.44 345 PHE A N 1
ATOM 2815 C CA . PHE A 1 345 ? 18.124 4.632 52.774 1.00 95.44 345 PHE A CA 1
ATOM 2816 C C . PHE A 1 345 ? 18.119 5.998 53.475 1.00 95.44 345 PHE A C 1
ATOM 2818 O O . PHE A 1 345 ? 18.664 6.124 54.574 1.00 95.44 345 PHE A O 1
ATOM 2825 N N . SER A 1 346 ? 17.421 6.998 52.925 1.00 94.12 346 SER A N 1
ATOM 2826 C CA . SER A 1 346 ? 17.278 8.310 53.567 1.00 94.12 346 SER A CA 1
ATOM 2827 C C . SER A 1 346 ? 16.614 8.206 54.941 1.00 94.12 346 SER A C 1
ATOM 2829 O O . SER A 1 346 ? 17.103 8.803 55.898 1.00 94.12 346 SER A O 1
ATOM 2831 N N . LYS A 1 347 ? 15.546 7.405 55.094 1.00 95.31 347 LYS A N 1
ATOM 2832 C CA . LYS A 1 347 ? 14.921 7.168 56.411 1.00 95.31 347 LYS A CA 1
ATOM 2833 C C . LYS A 1 347 ? 15.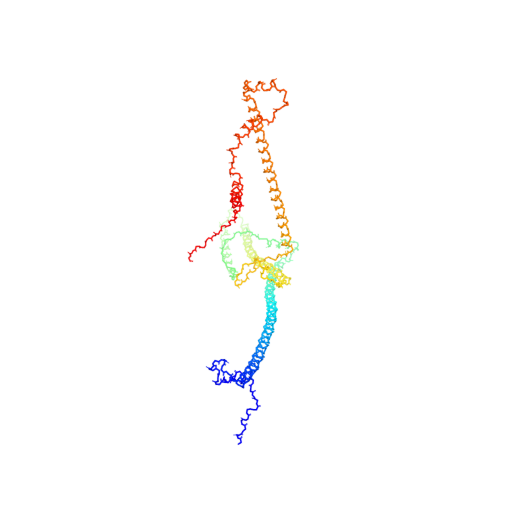913 6.604 57.429 1.00 95.31 347 LYS A C 1
ATOM 2835 O O . LYS A 1 347 ? 15.918 7.052 58.574 1.00 95.31 347 LYS A O 1
ATOM 2840 N N . LYS A 1 348 ? 16.744 5.634 57.026 1.00 95.50 348 LYS A N 1
ATOM 2841 C CA . LYS A 1 348 ? 17.783 5.056 57.894 1.00 95.50 348 LYS A CA 1
ATOM 2842 C C . LYS A 1 348 ? 18.812 6.110 58.304 1.00 95.50 348 LYS A C 1
ATOM 2844 O O . LYS A 1 348 ? 19.149 6.171 59.483 1.00 95.50 348 LYS A O 1
ATOM 2849 N N . ILE A 1 349 ? 19.251 6.971 57.381 1.00 94.81 349 ILE A N 1
ATOM 2850 C CA . ILE A 1 349 ? 20.149 8.094 57.703 1.00 94.81 349 ILE A CA 1
ATOM 2851 C C . ILE A 1 349 ? 19.506 9.015 58.742 1.00 94.81 349 ILE A C 1
ATOM 2853 O O . ILE A 1 349 ? 20.115 9.273 59.777 1.00 94.81 349 ILE A O 1
ATOM 2857 N N . PHE A 1 350 ? 18.261 9.449 58.529 1.00 94.31 350 PHE A N 1
ATOM 2858 C CA . PHE A 1 350 ? 17.573 10.327 59.482 1.00 94.31 350 PHE A CA 1
ATOM 2859 C C . PHE A 1 350 ? 17.412 9.690 60.867 1.00 94.31 350 PHE A C 1
ATOM 2861 O O . PHE A 1 350 ? 17.560 10.369 61.886 1.00 94.31 350 PHE A O 1
ATOM 2868 N N . GLN A 1 351 ? 17.132 8.385 60.924 1.00 94.62 351 GLN A N 1
ATOM 2869 C CA . GLN A 1 351 ? 17.048 7.649 62.184 1.00 94.62 351 GLN A CA 1
ATOM 2870 C C . GLN A 1 351 ? 18.401 7.634 62.910 1.00 94.62 351 GLN A C 1
ATOM 2872 O O . GLN A 1 351 ? 18.462 7.940 64.103 1.00 94.62 351 GLN A O 1
ATOM 2877 N N . LEU A 1 352 ? 19.489 7.351 62.189 1.00 96.38 352 LEU A N 1
ATOM 2878 C CA . LEU A 1 352 ? 20.846 7.364 62.740 1.00 96.38 352 LEU A CA 1
ATOM 2879 C C . LEU A 1 352 ? 21.262 8.760 63.218 1.00 96.38 352 LEU A C 1
ATOM 2881 O O . LEU A 1 352 ? 21.831 8.902 64.300 1.00 96.38 352 LEU A O 1
ATOM 2885 N N . GLU A 1 353 ? 20.946 9.811 62.462 1.00 95.81 353 GLU A N 1
ATOM 2886 C CA . GLU A 1 353 ? 21.205 11.195 62.869 1.00 95.81 353 GLU A CA 1
ATOM 2887 C C . GLU A 1 353 ? 20.456 11.565 64.153 1.00 95.81 353 GLU A C 1
ATOM 2889 O O . GLU A 1 353 ? 21.011 12.226 65.042 1.00 95.81 353 GLU A O 1
ATOM 2894 N N . TRP A 1 354 ? 19.202 11.123 64.271 1.00 96.75 354 TRP A N 1
ATOM 2895 C CA . TRP A 1 354 ? 18.400 11.331 65.469 1.00 96.75 354 TRP A CA 1
ATOM 2896 C C . TRP A 1 354 ? 19.000 10.608 66.680 1.00 96.75 354 TRP A C 1
ATOM 2898 O O . TRP A 1 354 ? 19.140 11.214 67.747 1.00 96.75 354 TRP A O 1
ATOM 2908 N N . GLU A 1 355 ? 19.415 9.351 66.518 1.00 96.56 355 GLU A N 1
ATOM 2909 C CA . GLU A 1 355 ? 20.081 8.574 67.569 1.00 96.56 355 GLU A CA 1
ATOM 2910 C C . GLU A 1 355 ? 21.402 9.219 67.991 1.00 96.56 355 GLU A C 1
ATOM 2912 O O . GLU A 1 355 ? 21.636 9.432 69.182 1.00 96.56 355 GLU A O 1
ATOM 2917 N N . HIS A 1 356 ? 22.222 9.644 67.030 1.00 95.88 356 HIS A N 1
ATOM 2918 C CA . HIS A 1 356 ? 23.458 10.370 67.301 1.00 95.88 356 HIS A CA 1
ATOM 2919 C C . HIS A 1 356 ? 23.198 11.676 68.071 1.00 95.88 356 HIS A C 1
ATOM 2921 O O . HIS A 1 356 ? 23.902 11.999 69.033 1.00 95.88 356 HIS A O 1
ATOM 2927 N N . ARG A 1 357 ? 22.155 12.433 67.705 1.00 95.62 357 ARG A N 1
ATOM 2928 C CA . ARG A 1 357 ? 21.766 13.655 68.427 1.00 95.62 357 ARG A CA 1
ATOM 2929 C C . ARG A 1 357 ? 21.288 13.355 69.848 1.00 95.62 357 ARG A C 1
ATOM 2931 O O . ARG A 1 357 ? 21.651 14.086 70.767 1.00 95.62 357 ARG A O 1
ATOM 2938 N N . LYS A 1 358 ? 20.520 12.282 70.045 1.00 95.12 358 LYS A N 1
ATOM 2939 C CA . LYS A 1 358 ? 20.092 11.820 71.372 1.00 95.12 358 LYS A CA 1
ATOM 2940 C C . LYS A 1 358 ? 21.292 11.465 72.251 1.00 95.12 358 LYS A C 1
ATOM 2942 O O . LYS A 1 358 ? 21.360 11.940 73.382 1.00 95.12 358 LYS A O 1
ATOM 2947 N N . MET A 1 359 ? 22.235 10.680 71.731 1.00 94.88 359 MET A N 1
ATOM 2948 C CA . MET A 1 359 ? 23.440 10.286 72.466 1.00 94.88 359 MET A CA 1
ATOM 2949 C C . MET A 1 359 ? 24.293 11.506 72.837 1.00 94.88 359 MET A C 1
ATOM 2951 O O . MET A 1 359 ? 24.732 11.608 73.979 1.00 94.88 359 MET A O 1
ATOM 2955 N N . ARG A 1 360 ? 24.452 12.486 71.933 1.00 96.12 360 ARG A N 1
ATOM 2956 C CA . ARG A 1 360 ? 25.131 13.757 72.253 1.00 96.12 360 ARG A CA 1
ATOM 2957 C C . ARG A 1 360 ? 24.464 14.511 73.402 1.00 96.12 360 ARG A C 1
ATOM 2959 O O . ARG A 1 360 ? 25.155 14.889 74.339 1.00 96.12 360 ARG A O 1
ATOM 2966 N N . MET A 1 361 ? 23.137 14.651 73.387 1.00 94.19 361 MET A N 1
ATOM 2967 C CA . MET A 1 361 ? 22.414 15.301 74.491 1.00 94.19 361 MET A CA 1
ATOM 2968 C C . MET A 1 361 ? 22.580 14.548 75.820 1.00 94.19 361 MET A C 1
ATOM 2970 O O . MET A 1 361 ? 22.692 15.173 76.870 1.00 94.19 361 MET A O 1
ATOM 2974 N N . GLN A 1 362 ? 22.625 13.211 75.796 1.00 95.44 362 GLN A N 1
ATOM 2975 C CA . GLN A 1 362 ? 22.900 12.416 76.998 1.00 95.44 362 GLN A CA 1
ATOM 2976 C C . GLN A 1 362 ? 24.326 12.631 77.513 1.00 95.44 362 GLN A C 1
ATOM 2978 O O . GLN A 1 362 ? 24.523 12.748 78.720 1.00 95.44 362 GLN A O 1
ATOM 2983 N N . ILE A 1 363 ? 25.313 12.717 76.617 1.00 95.06 363 ILE A N 1
ATOM 2984 C CA . ILE A 1 363 ? 26.696 13.044 76.981 1.00 95.06 363 ILE A CA 1
ATOM 2985 C C . ILE A 1 363 ? 26.758 14.437 77.614 1.00 95.06 363 ILE A C 1
ATOM 2987 O O . ILE A 1 363 ? 27.355 14.588 78.675 1.00 95.06 363 ILE A O 1
ATOM 2991 N N . GLU A 1 364 ? 26.117 15.437 77.009 1.00 94.31 364 GLU A N 1
ATOM 2992 C CA . GLU A 1 364 ? 26.066 16.808 77.531 1.00 94.31 364 GLU A CA 1
ATOM 2993 C C . GLU A 1 364 ? 25.405 16.875 78.917 1.00 94.31 364 GLU A C 1
ATOM 2995 O O . GLU A 1 364 ? 25.942 17.522 79.817 1.00 94.31 364 GLU A O 1
ATOM 3000 N N . ASP A 1 365 ? 24.289 16.166 79.122 1.00 94.62 365 ASP A N 1
ATOM 3001 C CA . ASP A 1 365 ? 23.606 16.062 80.420 1.00 94.62 365 ASP A CA 1
ATOM 3002 C C . ASP A 1 365 ? 24.499 15.396 81.479 1.00 94.62 365 ASP A C 1
ATOM 3004 O O . ASP A 1 365 ? 24.616 15.891 82.601 1.00 94.62 365 ASP A O 1
ATOM 3008 N N . LEU A 1 366 ? 25.193 14.308 81.130 1.00 92.38 366 LEU A N 1
ATOM 3009 C CA . LEU A 1 366 ? 26.140 13.647 82.033 1.00 92.38 366 LEU A CA 1
ATOM 3010 C C . LEU A 1 366 ? 27.345 14.536 82.359 1.00 92.38 366 LEU A C 1
ATOM 3012 O O . LEU A 1 366 ? 27.758 14.605 83.516 1.00 92.38 366 LEU A O 1
ATOM 3016 N N . GLN A 1 367 ? 27.887 15.252 81.374 1.00 92.88 367 GLN A N 1
ATOM 3017 C CA . GLN A 1 367 ? 28.958 16.222 81.590 1.00 92.88 367 GLN A CA 1
ATOM 3018 C C . GLN A 1 367 ? 28.496 17.377 82.481 1.00 92.88 367 GLN A C 1
ATOM 3020 O O . GLN A 1 367 ? 29.252 17.810 83.350 1.00 92.88 367 GLN A O 1
ATOM 3025 N N . GLN A 1 368 ? 27.265 17.865 82.303 1.00 91.31 368 GLN A N 1
ATOM 3026 C CA . GLN A 1 368 ? 26.698 18.898 83.165 1.00 91.31 368 GLN A CA 1
ATOM 3027 C C . GLN A 1 368 ? 26.536 18.382 84.592 1.00 91.31 368 GLN A C 1
ATOM 3029 O O . GLN A 1 368 ? 27.014 19.030 85.513 1.00 91.31 368 GLN A O 1
ATOM 3034 N N . LYS A 1 369 ? 25.985 17.178 84.779 1.00 88.81 369 LYS A N 1
ATOM 3035 C CA . LYS A 1 369 ? 25.896 16.535 86.098 1.00 88.81 369 LYS A CA 1
ATOM 3036 C C . LYS A 1 369 ? 27.265 16.366 86.752 1.00 88.81 369 LYS A C 1
ATOM 3038 O O . LYS A 1 369 ? 27.396 16.602 87.948 1.00 88.81 369 LYS A O 1
ATOM 3043 N N . ALA A 1 370 ? 28.295 15.994 85.992 1.00 90.00 370 ALA A N 1
ATOM 3044 C CA . ALA A 1 370 ? 29.659 15.903 86.508 1.00 90.00 370 ALA A CA 1
ATOM 3045 C C . ALA A 1 370 ? 30.196 17.277 86.951 1.00 90.00 370 ALA A C 1
ATOM 3047 O O . ALA A 1 370 ? 30.740 17.394 88.049 1.00 90.00 370 ALA A O 1
ATOM 3048 N N . ARG A 1 371 ? 29.991 18.332 86.145 1.00 88.12 371 ARG 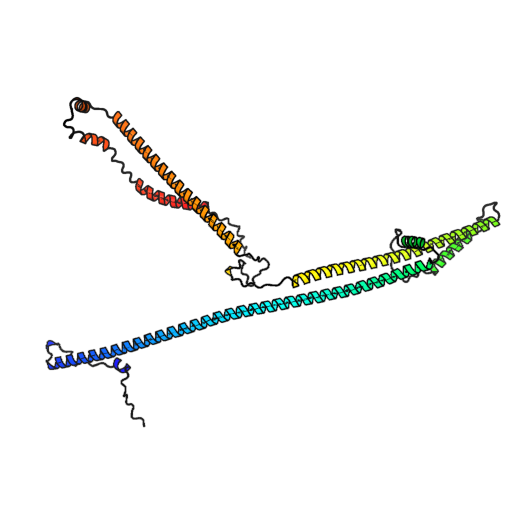A N 1
ATOM 3049 C CA . ARG A 1 371 ? 30.339 19.718 86.512 1.00 88.12 371 ARG A CA 1
ATOM 3050 C C . ARG A 1 371 ? 29.575 20.195 87.744 1.00 88.12 371 ARG A C 1
ATOM 3052 O O . ARG A 1 371 ? 30.165 20.828 88.615 1.00 88.12 371 ARG A O 1
ATOM 3059 N N . ASP A 1 372 ? 28.295 19.864 87.847 1.00 84.25 372 ASP A N 1
ATOM 3060 C CA . ASP A 1 372 ? 27.468 20.178 89.007 1.00 84.25 372 ASP A CA 1
ATOM 3061 C C . ASP A 1 372 ? 28.034 19.487 90.253 1.00 84.25 372 ASP A C 1
ATOM 3063 O O . ASP A 1 372 ? 28.243 20.145 91.263 1.00 84.25 372 ASP A O 1
ATOM 3067 N N . ILE A 1 373 ? 28.394 18.199 90.177 1.00 82.56 373 ILE A N 1
ATOM 3068 C CA . ILE A 1 373 ? 29.007 17.468 91.299 1.00 82.56 373 ILE A CA 1
ATOM 3069 C C . ILE A 1 373 ? 30.330 18.104 91.739 1.00 82.56 373 ILE A C 1
ATOM 3071 O O . ILE A 1 373 ? 30.557 18.259 92.936 1.00 82.56 373 ILE A O 1
ATOM 3075 N N . VAL A 1 374 ? 31.194 18.489 90.796 1.00 79.75 374 VAL A N 1
ATOM 3076 C CA . VAL A 1 374 ? 32.477 19.141 91.114 1.00 79.75 374 VAL A CA 1
ATOM 3077 C C . VAL A 1 374 ? 32.265 20.544 91.692 1.00 79.75 374 VAL A C 1
ATOM 3079 O O . VAL A 1 374 ? 32.972 20.942 92.615 1.00 79.75 374 VAL A O 1
ATOM 3082 N N . SER A 1 375 ? 31.286 21.295 91.182 1.00 78.94 375 SER A N 1
ATOM 3083 C CA . SER A 1 375 ? 30.970 22.651 91.655 1.00 78.94 375 SER A CA 1
ATOM 3084 C C . SER A 1 375 ? 30.139 22.683 92.942 1.00 78.94 375 SER A C 1
ATOM 3086 O O . SER A 1 375 ? 29.981 23.751 93.539 1.00 78.94 375 SER A O 1
ATOM 3088 N N . LEU A 1 376 ? 29.639 21.535 93.419 1.00 74.50 376 LEU A N 1
ATOM 3089 C CA . LEU A 1 376 ? 28.998 21.424 94.726 1.00 74.50 376 LEU A CA 1
ATOM 3090 C C . LEU A 1 376 ? 30.018 21.708 95.833 1.00 74.50 376 LEU A C 1
ATOM 3092 O O . LEU A 1 376 ? 30.711 20.824 96.336 1.00 74.50 376 LEU A O 1
ATOM 3096 N N . ILE A 1 377 ? 30.039 22.956 96.293 1.00 68.19 377 ILE A N 1
ATOM 3097 C CA . ILE A 1 377 ? 30.737 23.337 97.516 1.00 68.19 377 ILE A CA 1
ATOM 3098 C C . ILE A 1 377 ? 30.046 22.627 98.685 1.00 68.19 377 ILE A C 1
ATOM 3100 O O . ILE A 1 377 ? 28.890 22.905 99.029 1.00 68.19 377 ILE A O 1
ATOM 3104 N N . ILE A 1 378 ? 30.750 21.681 99.305 1.00 63.56 378 ILE A N 1
ATOM 3105 C CA . ILE A 1 378 ? 30.265 21.002 100.504 1.00 63.56 378 ILE A CA 1
ATOM 3106 C C . ILE A 1 378 ? 30.384 21.991 101.670 1.00 63.56 378 ILE A C 1
ATOM 3108 O O . ILE A 1 378 ? 31.472 22.214 102.198 1.00 63.56 378 ILE A O 1
ATOM 3112 N N . SER A 1 379 ? 29.268 22.608 102.069 1.00 66.81 379 SER A N 1
ATOM 3113 C CA . SER A 1 379 ? 29.226 23.462 103.262 1.00 66.81 379 SER A CA 1
ATOM 3114 C C . SER A 1 379 ? 29.610 22.667 104.519 1.00 66.81 379 SER A C 1
ATOM 3116 O O . SER A 1 379 ? 29.413 21.449 104.577 1.00 66.81 379 SER A O 1
ATOM 3118 N N . LYS A 1 380 ? 30.147 23.342 105.548 1.00 63.06 380 LYS A N 1
ATOM 3119 C CA . LYS A 1 380 ? 30.561 22.695 106.811 1.00 63.06 380 LYS A CA 1
ATOM 3120 C C . LYS A 1 380 ? 29.434 21.868 107.449 1.00 63.06 380 LYS A C 1
ATOM 3122 O O . LYS A 1 380 ? 29.703 20.781 107.954 1.00 63.06 380 LYS A O 1
ATOM 3127 N N . ASP A 1 381 ? 28.183 22.310 107.319 1.00 59.53 381 ASP A N 1
ATOM 3128 C CA . ASP A 1 381 ? 27.005 21.563 107.785 1.00 59.53 381 ASP A CA 1
ATOM 3129 C C . ASP A 1 381 ? 26.835 20.227 107.045 1.00 59.53 381 ASP A C 1
ATOM 3131 O O . ASP A 1 381 ? 26.549 19.200 107.656 1.00 59.53 381 ASP A O 1
ATOM 3135 N N . ARG A 1 382 ? 27.078 20.202 105.726 1.00 61.34 382 ARG A N 1
ATOM 3136 C CA . ARG A 1 382 ? 27.023 18.974 104.914 1.00 61.34 382 ARG A CA 1
ATOM 3137 C C . ARG A 1 382 ? 28.194 18.035 105.217 1.00 61.34 382 ARG A C 1
ATOM 3139 O O . ARG A 1 382 ? 27.994 16.825 105.255 1.00 61.34 382 ARG A O 1
ATOM 3146 N N . GLN A 1 383 ? 29.393 18.563 105.484 1.00 61.81 383 GLN A N 1
ATOM 3147 C CA . GLN A 1 383 ? 30.542 17.749 105.910 1.00 61.81 383 GLN A CA 1
ATOM 3148 C C . GLN A 1 383 ? 30.325 17.109 107.283 1.00 61.81 383 GLN A C 1
ATOM 3150 O O . GLN A 1 383 ? 30.712 15.959 107.479 1.00 61.81 383 GLN A O 1
ATOM 3155 N N . LEU A 1 384 ? 29.703 17.827 108.222 1.00 63.19 384 LEU A N 1
ATOM 3156 C CA . LEU A 1 384 ? 29.361 17.288 109.539 1.00 63.19 384 LEU A CA 1
ATOM 3157 C C . LEU A 1 384 ? 28.341 16.154 109.436 1.00 63.19 384 LEU A C 1
ATOM 3159 O O . LEU A 1 384 ? 28.504 15.145 110.111 1.00 63.19 384 LEU A O 1
ATOM 3163 N N . VAL A 1 385 ? 27.350 16.265 108.547 1.00 63.03 385 VAL A N 1
ATOM 3164 C CA . VAL A 1 385 ? 26.394 15.177 108.289 1.00 63.03 385 VAL A CA 1
ATOM 3165 C C . VAL A 1 385 ? 27.083 13.949 107.680 1.00 63.03 385 VAL A C 1
ATOM 3167 O O . VAL A 1 385 ? 26.856 12.841 108.149 1.00 63.03 385 VAL A O 1
ATOM 3170 N N . ILE A 1 386 ? 27.969 14.125 106.694 1.00 62.66 386 ILE A N 1
ATOM 3171 C CA . ILE A 1 386 ? 28.699 13.001 106.074 1.00 62.66 386 ILE A CA 1
ATOM 3172 C C . ILE A 1 386 ? 29.685 12.353 107.064 1.00 62.66 386 ILE A C 1
ATOM 3174 O O . ILE A 1 386 ? 29.875 11.141 107.035 1.00 62.66 386 ILE A O 1
ATOM 3178 N N . ARG A 1 387 ? 30.309 13.142 107.951 1.00 59.97 387 ARG A N 1
ATOM 3179 C CA . ARG A 1 387 ? 31.308 12.654 108.918 1.00 59.97 387 ARG A CA 1
ATOM 3180 C C . ARG A 1 387 ? 30.685 12.015 110.161 1.00 59.97 387 ARG A C 1
ATOM 3182 O O . ARG A 1 387 ? 31.228 11.038 110.662 1.00 59.97 387 ARG A O 1
ATOM 3189 N N . ASN A 1 388 ? 29.574 12.559 110.657 1.00 56.38 388 ASN A N 1
ATOM 3190 C CA . ASN A 1 388 ? 28.989 12.168 111.944 1.00 56.38 388 ASN A CA 1
ATOM 3191 C C . ASN A 1 388 ? 27.714 11.328 111.821 1.00 56.38 388 ASN A C 1
ATOM 3193 O O . ASN A 1 388 ? 27.094 11.031 112.840 1.00 56.38 388 ASN A O 1
ATOM 3197 N N . GLN A 1 389 ? 27.312 10.918 110.615 1.00 46.47 389 GLN A N 1
ATOM 3198 C CA . GLN A 1 389 ? 26.234 9.948 110.450 1.00 46.47 389 GLN A CA 1
ATOM 3199 C C . GLN A 1 389 ? 26.688 8.781 109.578 1.00 46.47 389 GLN A C 1
ATOM 3201 O O . GLN A 1 389 ? 26.603 8.799 108.353 1.00 46.47 389 GLN A O 1
ATOM 3206 N N . GLY A 1 390 ? 27.033 7.685 110.262 1.00 42.53 390 GLY A N 1
ATOM 3207 C CA . GLY A 1 390 ? 26.451 6.409 109.879 1.00 42.53 390 GLY A CA 1
ATOM 3208 C C . GLY A 1 390 ? 24.945 6.623 109.766 1.00 42.53 390 GLY A C 1
ATOM 3209 O O . GLY A 1 390 ? 24.243 6.813 110.759 1.00 42.53 390 GLY A O 1
ATOM 3210 N N . PHE A 1 391 ? 24.478 6.699 108.526 1.00 45.06 391 PHE A N 1
ATOM 3211 C CA . PHE A 1 391 ? 23.087 6.900 108.186 1.00 45.06 391 PHE A CA 1
ATOM 3212 C C . PHE A 1 391 ? 22.271 5.635 108.450 1.00 45.06 391 PHE A C 1
ATOM 3214 O O . PHE A 1 391 ? 21.835 4.948 107.536 1.00 45.06 391 PHE A O 1
ATOM 3221 N N . ALA A 1 392 ? 21.961 5.402 109.719 1.00 45.72 392 ALA A N 1
ATOM 3222 C CA . ALA A 1 392 ? 20.640 4.933 110.103 1.00 45.72 392 ALA A CA 1
ATOM 3223 C C . ALA A 1 392 ? 19.786 6.166 110.452 1.00 45.72 392 ALA A C 1
ATOM 3225 O O . ALA A 1 392 ? 19.463 6.364 111.615 1.00 45.72 392 ALA A O 1
ATOM 3226 N N . ALA A 1 393 ? 19.520 7.039 109.458 1.00 46.16 393 ALA A N 1
ATOM 3227 C CA . ALA A 1 393 ? 18.384 7.988 109.377 1.00 46.16 393 ALA A CA 1
ATOM 3228 C C . ALA A 1 393 ? 18.616 9.179 108.406 1.00 46.16 393 ALA A C 1
ATOM 3230 O O . ALA A 1 393 ? 18.491 10.337 108.797 1.00 46.16 393 ALA A O 1
ATOM 3231 N N . THR A 1 394 ? 18.843 8.945 107.104 1.00 44.28 394 THR A N 1
ATOM 3232 C CA . THR A 1 394 ? 18.492 9.946 106.068 1.00 44.28 394 THR A CA 1
ATOM 3233 C C . THR A 1 394 ? 17.263 9.481 105.330 1.00 44.28 394 THR A C 1
ATOM 3235 O O . THR A 1 394 ? 17.317 9.009 104.204 1.00 44.28 394 THR A O 1
ATOM 3238 N N . ASN A 1 395 ? 16.115 9.667 105.963 1.00 46.97 395 ASN A N 1
ATOM 3239 C CA . ASN A 1 395 ? 14.854 9.750 105.230 1.00 46.97 395 ASN A CA 1
ATOM 3240 C C . ASN A 1 395 ? 14.197 11.129 105.386 1.00 46.97 395 ASN A C 1
ATOM 3242 O O . ASN A 1 395 ? 13.024 11.307 105.070 1.00 46.97 395 ASN A O 1
ATOM 3246 N N . ARG A 1 396 ? 14.950 12.137 105.864 1.00 45.91 396 ARG A N 1
ATOM 3247 C CA . ARG A 1 396 ? 14.399 13.481 106.102 1.00 45.91 396 ARG A CA 1
ATOM 3248 C C . ARG A 1 396 ? 15.196 14.669 105.549 1.00 45.91 396 ARG A C 1
ATOM 3250 O O . ARG A 1 396 ? 14.598 15.722 105.393 1.00 45.91 396 ARG A O 1
ATOM 3257 N N . PHE A 1 397 ? 16.456 14.503 105.127 1.00 40.59 397 PHE A N 1
ATOM 3258 C CA . PHE A 1 397 ? 17.241 15.599 104.518 1.00 40.59 397 PHE A CA 1
ATOM 3259 C C . PHE A 1 397 ? 17.645 15.394 103.048 1.00 40.59 397 PHE A C 1
ATOM 3261 O O . PHE A 1 397 ? 17.931 16.372 102.364 1.00 40.59 397 PHE A O 1
ATOM 3268 N N . PHE A 1 398 ? 17.530 14.183 102.485 1.00 39.19 398 PHE A N 1
ATOM 3269 C CA . PHE A 1 398 ? 17.663 13.994 101.027 1.00 39.19 398 PHE A CA 1
ATOM 3270 C C . PHE A 1 398 ? 16.494 14.584 100.218 1.00 39.19 398 PHE A C 1
ATOM 3272 O O . PHE A 1 398 ? 16.602 14.699 99.001 1.00 39.19 398 PHE A O 1
ATOM 3279 N N . LYS A 1 399 ? 15.425 15.059 100.879 1.00 40.62 399 LYS A N 1
ATOM 3280 C CA . LYS A 1 399 ? 14.361 15.850 100.238 1.00 40.62 399 LYS A CA 1
ATOM 3281 C C . LYS A 1 399 ? 14.795 17.272 99.844 1.00 40.62 399 LYS A C 1
ATOM 3283 O O . LYS A 1 399 ? 14.098 17.890 99.049 1.00 40.62 399 LYS A O 1
ATOM 3288 N N . SER A 1 400 ? 15.927 17.798 100.334 1.00 37.38 400 SER A N 1
ATOM 3289 C CA . SER A 1 400 ? 16.415 19.130 99.922 1.00 37.38 400 SER A CA 1
ATOM 3290 C C . SER A 1 400 ? 17.501 19.087 98.840 1.00 37.38 400 SER A C 1
ATOM 3292 O O . SER A 1 400 ? 17.663 20.062 98.112 1.00 37.38 400 SER A O 1
ATOM 3294 N N . SER A 1 401 ? 18.170 17.946 98.628 1.00 35.34 401 SER A N 1
ATOM 3295 C CA . SER A 1 401 ? 19.027 17.743 97.440 1.00 35.34 401 SER A CA 1
ATOM 3296 C C . SER A 1 401 ? 18.215 17.427 96.175 1.00 35.34 401 SER A C 1
ATOM 3298 O O . SER A 1 401 ? 18.680 17.603 95.048 1.00 35.34 401 SER A O 1
ATOM 3300 N N . THR A 1 402 ? 16.935 17.089 96.353 1.00 35.97 402 THR A N 1
ATOM 3301 C CA . THR A 1 402 ? 15.922 17.152 95.294 1.00 35.97 402 THR A CA 1
ATOM 3302 C C . THR A 1 402 ? 15.775 18.569 94.719 1.00 35.97 402 THR A C 1
ATOM 3304 O O . THR A 1 402 ? 15.315 18.709 93.596 1.00 35.97 402 THR A O 1
ATOM 3307 N N . VAL A 1 403 ? 16.217 19.634 95.402 1.00 39.62 403 VAL A N 1
ATOM 3308 C CA . VAL A 1 403 ? 16.075 21.013 94.892 1.00 39.62 403 VAL A CA 1
ATOM 3309 C C . VAL A 1 403 ? 17.114 21.365 93.815 1.00 39.62 403 VAL A C 1
ATOM 3311 O O . VAL A 1 403 ? 16.824 22.196 92.959 1.00 39.62 403 VAL A O 1
ATOM 3314 N N . ILE A 1 404 ? 18.265 20.681 93.745 1.00 36.34 404 ILE A N 1
ATOM 3315 C CA . ILE A 1 404 ? 19.235 20.893 92.647 1.00 36.34 404 ILE A CA 1
ATOM 3316 C C . ILE A 1 404 ? 18.889 20.033 91.418 1.00 36.34 404 ILE A C 1
ATOM 3318 O O . ILE A 1 404 ? 19.142 20.441 90.292 1.00 36.34 404 ILE A O 1
ATOM 3322 N N . SER A 1 405 ? 18.140 18.940 91.591 1.00 33.56 405 SER A N 1
ATOM 3323 C CA . SER A 1 405 ? 17.479 18.233 90.478 1.00 33.56 405 SER A CA 1
ATOM 3324 C C . SER A 1 405 ? 16.095 18.802 90.104 1.00 33.56 405 SER A C 1
ATOM 3326 O O . SER A 1 405 ? 15.481 18.340 89.144 1.00 33.56 405 SER A O 1
ATOM 3328 N N . PHE A 1 406 ? 15.610 19.847 90.792 1.00 33.25 406 PHE A N 1
ATOM 3329 C CA . PHE A 1 406 ? 14.361 20.558 90.461 1.00 33.25 406 PHE A CA 1
ATOM 3330 C C . PHE A 1 406 ? 14.548 22.004 89.969 1.00 33.25 406 PHE A C 1
ATOM 3332 O O . PHE A 1 406 ? 13.554 22.670 89.684 1.00 33.25 406 PHE A O 1
ATOM 3339 N N . LYS A 1 407 ? 15.784 22.484 89.763 1.00 34.38 407 LYS A N 1
ATOM 3340 C CA . LYS A 1 407 ? 16.047 23.743 89.031 1.00 34.38 407 LYS A CA 1
ATOM 3341 C C . LYS A 1 407 ? 16.363 23.538 87.537 1.00 34.38 407 LYS A C 1
ATOM 3343 O O . LYS A 1 407 ? 16.721 24.489 86.858 1.00 34.38 407 LYS A O 1
ATOM 3348 N N . VAL A 1 408 ? 16.131 22.333 87.003 1.00 35.38 408 VAL A N 1
ATOM 3349 C CA . VAL A 1 408 ? 15.986 22.057 85.553 1.00 35.38 408 VAL A CA 1
ATOM 3350 C C . VAL A 1 408 ? 14.604 21.434 85.279 1.00 35.38 408 VAL A C 1
ATOM 3352 O O . VAL A 1 408 ? 14.423 20.514 84.494 1.00 35.38 408 VAL A O 1
ATOM 3355 N N . LYS A 1 409 ? 13.573 21.940 85.963 1.00 35.91 409 LYS A N 1
ATOM 3356 C CA . LYS A 1 409 ? 12.164 21.812 85.557 1.00 35.91 409 LYS A CA 1
ATOM 3357 C C . LYS A 1 409 ? 11.635 23.205 85.242 1.00 35.91 409 LYS A C 1
ATOM 3359 O O . LYS A 1 409 ? 10.7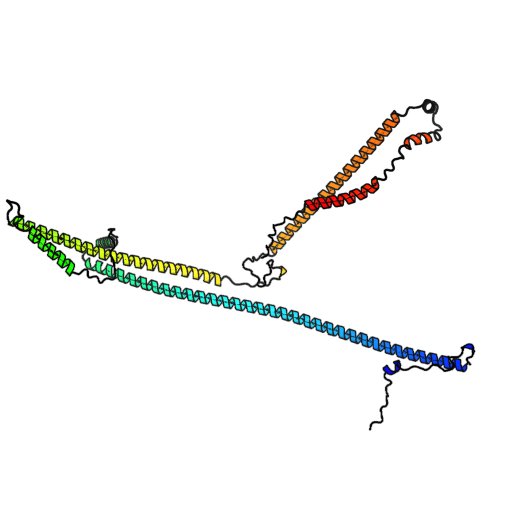82 23.751 85.927 1.00 35.91 409 LYS A O 1
ATOM 3364 N N . GLY A 1 410 ? 12.232 23.793 84.214 1.00 31.89 410 GLY A N 1
ATOM 3365 C CA . GLY A 1 410 ? 11.918 25.127 83.712 1.00 31.89 410 GLY A CA 1
ATOM 3366 C C . GLY A 1 410 ? 12.185 25.271 82.219 1.00 31.89 410 GLY A C 1
ATOM 3367 O O . GLY A 1 410 ? 12.371 26.378 81.753 1.00 31.89 410 GLY A O 1
ATOM 3368 N N . LEU A 1 411 ? 12.217 24.166 81.471 1.00 32.38 411 LEU A N 1
ATOM 3369 C CA . LEU A 1 411 ? 12.111 24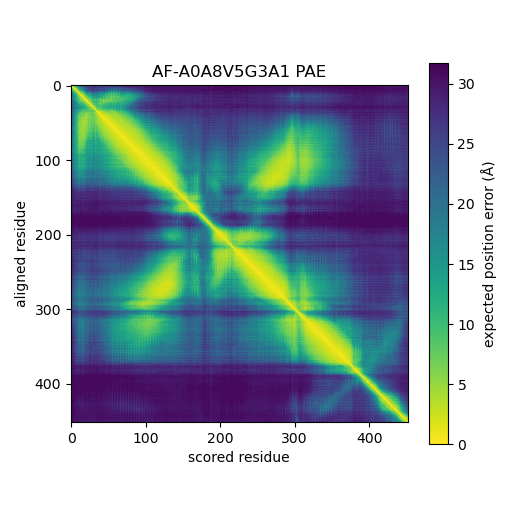.165 80.014 1.00 32.38 411 LEU A CA 1
ATOM 3370 C C . LEU A 1 411 ? 11.172 23.022 79.621 1.00 32.38 411 LEU A C 1
ATOM 3372 O O . LEU A 1 411 ? 11.568 21.999 79.072 1.00 32.38 411 LEU A O 1
ATOM 3376 N N . LYS A 1 412 ? 9.873 23.210 79.889 1.00 33.16 412 LYS A N 1
ATOM 3377 C CA . LYS A 1 412 ? 8.903 22.792 78.876 1.00 33.16 412 LYS A CA 1
ATOM 3378 C C . LYS A 1 412 ? 9.273 23.624 77.653 1.00 33.16 412 LYS A C 1
ATOM 3380 O O . LYS A 1 412 ? 8.938 24.798 77.631 1.00 33.16 412 LYS A O 1
ATOM 3385 N N . CYS A 1 413 ? 10.008 23.064 76.697 1.00 30.55 413 CYS A N 1
ATOM 3386 C CA . CYS A 1 413 ? 10.029 23.597 75.342 1.00 30.55 413 CYS A CA 1
ATOM 3387 C C . CYS A 1 413 ? 8.738 23.112 74.674 1.00 30.55 413 CYS A C 1
ATOM 3389 O O . CYS A 1 413 ? 8.669 21.941 74.296 1.00 30.55 413 CYS A O 1
ATOM 3391 N N . PRO A 1 414 ? 7.711 23.962 74.495 1.00 36.38 414 PRO A N 1
ATOM 3392 C CA . PRO A 1 414 ? 6.505 23.592 73.760 1.00 36.38 414 PRO A CA 1
ATOM 3393 C C . PRO A 1 414 ? 6.785 23.481 72.247 1.00 36.38 414 PRO A C 1
ATOM 3395 O O . PRO A 1 414 ? 5.907 23.112 71.474 1.00 36.38 414 PRO A O 1
ATOM 3398 N N . HIS A 1 415 ? 8.017 23.762 71.802 1.00 35.59 415 HIS A N 1
ATOM 3399 C CA . HIS A 1 415 ? 8.374 23.819 70.386 1.00 35.59 415 HIS A CA 1
ATOM 3400 C C . HIS A 1 415 ? 8.623 22.473 69.696 1.00 35.59 415 HIS A C 1
ATOM 3402 O O . HIS A 1 415 ? 8.630 22.438 68.470 1.00 35.59 415 HIS A O 1
ATOM 3408 N N . LEU A 1 416 ? 8.759 21.355 70.416 1.00 36.00 416 LEU A N 1
ATOM 3409 C CA . LEU A 1 416 ? 9.103 20.067 69.788 1.00 36.00 416 LEU A CA 1
ATOM 3410 C C . LEU A 1 416 ? 7.912 19.290 69.202 1.00 36.00 416 LEU A C 1
ATOM 3412 O O . LEU A 1 416 ? 8.124 18.395 68.388 1.00 36.00 416 LEU A O 1
ATOM 3416 N N . VAL A 1 417 ? 6.671 19.647 69.546 1.00 38.12 417 VAL A N 1
ATOM 3417 C CA . VAL A 1 417 ? 5.476 19.020 68.943 1.00 38.12 417 VAL A CA 1
ATOM 3418 C C . VAL A 1 417 ? 4.961 19.841 67.755 1.00 38.12 417 VAL A C 1
ATOM 3420 O O . VAL A 1 417 ? 4.592 19.269 66.734 1.00 38.12 417 VAL A O 1
ATOM 3423 N N . SER A 1 418 ? 5.051 21.175 67.813 1.00 36.78 418 SER A N 1
ATOM 3424 C CA . SER A 1 418 ? 4.686 22.044 66.682 1.00 36.78 418 SER A CA 1
ATOM 3425 C C . SER A 1 418 ? 5.702 21.979 65.528 1.00 36.78 418 SER A C 1
ATOM 3427 O O . SER A 1 418 ? 5.294 21.965 64.370 1.00 36.78 418 SER A O 1
ATOM 3429 N N . HIS A 1 419 ? 7.009 21.830 65.802 1.00 37.09 419 HIS A N 1
ATOM 3430 C CA . HIS A 1 419 ? 8.003 21.623 64.737 1.00 37.09 419 HIS A CA 1
ATOM 3431 C C . HIS A 1 419 ? 7.875 20.270 64.036 1.00 37.09 419 HIS A C 1
ATOM 3433 O O . HIS A 1 419 ? 8.247 20.174 62.875 1.00 37.09 419 HIS A O 1
ATOM 3439 N N . ARG A 1 420 ? 7.318 19.235 64.676 1.00 38.62 420 ARG A N 1
ATOM 3440 C CA . ARG A 1 420 ? 7.104 17.949 63.998 1.00 38.62 420 ARG A CA 1
ATOM 3441 C C . ARG A 1 420 ? 6.059 18.082 62.886 1.00 38.62 420 ARG A C 1
ATOM 3443 O O . ARG A 1 420 ? 6.294 17.592 61.793 1.00 38.62 420 ARG A O 1
ATOM 3450 N N . ASN A 1 421 ? 4.981 18.831 63.126 1.00 36.50 421 ASN A N 1
ATOM 3451 C CA . ASN A 1 421 ? 3.940 19.055 62.119 1.00 36.50 421 ASN A CA 1
ATOM 3452 C C . ASN A 1 421 ? 4.329 20.133 61.090 1.00 36.50 421 ASN A C 1
ATOM 3454 O O . ASN A 1 421 ? 4.076 19.936 59.906 1.00 36.50 421 ASN A O 1
ATOM 3458 N N . ASN A 1 422 ? 5.016 21.209 61.500 1.00 37.62 422 ASN A N 1
ATOM 3459 C CA . ASN A 1 422 ? 5.465 22.255 60.569 1.00 37.62 422 ASN A CA 1
ATOM 3460 C C . ASN A 1 422 ? 6.657 21.834 59.694 1.00 37.62 422 ASN A C 1
ATOM 3462 O O . ASN A 1 422 ? 6.784 22.329 58.581 1.00 37.62 422 ASN A O 1
ATOM 3466 N N . ILE A 1 423 ? 7.531 20.927 60.152 1.00 42.03 423 ILE A N 1
ATOM 3467 C CA . ILE A 1 423 ? 8.622 20.396 59.314 1.00 42.03 423 ILE A CA 1
ATOM 3468 C C . ILE A 1 423 ? 8.066 19.389 58.305 1.00 42.03 423 ILE A C 1
ATOM 3470 O O . ILE A 1 423 ? 8.480 19.425 57.154 1.00 42.03 423 ILE A O 1
ATOM 3474 N N . ILE A 1 424 ? 7.082 18.564 58.679 1.00 43.31 424 ILE A N 1
ATOM 3475 C CA . ILE A 1 424 ? 6.421 17.650 57.735 1.00 43.31 424 ILE A CA 1
ATOM 3476 C C . ILE A 1 424 ? 5.627 18.439 56.673 1.00 43.31 424 ILE A C 1
ATOM 3478 O O . ILE A 1 424 ? 5.706 18.101 55.494 1.00 43.31 424 ILE A O 1
ATOM 3482 N N . SER A 1 425 ? 4.942 19.534 57.040 1.00 41.03 425 SER A N 1
ATOM 3483 C CA . SER A 1 425 ? 4.195 20.360 56.073 1.00 41.03 425 SER A CA 1
ATOM 3484 C C . SER A 1 425 ? 5.091 21.247 55.195 1.00 41.03 425 SER A C 1
ATOM 3486 O O . SER A 1 425 ? 4.837 21.367 53.998 1.00 41.03 425 SER A O 1
ATOM 3488 N N . ALA A 1 426 ? 6.163 21.832 55.749 1.00 39.69 426 ALA A N 1
ATOM 3489 C CA . ALA A 1 426 ? 7.118 22.653 54.995 1.00 39.69 426 ALA A CA 1
ATOM 3490 C C . ALA A 1 426 ? 8.087 21.817 54.134 1.00 39.69 426 ALA A C 1
ATOM 3492 O O . ALA A 1 426 ? 8.608 22.309 53.134 1.00 39.69 426 ALA A O 1
ATOM 3493 N N . GLN A 1 427 ? 8.340 20.550 54.494 1.00 42.03 427 GLN A N 1
ATOM 3494 C CA . GLN A 1 427 ? 9.101 19.619 53.653 1.00 42.03 427 GLN A CA 1
ATOM 3495 C C . GLN A 1 427 ? 8.237 18.987 52.564 1.00 42.03 427 GLN A C 1
ATOM 3497 O O . GLN A 1 427 ? 8.765 18.767 51.482 1.00 42.03 427 GLN A O 1
ATOM 3502 N N . GLY A 1 428 ? 6.928 18.797 52.774 1.00 41.97 428 GLY A N 1
ATOM 3503 C CA . GLY A 1 428 ? 6.001 18.440 51.691 1.00 41.97 428 GLY A CA 1
ATOM 3504 C C . GLY A 1 428 ? 6.037 19.453 50.538 1.00 41.97 428 GLY A C 1
ATOM 3505 O O . GLY A 1 428 ? 6.186 19.069 49.385 1.00 41.97 428 GLY A O 1
ATOM 3506 N N . THR A 1 429 ? 6.061 20.752 50.857 1.00 43.16 429 THR A N 1
ATOM 3507 C CA . THR A 1 429 ? 6.137 21.847 49.867 1.00 43.16 429 THR A CA 1
ATOM 3508 C C . THR A 1 429 ? 7.530 22.028 49.247 1.00 43.16 429 THR A C 1
ATOM 3510 O O . THR A 1 429 ? 7.639 22.390 48.078 1.00 43.16 429 THR A O 1
ATOM 3513 N N . LYS A 1 430 ? 8.622 21.755 49.981 1.00 39.94 430 LYS A N 1
ATOM 3514 C CA . LYS A 1 430 ? 9.993 21.774 49.419 1.00 39.94 430 LYS A CA 1
ATOM 3515 C C . LYS A 1 430 ? 10.298 20.564 48.535 1.00 39.94 430 LYS A C 1
ATOM 3517 O O . LYS A 1 430 ? 11.046 20.700 47.571 1.00 39.94 430 LYS A O 1
ATOM 3522 N N . ILE A 1 431 ? 9.721 19.408 48.856 1.00 43.09 431 ILE A N 1
ATOM 3523 C CA . ILE A 1 431 ? 9.759 18.213 48.012 1.00 43.09 431 ILE A CA 1
ATOM 3524 C C . ILE A 1 431 ? 8.934 18.492 46.748 1.00 43.09 431 ILE A C 1
ATOM 3526 O O . ILE A 1 431 ? 9.475 18.365 45.663 1.00 43.09 431 ILE A O 1
ATOM 3530 N N . GLU A 1 432 ? 7.718 19.038 46.832 1.00 40.59 432 GLU A N 1
ATOM 3531 C CA . GLU A 1 432 ? 6.973 19.447 45.626 1.00 40.59 432 GLU A CA 1
ATOM 3532 C C . GLU A 1 432 ? 7.726 20.468 44.753 1.00 40.59 432 GLU A C 1
ATOM 3534 O O . GLU A 1 432 ? 7.786 20.295 43.538 1.00 40.59 432 GLU A O 1
ATOM 3539 N N . HIS A 1 433 ? 8.376 21.485 45.333 1.00 40.53 433 HIS A N 1
ATOM 3540 C CA . HIS A 1 433 ? 9.153 22.464 44.558 1.00 40.53 433 HIS A CA 1
ATOM 3541 C C . HIS A 1 433 ? 10.437 21.895 43.933 1.00 40.53 433 HIS A C 1
ATOM 3543 O O . HIS A 1 433 ? 10.778 22.291 42.822 1.00 40.53 433 HIS A O 1
ATOM 3549 N N . SER A 1 434 ? 11.124 20.962 44.604 1.00 39.84 434 SER A N 1
ATOM 3550 C CA . SER A 1 434 ? 12.309 20.283 44.058 1.00 39.84 434 SER A CA 1
ATOM 3551 C C . SER A 1 434 ? 11.954 19.256 42.978 1.00 39.84 434 SER A C 1
ATOM 3553 O O . SER A 1 434 ? 12.775 18.994 42.101 1.00 39.84 434 SER A O 1
ATOM 3555 N N . TYR A 1 435 ? 10.754 18.674 43.035 1.00 43.84 435 TYR A N 1
ATOM 3556 C CA . TYR A 1 435 ? 10.243 17.773 42.003 1.00 43.84 435 TYR A CA 1
ATOM 3557 C C . TYR A 1 435 ? 9.695 18.562 40.804 1.00 43.84 435 TYR A C 1
ATOM 3559 O O . TYR A 1 435 ? 9.931 18.152 39.675 1.00 43.84 435 TYR A O 1
ATOM 3567 N N . ARG A 1 436 ? 9.100 19.750 41.013 1.00 38.12 436 ARG A N 1
ATOM 3568 C CA . ARG A 1 436 ? 8.671 20.658 39.929 1.00 38.12 436 ARG A CA 1
ATOM 3569 C C . ARG A 1 436 ? 9.840 21.235 39.120 1.00 38.12 436 ARG A C 1
ATOM 3571 O O . ARG A 1 436 ? 9.663 21.515 37.945 1.00 38.12 436 ARG A O 1
ATOM 3578 N N . SER A 1 437 ? 11.026 21.372 39.721 1.00 38.69 437 SER A N 1
ATOM 3579 C CA . SER A 1 437 ? 12.267 21.763 39.026 1.00 38.69 437 SER A CA 1
ATOM 3580 C C . SER A 1 437 ? 13.002 20.603 38.337 1.00 38.69 437 SER A C 1
ATOM 3582 O O . SER A 1 437 ? 13.946 20.845 37.598 1.00 38.69 437 SER A O 1
ATOM 3584 N N . LEU A 1 438 ? 12.605 19.349 38.591 1.00 39.00 438 LEU A N 1
ATOM 3585 C CA . LEU A 1 438 ? 13.129 18.151 37.909 1.00 39.00 438 LEU A CA 1
ATOM 3586 C C . LEU A 1 438 ? 12.146 17.587 36.870 1.00 39.00 438 LEU A C 1
ATOM 3588 O O . LEU A 1 438 ? 12.467 16.637 36.162 1.00 39.00 438 LEU A O 1
ATOM 3592 N N . THR A 1 439 ? 10.964 18.192 36.764 1.00 39.69 439 THR A N 1
ATOM 3593 C CA . THR A 1 439 ? 9.990 17.991 35.694 1.00 39.69 439 THR A CA 1
ATOM 3594 C C . THR A 1 439 ? 9.795 19.311 34.949 1.00 39.69 439 THR A C 1
ATOM 3596 O O . THR A 1 439 ? 8.704 19.881 34.957 1.00 39.69 439 THR A O 1
ATOM 3599 N N . GLU A 1 440 ? 10.855 19.835 34.335 1.00 33.31 440 GLU A N 1
ATOM 3600 C CA . GLU A 1 440 ? 10.660 20.662 33.143 1.00 33.31 440 GLU A CA 1
ATOM 3601 C C . GLU A 1 440 ? 10.271 19.705 32.007 1.00 33.31 440 GLU A C 1
ATOM 3603 O O . GLU A 1 440 ? 11.022 18.768 31.722 1.00 33.31 440 GLU A O 1
ATOM 3608 N N . PRO A 1 441 ? 9.094 19.858 31.379 1.00 36.38 441 PRO A N 1
ATOM 3609 C CA . PRO A 1 441 ? 8.849 19.189 30.117 1.00 36.38 441 PRO A CA 1
ATOM 3610 C C . PRO A 1 441 ? 9.807 19.791 29.087 1.00 36.38 441 PRO A C 1
ATOM 3612 O O . PRO A 1 441 ? 9.947 21.011 29.009 1.00 36.38 441 PRO A O 1
ATOM 3615 N N . CYS A 1 442 ? 10.453 18.948 28.281 1.00 32.97 442 CYS A N 1
ATOM 3616 C CA . CYS A 1 442 ? 11.014 19.387 27.011 1.00 32.97 442 CYS A CA 1
ATOM 3617 C C . CYS A 1 442 ? 9.868 19.961 26.166 1.00 32.97 442 CYS A C 1
ATOM 3619 O O . CYS A 1 442 ? 9.165 19.230 25.472 1.00 32.97 442 CYS A O 1
ATOM 3621 N N . SER A 1 443 ? 9.656 21.269 26.257 1.00 33.50 443 SER A N 1
ATOM 3622 C CA . SER A 1 443 ? 8.883 22.038 25.298 1.00 33.50 443 SER A CA 1
ATOM 3623 C C . SER A 1 443 ? 9.665 22.044 23.987 1.00 33.50 443 SER A C 1
ATOM 3625 O O . SER A 1 443 ? 10.669 22.739 23.840 1.00 33.50 443 SER A O 1
ATOM 3627 N N . LEU A 1 444 ? 9.199 21.245 23.029 1.00 37.81 444 LEU A N 1
ATOM 3628 C CA . LEU A 1 444 ? 9.416 21.531 21.615 1.00 37.81 444 LEU A CA 1
ATOM 3629 C C . LEU A 1 444 ? 8.834 22.926 21.316 1.00 37.81 444 LEU A C 1
ATOM 3631 O O . LEU A 1 444 ? 7.795 23.279 21.885 1.00 37.81 444 LEU A O 1
ATOM 3635 N N . PRO A 1 445 ? 9.484 23.745 20.474 1.00 33.09 445 PRO A N 1
ATOM 3636 C CA . PRO A 1 445 ? 9.003 25.083 20.179 1.00 33.09 445 PRO A CA 1
ATOM 3637 C C . PRO A 1 445 ? 7.691 24.998 19.393 1.00 33.09 445 PRO A C 1
ATOM 3639 O O . PRO A 1 445 ? 7.657 24.540 18.253 1.00 33.09 445 PRO A O 1
ATOM 3642 N N . PHE A 1 446 ? 6.617 25.458 20.028 1.00 28.67 446 PHE A N 1
ATOM 3643 C CA . PHE A 1 446 ? 5.374 25.829 19.371 1.00 28.67 446 PHE A CA 1
ATOM 3644 C C . PHE A 1 446 ? 5.660 27.102 18.563 1.00 28.67 446 PHE A C 1
ATOM 3646 O O . PHE A 1 446 ? 6.054 28.124 19.126 1.00 28.67 446 PHE A O 1
ATOM 3653 N N . VAL A 1 447 ? 5.549 27.013 17.241 1.00 35.16 447 VAL A N 1
ATOM 3654 C CA . VAL A 1 447 ? 5.554 28.174 16.349 1.00 35.16 447 VAL A CA 1
ATOM 3655 C C . VAL A 1 447 ? 4.131 28.722 16.350 1.00 35.16 447 VAL A C 1
ATOM 3657 O O . VAL A 1 447 ? 3.205 28.020 15.951 1.00 35.16 447 VAL A O 1
ATOM 3660 N N . ASP A 1 448 ? 3.956 29.948 16.839 1.00 32.28 448 ASP A N 1
ATOM 3661 C CA . ASP A 1 448 ? 2.673 30.647 16.774 1.00 32.28 448 ASP A CA 1
ATOM 3662 C C . ASP A 1 448 ? 2.263 30.891 15.309 1.00 32.28 448 ASP A C 1
ATOM 3664 O O . ASP A 1 448 ? 3.095 31.322 14.501 1.00 32.28 448 ASP A O 1
ATOM 3668 N N . PRO A 1 449 ? 0.980 30.692 14.958 1.00 36.97 449 PRO A N 1
ATOM 3669 C CA . PRO A 1 449 ? 0.434 31.185 13.710 1.00 36.97 449 PRO A CA 1
ATOM 3670 C C . PRO A 1 449 ? 0.246 32.698 13.837 1.00 36.97 449 PRO A C 1
ATOM 3672 O O . PRO A 1 449 ? -0.561 33.196 14.626 1.00 36.97 449 PRO A O 1
ATOM 3675 N N . VAL A 1 450 ? 1.020 33.438 13.049 1.00 36.72 450 VAL A N 1
ATOM 3676 C CA . VAL A 1 450 ? 0.762 34.852 12.790 1.00 36.72 450 VAL A CA 1
ATOM 3677 C C . VAL A 1 450 ? -0.596 34.956 12.107 1.00 36.72 450 VAL A C 1
ATOM 3679 O O . VAL A 1 450 ? -0.851 34.301 11.100 1.00 36.72 450 VAL A O 1
ATOM 3682 N N . ALA A 1 451 ? -1.459 35.776 12.696 1.00 38.38 451 ALA A N 1
ATOM 3683 C CA . ALA A 1 451 ? -2.676 36.251 12.075 1.00 38.38 451 ALA A CA 1
ATOM 3684 C C . ALA A 1 451 ? -2.344 37.043 10.801 1.00 38.38 451 ALA A C 1
ATOM 3686 O O . ALA A 1 451 ? -1.707 38.092 10.894 1.00 38.38 451 ALA A O 1
ATOM 3687 N N . GLU A 1 452 ? -2.823 36.549 9.661 1.00 35.72 452 GLU A N 1
ATOM 3688 C CA . GLU A 1 452 ? -3.325 37.321 8.516 1.00 35.72 452 GLU A CA 1
ATOM 3689 C C . GLU A 1 452 ? -4.407 36.517 7.788 1.00 35.72 452 GLU A C 1
ATOM 3691 O O . GLU A 1 452 ? -4.168 35.318 7.510 1.00 35.72 452 GLU A O 1
#

Radius of gyration: 67.25 Å; Cα contacts (8 Å, |Δi|>4): 55; chains: 1; bounding box: 158×49×195 Å

Solvent-accessible surface area (backbone atoms only — not comparable to full-atom values): 27070 Å² total; per-residue (Å²): 143,88,85,74,90,69,79,80,65,82,52,76,74,53,55,69,73,61,77,84,80,78,65,84,65,74,86,52,67,79,91,74,59,50,77,65,56,54,48,52,49,53,54,48,52,51,51,53,51,51,50,50,52,52,36,48,54,49,51,51,52,50,52,52,51,47,53,51,48,52,51,51,51,52,52,52,49,52,52,49,53,52,51,52,51,57,48,51,55,50,49,55,54,48,51,53,52,50,53,51,52,51,50,51,50,52,53,51,52,50,53,50,51,50,52,51,52,52,49,53,51,52,51,51,51,52,54,50,46,55,51,50,53,50,50,49,52,56,51,47,55,58,50,50,52,54,53,52,52,52,52,60,78,50,63,90,52,62,69,75,60,49,54,54,51,49,50,55,66,71,51,83,81,90,71,94,73,82,89,80,87,70,94,80,60,76,93,60,84,42,76,62,58,56,50,50,53,51,52,53,50,52,51,57,46,57,65,66,62,36,77,88,71,58,66,95,86,68,57,70,73,58,51,55,52,48,48,49,54,51,48,53,50,50,54,49,52,52,49,50,50,49,53,51,51,53,48,51,55,52,44,56,51,50,50,54,54,50,54,55,48,52,53,52,50,52,52,48,51,53,53,52,52,52,52,51,52,51,51,53,52,52,50,47,58,73,68,57,74,90,78,88,79,92,74,58,74,93,75,54,95,66,79,86,49,101,68,73,80,63,88,87,64,76,93,73,64,65,67,59,56,54,49,52,52,50,52,52,49,53,53,50,50,52,52,50,51,52,51,51,52,50,54,53,50,51,51,52,51,55,50,52,53,49,51,53,51,51,52,50,53,52,51,52,51,50,52,48,52,50,50,50,60,72,67,53,76,76,47,71,70,57,49,48,48,68,72,75,40,84,72,87,75,72,86,75,62,65,74,62,62,47,52,73,73,51,74,76,75,78,70,86,66,77,59,70,66,56,48,56,56,52,49,54,56,54,45,54,54,52,49,51,54,58,49,54,70,72,56,69,75,88,75,71,85,81,79,79,82,78,91,128

Organism: Melopsittacus undulatus (NCBI:txid13146)

Mean predicted aligned error: 20.49 Å

Nearest PDB structures (foldseek):
  8glv-assembly1_Dp  TM=3.841E-01  e=4.243E-08  Chlamydomonas reinhardtii

Secondary structure (DSSP, 8-state):
--------S--HHHHHH--PPPPGGGGS-GGG--HHHHHHHHHHHHHHHHHHHHHHHHHHHHHHHHHHHHHHHHHHHHHHHHHHHHHHHHHHHHHHHHHHHHHHHHHHHHHHHHHHHHHHHHHHHHHHHHHHHHHHHHHHHHHHHHHHHHHHHTTTS-HHHHHHHHHHHHS-----------TTS-S-S-HHHHHHHHHHHHHHHHHHTSGGGS-TT--HHHHHHHHHHHHHHHHHHHHHHHHHHHHHHHHHHHHHHHHHHHHHHHHHHHHHHHHHHHHHHHHHHHH---------GGG--S---SS---TT-----HHHHHHHHHHHHHHHHHHHHHHHHHHHHHHHHHHHHHHHHHHHHHHHHHHHHHHHHHH----HHHHHHHHH---S--SSSHHHHTTTSSTT-----THHHHHHHHHHHHHHHHHHHHHHTT--------------

pLDDT: mean 73.89, std 20.67, range [28.67, 98.06]